Protein AF-A0A2N2Z0D8-F1 (afdb_monomer)

Nearest PDB structures (foldseek):
  3t41-assembly1_A  TM=6.328E-01  e=1.175E-14  Staphylococcus aureus subsp. aureus COL
  3t41-assembly2_B  TM=5.973E-01  e=5.538E-15  Staphylococcus aureus subsp. aureus COL
  6vjb-assembly1_A  TM=7.434E-01  e=4.894E-11  Streptococcus pyogenes
  8bty-assembly1_A  TM=7.122E-01  e=4.055E-11  Streptococcus agalactiae
  7yzx-assembly1_A  TM=6.844E-01  e=6.289E-11  Streptococcus pyogenes

pLDDT: mean 94.91, std 8.33, range [31.06, 98.94]

Radius of gyration: 20.89 Å; Cα contacts (8 Å, |Δi|>4): 976; chains: 1; bounding box: 56×49×63 Å

Structure (mmCIF, N/CA/C/O backbone):
data_AF-A0A2N2Z0D8-F1
#
_entry.id   AF-A0A2N2Z0D8-F1
#
loop_
_atom_site.group_PDB
_atom_site.id
_atom_site.type_symbol
_atom_site.label_atom_id
_atom_site.label_alt_id
_atom_site.label_comp_id
_atom_site.label_asym_id
_atom_site.label_entity_id
_atom_site.label_seq_id
_atom_site.pdbx_PDB_ins_code
_atom_site.Cartn_x
_atom_site.Cartn_y
_atom_site.Cartn_z
_atom_site.occupancy
_atom_site.B_iso_or_equiv
_atom_site.auth_seq_id
_atom_site.auth_comp_id
_atom_site.auth_asym_id
_atom_site.auth_atom_id
_atom_site.pdbx_PDB_model_num
ATOM 1 N N . MET A 1 1 ? 2.790 26.580 19.110 1.00 32.28 1 MET A N 1
ATOM 2 C CA . MET A 1 1 ? 2.556 25.600 20.186 1.00 32.28 1 MET A CA 1
ATOM 3 C C . MET A 1 1 ? 2.656 24.252 19.518 1.00 32.28 1 MET A C 1
ATOM 5 O O . MET A 1 1 ? 1.818 23.977 18.672 1.00 32.28 1 MET A O 1
ATOM 9 N N . GLU A 1 2 ? 3.714 23.491 19.788 1.00 31.06 2 GLU A N 1
ATOM 10 C CA . GLU A 1 2 ? 3.746 22.077 19.409 1.00 31.06 2 GLU A CA 1
ATOM 11 C C . GLU A 1 2 ? 2.575 21.409 20.125 1.00 31.06 2 GLU A C 1
ATOM 13 O O . GLU A 1 2 ? 2.536 21.340 21.354 1.00 31.06 2 GLU A O 1
ATOM 18 N N . THR A 1 3 ? 1.554 21.015 19.372 1.00 39.88 3 THR A N 1
ATOM 19 C CA . THR A 1 3 ? 0.547 20.095 19.883 1.00 39.88 3 THR A CA 1
ATOM 20 C C . THR A 1 3 ? 1.275 18.790 20.156 1.00 39.88 3 THR A C 1
ATOM 22 O O . THR A 1 3 ? 1.669 18.101 19.220 1.00 39.88 3 THR A O 1
ATOM 25 N N . SER A 1 4 ? 1.515 18.490 21.433 1.00 54.94 4 SER A N 1
ATOM 26 C CA . SER A 1 4 ? 1.940 17.161 21.869 1.00 54.94 4 SER A CA 1
ATOM 27 C C . SER A 1 4 ? 1.031 16.130 21.198 1.00 54.94 4 SER A C 1
ATOM 29 O O . SER A 1 4 ? -0.194 16.261 21.266 1.00 54.94 4 SER A O 1
ATOM 31 N N . SER A 1 5 ? 1.635 15.175 20.483 1.00 68.50 5 SER A N 1
ATOM 32 C CA . SER A 1 5 ? 0.899 14.088 19.835 1.00 68.50 5 SER A CA 1
ATOM 33 C C . SER A 1 5 ? 0.040 13.369 20.881 1.00 68.50 5 SER A C 1
ATOM 35 O O . SER A 1 5 ? 0.462 13.230 22.030 1.00 68.50 5 SER A O 1
ATOM 37 N N . GLN A 1 6 ? -1.177 12.981 20.515 1.00 86.19 6 GLN A N 1
ATOM 38 C CA . GLN A 1 6 ? -2.154 12.381 21.428 1.00 86.19 6 GLN A CA 1
ATOM 39 C C . GLN A 1 6 ? -2.234 10.869 21.197 1.00 86.19 6 GLN A C 1
ATOM 41 O O . GLN A 1 6 ? -1.858 10.383 20.130 1.00 86.19 6 GLN A O 1
ATOM 46 N N . GLU A 1 7 ? -2.714 10.118 22.190 1.00 93.88 7 GLU A N 1
ATOM 47 C CA . GLU A 1 7 ? -2.958 8.684 22.023 1.00 93.88 7 GLU A CA 1
ATOM 48 C C . GLU A 1 7 ? -4.033 8.446 20.961 1.00 93.88 7 GLU A C 1
ATOM 50 O O . GLU A 1 7 ? -5.000 9.211 20.841 1.00 93.88 7 GLU A O 1
ATOM 55 N N . LYS A 1 8 ? -3.879 7.358 20.202 1.00 96.19 8 LYS A N 1
ATOM 56 C CA . LYS A 1 8 ? -4.869 6.962 19.198 1.00 96.19 8 LYS A CA 1
ATOM 57 C C . LYS A 1 8 ? -5.334 5.541 19.442 1.00 96.19 8 LYS A C 1
ATOM 59 O O . LYS A 1 8 ? -4.558 4.668 19.838 1.00 96.19 8 LYS A O 1
ATOM 64 N N . TYR A 1 9 ? -6.616 5.323 19.188 1.00 98.00 9 TYR A N 1
ATOM 65 C CA . TYR A 1 9 ? -7.295 4.062 19.439 1.00 98.00 9 TYR A CA 1
ATOM 66 C C . TYR A 1 9 ? -8.079 3.636 18.205 1.00 98.00 9 TYR A C 1
ATOM 68 O O . TYR A 1 9 ? -8.749 4.459 17.585 1.00 98.00 9 TYR A O 1
ATOM 76 N N . PHE A 1 10 ? -8.032 2.352 17.873 1.00 98.56 10 PHE A N 1
ATOM 77 C CA . PHE A 1 10 ? -8.983 1.741 16.958 1.00 98.56 10 PHE A CA 1
ATOM 78 C C . PHE A 1 10 ? -10.198 1.254 17.750 1.00 98.56 10 PHE A C 1
ATOM 80 O O . PHE A 1 10 ? -10.057 0.520 18.727 1.00 98.56 10 PHE A O 1
ATOM 87 N N . VAL A 1 11 ? -11.389 1.669 17.327 1.00 98.69 11 VAL A N 1
ATOM 88 C CA . VAL A 1 11 ? -12.676 1.286 17.909 1.00 98.69 11 VAL A CA 1
ATOM 89 C C . VAL A 1 11 ? -13.450 0.496 16.866 1.00 98.69 11 VAL A C 1
ATOM 91 O O . VAL A 1 11 ? -13.799 1.042 15.820 1.00 98.69 11 VAL A O 1
ATOM 94 N N . SER A 1 12 ? -13.728 -0.776 17.137 1.00 98.56 12 SER A N 1
ATOM 95 C CA . SER A 1 12 ? -14.569 -1.608 16.272 1.00 98.56 12 SER A CA 1
ATOM 96 C C . SER A 1 12 ? -16.017 -1.605 16.752 1.00 98.56 12 SER A C 1
ATOM 98 O O . SER A 1 12 ? -16.287 -1.534 17.952 1.00 98.56 12 SER A O 1
ATOM 100 N N . PHE A 1 13 ? -16.957 -1.695 15.813 1.00 98.56 13 PHE A N 1
ATOM 101 C CA . PHE A 1 13 ? -18.389 -1.704 16.094 1.00 98.56 13 PHE A CA 1
ATOM 102 C C . PHE A 1 13 ? -19.002 -3.091 15.895 1.00 98.56 13 PHE A C 1
ATOM 104 O O . PHE A 1 13 ? -18.566 -3.880 15.052 1.00 98.56 13 PHE A O 1
ATOM 111 N N . ASN A 1 14 ? -20.079 -3.367 16.630 1.00 96.69 14 ASN A N 1
ATOM 112 C CA . ASN A 1 14 ? -20.771 -4.658 16.614 1.00 96.69 14 ASN A CA 1
ATOM 113 C C . ASN A 1 14 ? -21.448 -4.975 15.266 1.00 96.69 14 ASN A C 1
ATOM 115 O O . ASN A 1 14 ? -21.645 -6.143 14.933 1.00 96.69 14 ASN A O 1
ATOM 119 N N . ASN A 1 15 ? -21.832 -3.952 14.496 1.00 96.19 15 ASN A N 1
ATOM 120 C CA . ASN A 1 15 ? -22.485 -4.062 13.185 1.00 96.19 15 ASN A CA 1
ATOM 121 C C . ASN A 1 15 ? -22.485 -2.690 12.462 1.00 96.19 15 ASN A C 1
ATOM 123 O O . ASN A 1 15 ? -21.824 -1.757 12.910 1.00 96.19 15 ASN A O 1
ATOM 127 N N . LYS A 1 16 ? -23.203 -2.562 11.342 1.00 96.50 16 LYS A N 1
ATOM 128 C CA . LYS A 1 16 ? -23.380 -1.339 10.536 1.00 96.50 16 LYS A CA 1
ATOM 129 C C . LYS A 1 16 ? -24.831 -0.836 10.563 1.00 96.50 16 LYS A C 1
ATOM 131 O O . LYS A 1 16 ? -25.255 -0.133 9.647 1.00 96.50 16 LYS A O 1
ATOM 136 N N . LEU A 1 17 ? -25.625 -1.205 11.573 1.00 94.81 17 LEU A N 1
ATOM 137 C CA . LEU A 1 17 ? -27.024 -0.781 11.661 1.00 94.81 17 LEU A CA 1
ATOM 138 C C . LEU A 1 17 ? -27.126 0.751 11.668 1.00 94.81 17 LEU A C 1
ATOM 140 O O . LEU A 1 17 ? -26.353 1.456 12.321 1.00 94.81 17 LEU A O 1
ATOM 144 N N . GLY A 1 18 ? -28.094 1.272 10.915 1.00 92.50 18 GLY A N 1
ATOM 145 C CA . GLY A 1 18 ? -28.278 2.712 10.729 1.00 92.50 18 GLY A CA 1
ATOM 146 C C . GLY A 1 18 ? -27.376 3.344 9.665 1.00 92.50 18 GLY A C 1
ATOM 147 O O . GLY A 1 18 ? -27.420 4.562 9.507 1.00 92.50 18 GLY A O 1
ATOM 148 N N . THR A 1 19 ? -26.590 2.559 8.918 1.00 95.19 19 THR A N 1
ATOM 149 C CA . THR A 1 19 ? -25.980 3.056 7.678 1.00 95.19 19 THR A CA 1
ATOM 150 C C . THR A 1 19 ? -27.083 3.408 6.661 1.00 95.19 19 THR A C 1
ATOM 152 O O . THR A 1 19 ? -28.002 2.608 6.480 1.00 95.19 19 THR A O 1
ATOM 155 N N . PRO A 1 20 ? -27.059 4.601 6.030 1.00 96.56 20 PRO A N 1
ATOM 156 C CA . PRO A 1 20 ? -28.054 4.985 5.023 1.00 96.56 20 PRO A CA 1
ATOM 157 C C . PRO A 1 20 ? -27.774 4.363 3.646 1.00 96.56 20 PRO A C 1
ATOM 159 O O . PRO A 1 20 ? -28.580 4.513 2.733 1.00 96.56 20 PRO A O 1
ATOM 162 N N . PHE A 1 21 ? -26.622 3.707 3.489 1.00 97.19 21 PHE A N 1
ATOM 163 C CA . PHE A 1 21 ? -26.172 3.107 2.240 1.00 97.19 21 PHE A CA 1
ATOM 164 C C . PHE A 1 21 ? -26.724 1.691 2.066 1.00 97.19 21 PHE A C 1
ATOM 166 O O . PHE A 1 21 ? -26.990 0.982 3.037 1.00 97.19 21 PHE A O 1
ATOM 173 N N . THR A 1 22 ? -26.869 1.272 0.811 1.00 97.19 22 THR A N 1
ATOM 174 C CA . THR A 1 22 ? -27.501 -0.001 0.430 1.00 97.19 22 THR A CA 1
ATOM 175 C C . THR A 1 22 ? -26.653 -0.719 -0.611 1.00 97.19 22 THR A C 1
ATOM 177 O O . THR A 1 22 ? -26.021 -0.052 -1.430 1.00 97.19 22 THR A O 1
ATOM 180 N N . LEU A 1 23 ? -26.663 -2.055 -0.614 1.00 97.31 23 LEU A N 1
ATOM 181 C CA . LEU A 1 23 ? -25.898 -2.855 -1.583 1.00 97.31 23 LEU A CA 1
ATOM 182 C C . LEU A 1 23 ? -26.436 -2.694 -3.012 1.00 97.31 23 LEU A C 1
ATOM 184 O O . LEU A 1 23 ? -25.713 -2.906 -3.980 1.00 97.31 23 LEU A O 1
ATOM 188 N N . GLU A 1 24 ? -27.698 -2.286 -3.142 1.00 97.19 24 GLU A N 1
ATOM 189 C CA . GLU A 1 24 ? -28.382 -2.025 -4.403 1.00 97.19 24 GLU A CA 1
ATOM 190 C C . GLU A 1 24 ? -27.928 -0.719 -5.076 1.00 97.19 24 GLU A C 1
ATOM 192 O O . GLU A 1 24 ? -28.095 -0.577 -6.287 1.00 97.19 24 GLU A O 1
ATOM 197 N N . ASN A 1 25 ? -27.333 0.218 -4.323 1.00 97.62 25 ASN A N 1
ATOM 198 C CA . ASN A 1 25 ? -26.854 1.512 -4.829 1.00 97.62 25 ASN A CA 1
ATOM 199 C C . ASN A 1 25 ? -25.365 1.734 -4.491 1.00 97.62 25 ASN A C 1
ATOM 201 O O . ASN A 1 25 ? -25.014 2.680 -3.782 1.00 97.62 25 ASN A O 1
ATOM 205 N N . PRO A 1 26 ? -24.454 0.880 -4.997 1.00 97.75 26 PRO A N 1
ATOM 206 C CA . PRO A 1 26 ? -23.039 0.937 -4.634 1.00 97.75 26 PRO A CA 1
ATOM 207 C C . PRO A 1 26 ? -22.346 2.227 -5.084 1.00 97.75 26 PRO A C 1
ATOM 209 O O . PRO A 1 26 ? -21.342 2.625 -4.501 1.00 97.75 26 PRO A O 1
ATOM 212 N N . THR A 1 27 ? -22.885 2.916 -6.092 1.00 98.12 27 THR A N 1
ATOM 213 C CA . THR A 1 27 ? -22.335 4.181 -6.601 1.00 98.12 27 THR A CA 1
ATOM 214 C C . THR A 1 27 ? -22.460 5.353 -5.626 1.00 98.12 27 THR A C 1
ATOM 216 O O . THR A 1 27 ? -21.846 6.391 -5.857 1.00 98.12 27 THR A O 1
ATOM 219 N N . ASP A 1 28 ? -23.213 5.200 -4.533 1.00 97.50 28 ASP A N 1
ATOM 220 C CA . ASP A 1 28 ? -23.289 6.209 -3.470 1.00 97.50 28 ASP A CA 1
ATOM 221 C C . ASP A 1 28 ? -22.018 6.242 -2.602 1.00 97.50 28 ASP A C 1
ATOM 223 O O . ASP A 1 28 ? -21.773 7.220 -1.894 1.00 97.50 28 ASP A O 1
ATOM 227 N N . TYR A 1 29 ? -21.207 5.178 -2.638 1.00 97.44 29 TYR A N 1
ATOM 228 C CA . TYR A 1 29 ? -20.007 5.032 -1.804 1.00 97.44 29 TYR A CA 1
ATOM 229 C C . TYR A 1 29 ? -18.801 4.393 -2.517 1.00 97.44 29 TYR A C 1
ATOM 231 O O . TYR A 1 29 ? -17.719 4.317 -1.934 1.00 97.44 29 TYR A O 1
ATOM 239 N N . LEU A 1 30 ? -18.947 3.973 -3.775 1.00 98.38 30 LEU A N 1
ATOM 240 C CA . LEU A 1 30 ? -17.874 3.511 -4.658 1.00 98.38 30 LEU A CA 1
ATOM 241 C C . LEU A 1 30 ? -17.910 4.296 -5.973 1.00 98.38 30 LEU A C 1
ATOM 243 O O . LEU A 1 30 ? -18.980 4.638 -6.474 1.00 98.38 30 LEU A O 1
ATOM 247 N N . THR A 1 31 ? -16.752 4.547 -6.587 1.00 98.44 31 THR A N 1
ATOM 248 C CA . THR A 1 31 ? -16.731 5.111 -7.942 1.00 98.44 31 THR A CA 1
ATOM 249 C C . THR A 1 31 ? -17.276 4.110 -8.958 1.00 98.44 31 THR A C 1
ATOM 251 O O . THR A 1 31 ? -17.204 2.893 -8.771 1.00 98.44 31 THR A O 1
ATOM 254 N N . ILE A 1 32 ? -17.745 4.623 -10.099 1.00 98.38 32 ILE A N 1
ATOM 255 C CA . ILE A 1 32 ? -18.167 3.791 -11.236 1.00 98.38 32 ILE A CA 1
ATOM 256 C C . ILE A 1 32 ? -17.058 2.800 -11.621 1.00 98.38 32 ILE A C 1
ATOM 258 O O . ILE A 1 32 ? -17.337 1.618 -11.788 1.00 98.38 32 ILE A O 1
ATOM 262 N N . LYS A 1 33 ? -15.791 3.242 -11.652 1.00 98.00 33 LYS A N 1
ATOM 263 C CA . LYS A 1 33 ? -14.645 2.374 -11.967 1.00 98.00 33 LYS A CA 1
ATOM 264 C C . LYS A 1 33 ? -14.518 1.192 -10.993 1.00 98.00 33 LYS A C 1
ATOM 266 O O . LYS A 1 33 ? -14.252 0.071 -11.417 1.00 98.00 33 LYS A O 1
ATOM 271 N N . SER A 1 34 ? -14.730 1.425 -9.697 1.00 98.44 34 SER A N 1
ATOM 272 C CA . SER A 1 34 ? -14.683 0.384 -8.660 1.00 98.44 34 SER A CA 1
ATOM 273 C C . SER A 1 34 ? -15.790 -0.667 -8.832 1.00 98.44 34 SER A C 1
ATOM 275 O O . SER A 1 34 ? -15.544 -1.870 -8.686 1.00 98.44 34 SER A O 1
ATOM 277 N N . VAL A 1 35 ? -16.994 -0.225 -9.210 1.00 98.62 35 VAL A N 1
ATOM 278 C CA . VAL A 1 35 ? -18.130 -1.107 -9.522 1.00 98.62 35 VAL A CA 1
ATOM 279 C C . VAL A 1 35 ? -17.877 -1.889 -10.817 1.00 98.62 35 VAL A C 1
ATOM 281 O O . VAL A 1 35 ? -18.042 -3.106 -10.843 1.00 98.62 35 VAL A O 1
ATOM 284 N N . GLU A 1 36 ? -17.407 -1.231 -11.879 1.00 98.12 36 GLU A N 1
ATOM 285 C CA . GLU A 1 36 ? -17.089 -1.873 -13.162 1.00 98.12 36 GLU A CA 1
ATOM 286 C C . GLU A 1 36 ? -15.985 -2.930 -13.035 1.00 98.12 36 GLU A C 1
ATOM 288 O O . GLU A 1 36 ? -16.087 -3.997 -13.647 1.00 98.12 36 GLU A O 1
ATOM 293 N N . ARG A 1 37 ? -14.953 -2.679 -12.212 1.00 97.94 37 ARG A N 1
ATOM 294 C CA . ARG A 1 37 ? -13.897 -3.660 -11.910 1.00 97.94 37 ARG A CA 1
ATOM 295 C C . ARG A 1 37 ? -14.494 -4.945 -11.339 1.00 97.94 37 ARG A C 1
ATOM 297 O O . ARG A 1 37 ? -14.193 -6.028 -11.838 1.00 97.94 37 ARG A O 1
ATOM 304 N N . ARG A 1 38 ? -15.366 -4.819 -10.336 1.00 98.50 38 ARG A N 1
ATOM 305 C CA . ARG A 1 38 ? -16.044 -5.952 -9.695 1.00 98.50 38 ARG A CA 1
ATOM 306 C C . ARG A 1 38 ? -16.942 -6.708 -10.672 1.00 98.50 38 ARG A C 1
ATOM 308 O O . ARG A 1 38 ? -16.803 -7.921 -10.795 1.00 98.50 38 ARG A O 1
ATOM 315 N N . VAL A 1 39 ? -17.761 -6.002 -11.458 1.00 98.19 39 VAL A N 1
ATOM 316 C CA . VAL A 1 39 ? -18.614 -6.613 -12.497 1.00 98.19 39 VAL A CA 1
ATOM 317 C C . VAL A 1 39 ? -17.781 -7.397 -13.513 1.00 98.19 39 VAL A C 1
ATOM 319 O O . VAL A 1 39 ? -18.105 -8.541 -13.826 1.00 98.19 39 VAL A O 1
ATOM 322 N N . LYS A 1 40 ? -16.677 -6.819 -14.003 1.00 98.06 40 LYS A N 1
ATOM 323 C CA . LYS A 1 40 ? -15.775 -7.475 -14.962 1.00 98.06 40 LYS A CA 1
ATOM 324 C C . LYS A 1 40 ? -15.159 -8.763 -14.406 1.00 98.06 40 LYS A C 1
ATOM 326 O O . LYS A 1 40 ? -14.881 -9.676 -15.180 1.00 98.06 40 LYS A O 1
ATOM 331 N N . GLN A 1 41 ? -14.922 -8.820 -13.098 1.00 98.12 41 GLN A N 1
ATOM 332 C CA . GLN A 1 41 ? -14.307 -9.962 -12.422 1.00 98.12 41 GLN A CA 1
ATOM 333 C C . GLN A 1 41 ? -15.330 -10.937 -11.813 1.00 98.12 41 GLN A C 1
ATOM 335 O O . GLN A 1 41 ? -14.933 -11.986 -11.317 1.00 98.12 41 GLN A O 1
ATOM 340 N N . GLY A 1 42 ? -16.632 -10.629 -11.873 1.00 98.19 42 GLY A N 1
ATOM 341 C CA . GLY A 1 42 ? -17.679 -11.444 -11.250 1.00 98.19 42 GLY A CA 1
ATOM 342 C C . GLY A 1 42 ? -17.639 -11.419 -9.719 1.00 98.19 42 GLY A C 1
ATOM 343 O O . GLY A 1 42 ? -17.927 -12.432 -9.092 1.00 98.19 42 GLY A O 1
ATOM 344 N N . ILE A 1 43 ? -17.241 -10.287 -9.134 1.00 98.44 43 ILE A N 1
ATOM 345 C CA . ILE A 1 43 ? -17.166 -10.075 -7.685 1.00 98.44 43 ILE A CA 1
ATOM 346 C C . ILE A 1 43 ? -18.417 -9.323 -7.236 1.00 98.44 43 ILE A C 1
ATOM 348 O O . ILE A 1 43 ? -18.727 -8.256 -7.770 1.00 98.44 43 ILE A O 1
ATOM 352 N N . ASP A 1 44 ? -19.117 -9.864 -6.244 1.00 98.12 44 ASP A N 1
ATOM 353 C CA . ASP A 1 44 ? -20.311 -9.237 -5.685 1.00 98.12 44 ASP A CA 1
ATOM 354 C C . ASP A 1 44 ? -19.957 -8.067 -4.754 1.00 98.12 44 ASP A C 1
ATOM 356 O O . ASP A 1 44 ? -18.909 -8.037 -4.106 1.00 98.12 44 ASP A O 1
ATOM 360 N N . ILE A 1 45 ? -20.862 -7.090 -4.677 1.00 98.25 45 ILE A N 1
ATOM 361 C CA . ILE A 1 45 ? -20.849 -6.074 -3.622 1.00 98.25 45 ILE A CA 1
ATOM 362 C C . ILE A 1 45 ? -21.461 -6.700 -2.371 1.00 98.25 45 ILE A C 1
ATOM 364 O O . ILE A 1 45 ? -22.565 -7.244 -2.429 1.00 98.25 45 ILE A O 1
ATOM 368 N N . ASP A 1 46 ? -20.778 -6.591 -1.235 1.00 97.75 46 ASP A N 1
ATOM 369 C CA . ASP A 1 46 ? -21.217 -7.210 0.012 1.00 97.75 46 ASP A CA 1
ATOM 370 C C . ASP A 1 46 ? -21.221 -6.234 1.199 1.00 97.75 46 ASP A C 1
ATOM 372 O O . ASP A 1 46 ? -20.915 -5.045 1.101 1.00 97.75 46 ASP A O 1
ATOM 376 N N . TYR A 1 47 ? -21.599 -6.753 2.364 1.00 97.56 47 TYR A N 1
ATOM 377 C CA . TYR A 1 47 ? -21.734 -5.986 3.598 1.00 97.56 47 TYR A CA 1
ATOM 378 C C . TYR A 1 47 ? -20.448 -5.265 4.050 1.00 97.56 47 TYR A C 1
ATOM 380 O O . TYR A 1 47 ? -20.528 -4.233 4.720 1.00 97.56 47 TYR A O 1
ATOM 388 N N . THR A 1 48 ? -19.266 -5.770 3.694 1.00 97.56 48 THR A N 1
ATOM 389 C CA . THR A 1 48 ? -17.979 -5.129 4.016 1.00 97.56 48 THR A CA 1
ATOM 390 C C . THR A 1 48 ? -17.735 -3.874 3.175 1.00 97.56 48 THR A C 1
ATOM 392 O O . THR A 1 48 ? -16.999 -2.989 3.609 1.00 97.56 48 THR A O 1
ATOM 395 N N . ASP A 1 49 ? -18.402 -3.739 2.022 1.00 98.06 49 ASP A N 1
ATOM 396 C CA . ASP A 1 49 ? -18.331 -2.539 1.186 1.00 98.06 49 ASP A CA 1
ATOM 397 C C . ASP A 1 49 ? -19.161 -1.375 1.753 1.00 98.06 49 ASP A C 1
ATOM 399 O O . ASP A 1 49 ? -18.895 -0.218 1.424 1.00 98.06 49 ASP A O 1
ATOM 403 N N . LEU A 1 50 ? -20.142 -1.651 2.623 1.00 98.12 50 LEU A N 1
ATOM 404 C CA . LEU A 1 50 ? -20.989 -0.611 3.208 1.00 98.12 50 LEU A CA 1
ATOM 405 C C . LEU A 1 50 ? -20.187 0.302 4.148 1.00 98.12 50 LEU A C 1
ATOM 407 O O . LEU A 1 50 ? -19.489 -0.190 5.043 1.00 98.12 50 LEU A O 1
ATOM 411 N N . PRO A 1 51 ? -20.339 1.634 4.051 1.00 98.06 51 PRO A N 1
ATOM 412 C CA . PRO A 1 51 ? -19.747 2.558 5.010 1.00 98.06 51 PRO A CA 1
ATOM 413 C C . PRO A 1 51 ? -20.196 2.293 6.452 1.00 98.06 51 PRO A C 1
ATOM 415 O O . PRO A 1 51 ? -21.296 1.793 6.714 1.00 98.06 51 PRO A O 1
ATOM 418 N N . VAL A 1 52 ? -19.328 2.649 7.400 1.00 98.12 52 VAL A N 1
ATOM 419 C CA . VAL A 1 52 ? -19.626 2.618 8.839 1.00 98.12 52 VAL A CA 1
ATOM 420 C C . VAL A 1 52 ? -20.827 3.518 9.147 1.00 98.12 52 VAL A C 1
ATOM 422 O O . VAL A 1 52 ? -20.970 4.597 8.572 1.00 98.12 52 VAL A O 1
ATOM 425 N N . SER A 1 53 ? -21.685 3.076 10.070 1.00 98.00 53 SER A N 1
ATOM 426 C CA . SER A 1 53 ? -22.884 3.813 10.481 1.00 98.00 53 SER A CA 1
ATOM 427 C C . SER A 1 53 ? -22.544 5.236 10.956 1.00 98.00 53 SER A C 1
ATOM 429 O O . SER A 1 53 ? -21.797 5.390 11.930 1.00 98.00 53 SER A O 1
ATOM 431 N N . PRO A 1 54 ? -23.124 6.289 10.343 1.00 97.50 54 PRO A N 1
ATOM 432 C CA . PRO A 1 54 ? -22.924 7.667 10.791 1.00 97.50 54 PRO A CA 1
ATOM 433 C C . PRO A 1 54 ? -23.340 7.895 12.248 1.00 97.50 54 PRO A C 1
ATOM 435 O O . PRO A 1 54 ? -22.735 8.713 12.937 1.00 97.50 54 PRO A O 1
ATOM 438 N N . ASN A 1 55 ? -24.328 7.142 12.743 1.00 97.19 55 ASN A N 1
ATOM 439 C CA . ASN A 1 55 ? -24.773 7.229 14.133 1.00 97.19 55 ASN A CA 1
ATOM 440 C C . ASN A 1 55 ? -23.674 6.797 15.108 1.00 97.19 55 ASN A C 1
ATOM 442 O O . ASN A 1 55 ? -23.463 7.463 16.116 1.00 97.19 55 ASN A O 1
ATOM 446 N N . TYR A 1 56 ? -22.933 5.732 14.795 1.00 98.12 56 TYR A N 1
ATOM 447 C CA . TYR A 1 56 ? -21.832 5.264 15.642 1.00 98.12 56 TYR A CA 1
ATOM 448 C C . TYR A 1 56 ? -20.661 6.244 15.631 1.00 98.12 56 TYR A C 1
ATOM 450 O O . TYR A 1 56 ? -20.087 6.543 16.674 1.00 98.12 56 TYR A O 1
ATOM 458 N N . ILE A 1 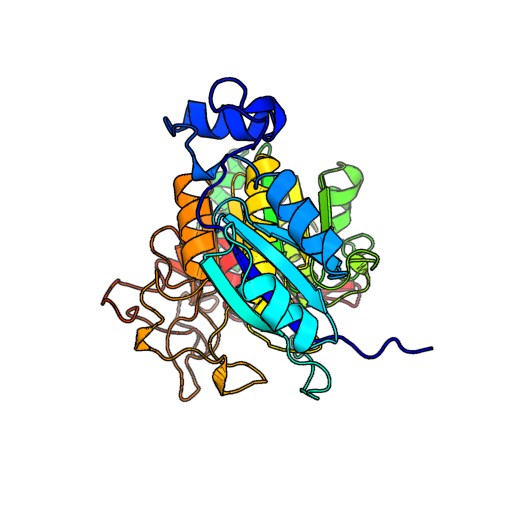57 ? -20.370 6.844 14.475 1.00 98.19 57 ILE A N 1
ATOM 459 C CA . ILE A 1 57 ? -19.376 7.920 14.370 1.00 98.19 57 ILE A CA 1
ATOM 460 C C . ILE A 1 57 ? -19.792 9.132 15.220 1.00 98.19 57 ILE A C 1
ATOM 462 O O . ILE A 1 57 ? -18.948 9.740 15.876 1.00 98.19 57 ILE A O 1
ATOM 466 N N . ASN A 1 58 ? -21.078 9.492 15.223 1.00 97.81 58 ASN A N 1
ATOM 467 C CA . ASN A 1 58 ? -21.580 10.605 16.027 1.00 97.81 58 ASN A CA 1
ATOM 468 C C . ASN A 1 58 ? -21.504 10.309 17.528 1.00 97.81 58 ASN A C 1
ATOM 470 O O . ASN A 1 58 ? -21.051 11.175 18.267 1.00 97.81 58 ASN A O 1
ATOM 474 N N . GLN A 1 59 ? -21.820 9.085 17.963 1.00 97.31 59 GLN A N 1
ATOM 475 C CA . GLN A 1 59 ? -21.641 8.666 19.360 1.00 97.31 59 GLN A CA 1
ATOM 476 C C . GLN A 1 59 ? -20.189 8.835 19.828 1.00 97.31 59 GLN A C 1
ATOM 478 O O . GLN A 1 59 ? -19.955 9.346 20.920 1.00 97.31 59 GLN A O 1
ATOM 483 N N . LEU A 1 60 ? -19.203 8.478 18.991 1.00 97.75 60 LEU A N 1
ATOM 484 C CA . LEU A 1 60 ? -17.790 8.718 19.307 1.00 97.75 60 LEU A CA 1
ATOM 485 C C . LEU A 1 60 ? -17.462 10.211 19.421 1.00 97.75 60 LEU A C 1
ATOM 487 O O . LEU A 1 60 ? -16.726 10.612 20.313 1.00 97.75 60 LEU A O 1
ATOM 491 N N . LYS A 1 61 ? -18.007 11.052 18.538 1.00 97.06 61 LYS A N 1
ATOM 492 C CA . LYS A 1 61 ? -17.783 12.507 18.594 1.00 97.06 61 LYS A CA 1
ATOM 493 C C . LYS A 1 61 ? -18.435 13.147 19.820 1.00 97.06 61 LYS A C 1
ATOM 495 O O . LYS A 1 61 ? -17.881 14.091 20.376 1.00 97.06 61 LYS A O 1
ATOM 500 N N . GLU A 1 62 ? -19.588 12.642 20.252 1.00 96.69 62 GLU A N 1
ATOM 501 C CA . GLU A 1 62 ? -20.325 13.132 21.424 1.00 96.69 62 GLU A CA 1
ATOM 502 C C . GLU A 1 62 ? -19.587 12.882 22.748 1.00 96.69 62 GLU A C 1
ATOM 504 O O . GLU A 1 62 ? -19.795 13.632 23.700 1.00 96.69 62 GLU A O 1
ATOM 509 N N . THR A 1 63 ? -18.674 11.903 22.814 1.00 95.69 63 THR A N 1
ATOM 510 C CA . THR A 1 63 ? -17.768 11.748 23.973 1.00 95.69 63 THR A CA 1
ATOM 511 C C . THR A 1 63 ? -16.659 12.804 24.010 1.00 95.69 63 THR A C 1
ATOM 513 O O . THR A 1 63 ? -15.982 12.956 25.025 1.00 95.69 63 THR A O 1
ATOM 516 N N . GLY A 1 64 ? -16.471 13.551 22.916 1.00 94.94 64 GLY A N 1
ATOM 517 C CA . GLY A 1 64 ? -15.383 14.510 22.732 1.00 94.94 64 GLY A CA 1
ATOM 518 C C . GLY A 1 64 ? -14.160 13.938 22.011 1.00 94.94 64 GLY A C 1
ATOM 519 O O . GLY A 1 64 ? -13.213 14.686 21.764 1.00 94.94 64 GLY A O 1
ATOM 520 N N . ALA A 1 65 ? -14.166 12.654 21.636 1.00 96.06 65 ALA A N 1
ATOM 521 C CA . ALA A 1 65 ? -13.082 12.065 20.858 1.00 96.06 65 ALA A CA 1
ATOM 522 C C . ALA A 1 65 ? -13.044 12.613 19.424 1.00 96.06 65 ALA A C 1
ATOM 524 O O . ALA A 1 65 ? -14.071 12.812 18.764 1.00 96.06 65 ALA A O 1
ATOM 525 N N . LYS A 1 66 ? -11.834 12.814 18.898 1.00 96.38 66 LYS A N 1
ATOM 526 C CA . LYS A 1 66 ? -11.634 13.238 17.513 1.00 96.38 66 LYS A CA 1
ATOM 527 C C . LYS A 1 66 ? -11.520 12.009 16.622 1.00 96.38 66 LYS A C 1
ATOM 529 O O . LYS A 1 66 ? -10.532 11.289 16.670 1.00 96.38 66 LYS A O 1
ATOM 534 N N . VAL A 1 67 ? -12.516 11.783 15.774 1.00 97.12 67 VAL A N 1
ATOM 535 C CA . VAL A 1 67 ? -12.469 10.714 14.766 1.00 97.12 67 VAL A CA 1
ATOM 536 C C . VAL A 1 67 ? -11.519 11.122 13.638 1.00 97.12 67 VAL A C 1
ATOM 538 O O . VAL A 1 67 ? -11.762 12.131 12.975 1.00 97.12 67 VAL A O 1
ATOM 541 N N . LEU A 1 68 ? -10.450 10.351 13.426 1.00 96.56 68 LEU A N 1
ATOM 542 C CA . LEU A 1 68 ? -9.447 10.602 12.387 1.00 96.56 68 LEU A CA 1
ATOM 543 C C . LEU A 1 68 ? -9.904 10.052 11.033 1.00 96.56 68 LEU A C 1
ATOM 545 O O . LEU A 1 68 ? -9.934 10.781 10.043 1.00 96.56 68 LEU A O 1
ATOM 549 N N . PHE A 1 69 ? -10.292 8.778 11.001 1.00 97.44 69 PHE A N 1
ATOM 550 C CA . PHE A 1 69 ? -10.831 8.100 9.824 1.00 97.44 69 PHE A CA 1
ATOM 551 C C . PHE A 1 69 ? -11.617 6.848 10.228 1.00 97.44 69 PHE A C 1
ATOM 553 O O . PHE A 1 69 ? -11.571 6.398 11.374 1.00 97.44 69 PHE A O 1
ATOM 560 N N . THR A 1 70 ? -12.363 6.295 9.276 1.00 98.25 70 THR A N 1
ATOM 561 C CA . THR A 1 70 ? -13.160 5.074 9.439 1.00 98.25 70 THR A CA 1
ATOM 562 C C . THR A 1 70 ? -12.624 3.961 8.560 1.00 98.25 70 THR A C 1
ATOM 564 O O . THR A 1 70 ? -12.092 4.247 7.493 1.00 98.25 70 THR A O 1
ATOM 567 N N . LEU A 1 71 ? -12.842 2.720 8.986 1.00 98.50 71 LEU A N 1
ATOM 568 C CA . LEU A 1 71 ? -12.494 1.510 8.252 1.00 98.50 71 LEU A CA 1
ATOM 569 C C . LEU A 1 71 ? -13.763 0.697 7.990 1.00 98.50 71 LEU A C 1
ATOM 571 O O . LEU A 1 71 ? -14.344 0.128 8.922 1.00 98.50 71 LEU A O 1
ATOM 575 N N . LYS A 1 72 ? -14.245 0.680 6.744 1.00 98.06 72 LYS A N 1
ATOM 576 C CA . LYS A 1 72 ? -15.456 -0.058 6.356 1.00 98.06 72 LYS A CA 1
ATOM 577 C C . LYS A 1 72 ? -15.250 -1.572 6.445 1.00 98.06 72 LYS A C 1
ATOM 579 O O . LYS A 1 72 ? -16.147 -2.241 6.958 1.00 98.06 72 LYS A O 1
ATOM 584 N N . TRP A 1 73 ? -14.085 -2.096 6.080 1.00 98.56 73 TRP A N 1
ATOM 585 C CA . TRP A 1 73 ? -13.785 -3.527 6.124 1.00 98.56 73 TRP A CA 1
ATOM 586 C C . TRP A 1 73 ? -13.678 -4.052 7.559 1.00 98.56 73 TRP A C 1
ATOM 588 O O . TRP A 1 73 ? -14.213 -5.112 7.874 1.00 98.56 73 TRP A O 1
ATOM 598 N N . PHE A 1 74 ? -13.103 -3.257 8.466 1.00 98.31 74 PHE A N 1
ATOM 599 C CA . PHE A 1 74 ? -13.010 -3.588 9.897 1.00 98.31 74 PHE A CA 1
ATOM 600 C C . PHE A 1 74 ? -14.229 -3.147 10.710 1.00 98.31 74 PHE A C 1
ATOM 602 O O . PHE A 1 74 ? -14.309 -3.406 11.910 1.00 98.31 74 PHE A O 1
ATOM 609 N N . ASN A 1 75 ? -15.167 -2.454 10.062 1.00 98.38 75 ASN A N 1
ATOM 610 C CA . ASN A 1 75 ? -16.316 -1.825 10.688 1.00 98.38 75 ASN A CA 1
ATOM 611 C C . ASN A 1 75 ? -15.947 -1.033 11.955 1.00 98.38 75 ASN A C 1
ATOM 613 O O . ASN A 1 75 ? -16.441 -1.312 13.048 1.00 98.38 75 ASN A O 1
ATOM 617 N N . GLY A 1 76 ? -15.055 -0.059 11.809 1.00 98.44 76 GLY A N 1
ATOM 618 C CA . GLY A 1 76 ? -14.520 0.687 12.942 1.00 98.44 76 GLY A CA 1
ATOM 619 C C . GLY A 1 76 ? -14.052 2.091 12.592 1.00 98.44 76 GLY A C 1
ATOM 620 O O . GLY A 1 76 ? -14.210 2.566 11.466 1.00 98.44 76 GLY A O 1
ATOM 621 N N . ALA A 1 77 ? -13.472 2.765 13.576 1.00 98.56 77 ALA A N 1
ATOM 622 C CA . ALA A 1 77 ? -12.887 4.088 13.433 1.00 98.56 77 ALA A CA 1
ATOM 623 C C . ALA A 1 77 ? -11.596 4.206 14.240 1.00 98.56 77 ALA A C 1
ATOM 625 O O . ALA A 1 77 ? -11.501 3.676 15.345 1.00 98.56 77 ALA A O 1
ATOM 626 N N . VAL A 1 78 ? -10.623 4.939 13.702 1.00 98.44 78 VAL A N 1
ATOM 627 C CA . VAL A 1 78 ? -9.468 5.392 14.476 1.00 98.44 78 VAL A CA 1
ATOM 628 C C . VAL A 1 78 ? -9.797 6.757 15.064 1.00 98.44 78 VAL A C 1
ATOM 630 O O . VAL A 1 78 ? -10.205 7.678 14.349 1.00 98.44 78 VAL A O 1
ATOM 633 N N . ILE A 1 79 ? -9.634 6.879 16.376 1.00 97.62 79 ILE A N 1
ATOM 634 C CA . ILE A 1 79 ? -9.879 8.100 17.137 1.00 97.62 79 ILE A CA 1
ATOM 635 C C . ILE A 1 79 ? -8.608 8.590 17.814 1.00 97.62 79 ILE A C 1
ATOM 637 O O . ILE A 1 79 ? -7.705 7.813 18.108 1.00 97.62 79 ILE A O 1
ATOM 641 N N . GLU A 1 80 ? -8.586 9.879 18.108 1.00 96.06 80 GLU A N 1
ATOM 642 C CA . GLU A 1 80 ? -7.570 10.568 18.889 1.00 96.06 80 GLU A CA 1
ATOM 643 C C . GLU A 1 80 ? -8.211 11.108 20.177 1.00 96.06 80 GLU A C 1
ATOM 645 O O . GLU A 1 80 ? -9.291 11.715 20.140 1.00 96.06 80 GLU A O 1
ATOM 650 N N . THR A 1 81 ? -7.574 10.847 21.321 1.00 92.69 81 THR A N 1
ATOM 651 C CA . THR A 1 81 ? -8.025 11.321 22.638 1.00 92.69 81 THR A CA 1
ATOM 652 C C . THR A 1 81 ? -6.861 11.445 23.623 1.00 92.69 81 THR A C 1
ATOM 654 O O . THR A 1 81 ? -5.820 10.811 23.474 1.00 92.69 81 THR A O 1
ATOM 657 N N . THR A 1 82 ? -7.040 12.269 24.655 1.00 83.06 82 THR A N 1
ATOM 658 C CA . THR A 1 82 ? -6.096 12.445 25.775 1.00 83.06 82 THR A CA 1
ATOM 659 C C . THR A 1 82 ? -6.661 11.982 27.113 1.00 83.06 82 THR A C 1
ATOM 661 O O . THR A 1 82 ? -6.029 12.175 28.150 1.00 83.06 82 THR A O 1
ATOM 664 N N . SER A 1 83 ? -7.873 11.423 27.123 1.00 89.50 83 SER A N 1
ATOM 665 C CA . SER A 1 83 ? -8.609 11.138 28.350 1.00 89.50 83 SER A CA 1
ATOM 666 C C . SER A 1 83 ? -8.915 9.654 28.487 1.00 89.50 83 SER A C 1
ATOM 668 O O . SER A 1 83 ? -9.755 9.113 27.771 1.00 89.50 83 SER A O 1
ATOM 670 N N . GLU A 1 84 ? -8.308 9.022 29.487 1.00 90.38 84 GLU A N 1
ATOM 671 C CA . GLU A 1 84 ? -8.624 7.646 29.887 1.00 90.38 84 GLU A CA 1
ATOM 672 C C . GLU A 1 84 ? -10.108 7.490 30.270 1.00 90.38 84 GLU A C 1
ATOM 674 O O . GLU A 1 84 ? -10.746 6.493 29.944 1.00 90.38 84 GLU A O 1
ATOM 679 N N . ALA A 1 85 ? -10.712 8.525 30.866 1.00 93.25 85 ALA A N 1
ATOM 680 C CA . ALA A 1 85 ? -12.145 8.540 31.150 1.00 93.25 85 ALA A CA 1
ATOM 681 C C . ALA A 1 85 ? -13.003 8.499 29.870 1.00 93.25 85 ALA A C 1
ATOM 683 O O . ALA A 1 85 ? -14.035 7.830 29.857 1.00 93.25 85 ALA A O 1
ATOM 684 N N . MET A 1 86 ? -12.576 9.165 28.786 1.00 94.75 86 MET A N 1
ATOM 685 C CA . MET A 1 86 ? -13.261 9.064 27.488 1.00 94.75 86 MET A CA 1
ATOM 686 C C . MET A 1 86 ? -13.110 7.668 26.882 1.00 94.75 86 MET A C 1
ATOM 688 O O . MET A 1 86 ? -14.072 7.160 26.315 1.00 94.75 86 MET A O 1
ATOM 692 N N . VAL A 1 87 ? -11.943 7.029 27.019 1.00 96.00 87 VAL A N 1
ATOM 693 C CA . VAL A 1 87 ? -11.721 5.645 26.556 1.00 96.00 87 VAL A CA 1
ATOM 694 C C . VAL A 1 87 ? -12.707 4.696 27.244 1.00 96.00 87 VAL A C 1
ATOM 696 O O . VAL A 1 87 ? -13.424 3.971 26.559 1.00 96.00 87 VAL A O 1
ATOM 699 N N . LEU A 1 88 ? -12.838 4.784 28.573 1.00 95.94 88 LEU A N 1
ATOM 700 C CA . LEU A 1 88 ? -13.812 3.996 29.338 1.00 95.94 88 LEU A CA 1
ATOM 701 C C . LEU A 1 88 ? -15.262 4.319 28.947 1.00 95.94 88 LEU A C 1
ATOM 703 O O . LEU A 1 88 ? -16.104 3.426 28.885 1.00 95.94 88 LEU A O 1
ATOM 707 N N . GLN A 1 89 ? -15.586 5.586 28.672 1.00 96.62 89 GLN A N 1
ATOM 708 C CA . GLN A 1 89 ? -16.922 5.961 28.201 1.00 96.62 89 GLN A CA 1
ATOM 709 C C . GLN A 1 89 ? -17.240 5.324 26.841 1.00 96.62 89 GLN A C 1
ATOM 711 O O . GLN A 1 89 ? -18.348 4.828 26.650 1.00 96.62 89 GLN A O 1
ATOM 716 N N . ILE A 1 90 ? -16.280 5.332 25.912 1.00 97.75 90 ILE A N 1
ATOM 717 C CA . ILE A 1 90 ? -16.427 4.750 24.573 1.00 97.75 90 ILE A CA 1
ATOM 718 C C . ILE A 1 90 ? -16.569 3.230 24.653 1.00 97.75 90 ILE A C 1
ATOM 720 O O . ILE A 1 90 ? -17.431 2.671 23.983 1.00 97.75 90 ILE A O 1
ATOM 724 N N . GLU A 1 91 ? -15.778 2.571 25.499 1.00 97.19 91 GLU A N 1
ATOM 725 C CA . GLU A 1 91 ? -15.850 1.121 25.713 1.00 97.19 91 GLU A CA 1
ATOM 726 C C . GLU A 1 91 ? -17.236 0.663 26.206 1.00 97.19 91 GLU A C 1
ATOM 728 O O . GLU A 1 91 ? -17.680 -0.432 25.875 1.00 97.19 91 GLU A O 1
ATOM 733 N N . ASN A 1 92 ? -17.955 1.519 26.939 1.00 97.00 92 ASN A N 1
ATOM 734 C CA . ASN A 1 92 ? -19.301 1.233 27.446 1.00 97.00 92 ASN A CA 1
ATOM 735 C C . ASN A 1 92 ? -20.441 1.546 26.453 1.00 97.00 92 ASN A C 1
ATOM 737 O O . ASN A 1 92 ? -21.612 1.353 26.792 1.00 97.00 92 ASN A O 1
ATOM 741 N N . LEU A 1 93 ? -20.153 2.045 25.245 1.00 97.50 93 LEU A N 1
ATOM 742 C CA . LEU A 1 93 ? -21.183 2.259 24.224 1.00 97.50 93 LEU A CA 1
ATOM 743 C C . LEU A 1 93 ? -21.680 0.911 23.680 1.00 97.50 93 LEU A C 1
ATOM 745 O O . LEU A 1 93 ? -20.890 0.098 23.217 1.00 97.50 93 LEU A O 1
ATOM 749 N N . GLU A 1 94 ? -23.000 0.703 23.621 1.00 96.69 94 GLU A N 1
ATOM 750 C CA . GLU A 1 94 ? -23.595 -0.551 23.108 1.00 96.69 94 GLU A CA 1
ATOM 751 C C . GLU A 1 94 ? -23.202 -0.879 21.654 1.00 96.69 94 GLU A C 1
ATOM 753 O O . GLU A 1 94 ? -23.240 -2.032 21.219 1.00 96.69 94 GLU A O 1
ATOM 758 N N . SER A 1 95 ? -22.843 0.139 20.869 1.00 96.62 95 SER A N 1
ATOM 759 C CA . SER A 1 95 ? -22.392 -0.015 19.485 1.00 96.62 95 SER A CA 1
ATOM 760 C C . SER A 1 95 ? -20.957 -0.532 19.374 1.00 96.62 95 SER A C 1
ATOM 762 O O . SER A 1 95 ? -20.603 -1.081 18.328 1.00 96.62 95 SER A O 1
ATOM 764 N N . VAL A 1 96 ? -20.145 -0.382 20.424 1.00 98.25 96 VAL A N 1
ATOM 765 C CA . VAL A 1 96 ? -18.720 -0.721 20.443 1.00 98.25 96 VAL A CA 1
ATOM 766 C C . VAL A 1 96 ? -18.527 -2.195 20.789 1.00 98.25 96 VAL A C 1
ATOM 768 O O . VAL A 1 96 ? -19.185 -2.755 21.664 1.00 98.25 96 VAL A O 1
ATOM 771 N N . LYS A 1 97 ? -17.629 -2.837 20.043 1.00 98.12 97 LYS A N 1
ATOM 772 C CA . LYS A 1 97 ? -17.227 -4.235 20.216 1.00 98.12 97 LYS A CA 1
ATOM 773 C C . LYS A 1 97 ? -15.907 -4.351 20.972 1.00 98.12 97 LYS A C 1
ATOM 775 O O . LYS A 1 97 ? -15.776 -5.170 21.872 1.00 98.12 97 LYS A O 1
ATOM 780 N N . GLU A 1 98 ? -14.918 -3.570 20.552 1.00 97.56 98 GLU A N 1
ATOM 781 C CA . GLU A 1 98 ? -13.560 -3.575 21.098 1.00 97.56 98 GLU A CA 1
ATOM 782 C C . GLU A 1 98 ? -12.937 -2.198 20.883 1.00 97.56 98 GLU A C 1
ATOM 784 O O . GLU A 1 98 ? -13.159 -1.568 19.842 1.00 97.56 98 GLU A O 1
ATOM 789 N N . ILE A 1 99 ? -12.114 -1.775 21.839 1.00 97.69 99 ILE A N 1
ATOM 790 C CA . ILE A 1 99 ? -11.214 -0.634 21.721 1.00 97.69 99 ILE A CA 1
ATOM 791 C C . ILE A 1 99 ? -9.769 -1.105 21.909 1.00 97.69 99 ILE A C 1
ATOM 793 O O . ILE A 1 99 ? -9.461 -1.861 22.828 1.00 97.69 99 ILE A O 1
ATOM 797 N N . ARG A 1 100 ? -8.868 -0.660 21.033 1.00 96.75 100 ARG A N 1
ATOM 798 C CA . ARG A 1 100 ? -7.446 -1.018 21.064 1.00 96.75 100 ARG A CA 1
ATOM 799 C C . ARG A 1 100 ? -6.591 0.227 20.927 1.00 96.75 100 ARG A C 1
ATOM 801 O O . ARG A 1 100 ? -6.791 0.995 19.991 1.00 96.75 100 ARG A O 1
ATOM 808 N N . LYS A 1 101 ? -5.615 0.417 21.817 1.00 96.69 101 LYS A N 1
ATOM 809 C CA . LYS 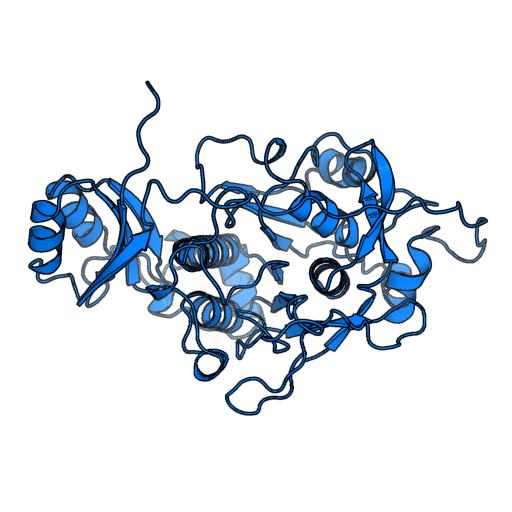A 1 101 ? -4.595 1.460 21.646 1.00 96.69 101 LYS A CA 1
ATOM 810 C C . LYS A 1 101 ? -3.709 1.092 20.454 1.00 96.69 101 LYS A C 1
ATOM 812 O O . LYS A 1 101 ? -3.171 -0.011 20.420 1.00 96.69 101 LYS A O 1
ATOM 817 N N . VAL A 1 102 ? -3.585 2.000 19.492 1.00 96.44 102 VAL A N 1
ATOM 818 C CA . VAL A 1 102 ? -2.812 1.792 18.253 1.00 96.44 102 VAL A CA 1
ATOM 819 C C . VAL A 1 102 ? -1.683 2.802 18.073 1.00 96.44 102 VAL A C 1
ATOM 821 O O . VAL A 1 102 ? -0.863 2.645 17.181 1.00 96.44 102 VAL A O 1
ATOM 824 N N . PHE A 1 103 ? -1.622 3.833 18.914 1.00 95.12 103 PHE A N 1
ATOM 825 C CA . PHE A 1 103 ? -0.533 4.801 18.903 1.00 95.12 103 PHE A CA 1
ATOM 826 C C . PHE A 1 103 ? -0.271 5.335 20.310 1.00 95.12 103 PHE A C 1
ATOM 828 O O . PHE A 1 103 ? -1.205 5.742 21.011 1.00 95.12 103 PHE A O 1
ATOM 835 N N . GLU A 1 104 ? 1.003 5.371 20.684 1.00 91.62 104 GLU A N 1
ATOM 836 C CA . GLU A 1 104 ? 1.523 5.910 21.933 1.00 91.62 104 GLU A CA 1
ATOM 837 C C . GLU A 1 104 ? 2.436 7.119 21.639 1.00 91.62 104 GLU A C 1
ATOM 839 O O . GLU A 1 104 ? 3.442 6.994 20.933 1.00 91.62 104 GLU A O 1
ATOM 844 N N . PRO A 1 105 ? 2.088 8.326 22.124 1.00 89.06 105 PRO A N 1
ATOM 845 C CA . PRO A 1 105 ? 2.862 9.525 21.846 1.00 89.06 105 PRO A CA 1
ATOM 846 C C . PRO A 1 105 ? 4.137 9.610 22.690 1.00 89.06 105 PRO A C 1
ATOM 848 O O . PRO A 1 105 ? 4.216 9.098 23.802 1.00 89.06 105 PRO A O 1
ATOM 851 N N . GLY A 1 106 ? 5.122 10.366 22.197 1.00 80.44 106 GLY A N 1
ATOM 852 C CA . GLY A 1 106 ? 6.329 10.704 22.962 1.00 80.44 106 GLY A CA 1
ATOM 853 C C . GLY A 1 106 ? 7.427 9.639 22.943 1.00 80.44 106 GLY A C 1
ATOM 854 O O . GLY A 1 106 ? 8.478 9.848 23.554 1.00 80.44 106 GLY A O 1
ATOM 855 N N . LEU A 1 107 ? 7.226 8.545 22.209 1.00 75.50 107 LEU A N 1
ATOM 856 C CA . LEU A 1 107 ? 8.296 7.623 21.854 1.00 75.50 107 LEU A CA 1
ATOM 857 C C . LEU A 1 107 ? 9.252 8.324 20.881 1.00 75.50 107 LEU A C 1
ATOM 859 O O . LEU A 1 107 ? 8.828 8.945 19.910 1.00 75.50 107 LEU A O 1
ATOM 863 N N . LYS A 1 108 ? 10.550 8.290 21.197 1.00 63.97 108 LYS A N 1
ATOM 864 C CA . LYS A 1 108 ? 11.611 8.762 20.304 1.00 63.97 108 LYS A CA 1
ATOM 865 C C . LYS A 1 108 ? 12.224 7.549 19.630 1.00 63.97 108 LYS A C 1
ATOM 867 O O . LYS A 1 108 ? 12.900 6.777 20.308 1.00 63.97 108 LYS A O 1
ATOM 872 N N . SER A 1 109 ? 12.041 7.429 18.328 1.00 68.00 109 SER A N 1
ATOM 873 C CA . SER A 1 109 ? 12.713 6.431 17.506 1.00 68.00 109 SER A CA 1
ATOM 874 C C . SER A 1 109 ? 13.638 7.083 16.492 1.00 68.00 109 SER A C 1
ATOM 876 O O . SER A 1 109 ? 13.669 8.308 16.323 1.00 68.00 109 SER A O 1
ATOM 878 N N . ALA A 1 110 ? 14.496 6.253 15.904 1.00 75.06 110 ALA A N 1
ATOM 879 C CA . ALA A 1 110 ? 15.256 6.677 14.747 1.00 75.06 110 ALA A CA 1
ATOM 880 C C . ALA A 1 110 ? 14.272 6.818 13.579 1.00 75.06 110 ALA A C 1
ATOM 882 O O . ALA A 1 110 ? 13.458 5.915 13.390 1.00 75.06 110 ALA A O 1
ATOM 883 N N . PRO A 1 111 ? 14.333 7.917 12.812 1.00 81.56 111 PRO A N 1
ATOM 884 C CA . PRO A 1 111 ? 13.529 8.023 11.609 1.00 81.56 111 PRO A CA 1
ATOM 885 C C . PRO A 1 111 ? 13.881 6.889 10.642 1.00 81.56 111 PRO A C 1
ATOM 887 O O . PRO A 1 111 ? 15.001 6.360 10.679 1.00 81.56 111 PRO A O 1
ATOM 890 N N . MET A 1 112 ? 12.936 6.561 9.761 1.00 85.81 112 MET A N 1
ATOM 891 C CA . MET A 1 112 ? 13.161 5.664 8.635 1.00 85.81 112 MET A CA 1
ATOM 892 C C . MET A 1 112 ? 14.446 6.097 7.912 1.00 85.81 112 MET A C 1
ATOM 894 O O . MET A 1 112 ? 14.623 7.289 7.632 1.00 85.81 112 MET A O 1
ATOM 898 N N . PRO A 1 113 ? 15.387 5.171 7.663 1.00 84.00 113 PRO A N 1
ATOM 899 C CA . PRO A 1 113 ? 16.631 5.523 7.009 1.00 84.00 113 PRO A CA 1
ATOM 900 C C . PRO A 1 113 ? 16.371 5.937 5.558 1.00 84.00 113 PRO A C 1
ATOM 902 O O . PRO A 1 113 ? 15.577 5.324 4.846 1.00 84.00 113 PRO A O 1
ATOM 905 N N . GLU A 1 114 ? 17.104 6.954 5.112 1.00 89.19 114 GLU A N 1
ATOM 906 C CA . GLU A 1 114 ? 17.227 7.260 3.690 1.00 89.19 114 GLU A CA 1
ATOM 907 C C . GLU A 1 114 ? 17.939 6.105 2.980 1.00 89.19 114 GLU A C 1
ATOM 909 O O . GLU A 1 114 ? 18.917 5.547 3.486 1.00 89.19 114 GLU A O 1
ATOM 914 N N . GLU A 1 115 ? 17.464 5.775 1.785 1.00 90.00 115 GLU A N 1
ATOM 915 C CA . GLU A 1 115 ? 18.025 4.688 0.990 1.00 90.00 115 GLU A CA 1
ATOM 916 C C . GLU A 1 115 ? 19.424 5.042 0.478 1.00 90.00 115 GLU A C 1
ATOM 918 O O . GLU A 1 115 ? 19.678 6.151 -0.004 1.00 90.00 115 GLU A O 1
ATOM 923 N N . GLU A 1 116 ? 20.355 4.088 0.558 1.00 92.38 116 GLU A N 1
ATOM 924 C CA . GLU A 1 116 ? 21.701 4.289 0.026 1.00 92.38 116 GLU A CA 1
ATOM 925 C C . GLU A 1 116 ? 21.663 4.235 -1.506 1.00 92.38 116 GLU A C 1
ATOM 927 O O . GLU A 1 116 ? 21.334 3.212 -2.112 1.00 92.38 116 GLU A O 1
ATOM 932 N N . ILE A 1 117 ? 22.018 5.355 -2.143 1.00 91.56 117 ILE A N 1
ATOM 933 C CA . ILE A 1 117 ? 21.989 5.493 -3.600 1.00 91.56 117 ILE A CA 1
ATOM 934 C C . ILE A 1 117 ? 23.404 5.438 -4.164 1.00 91.56 117 ILE A C 1
ATOM 936 O O . ILE A 1 117 ? 24.241 6.308 -3.909 1.00 91.56 117 ILE A O 1
ATOM 940 N N . PHE A 1 118 ? 23.637 4.455 -5.026 1.00 92.69 118 PHE A N 1
ATOM 941 C CA . PHE A 1 118 ? 24.895 4.261 -5.730 1.00 92.69 118 PHE A CA 1
ATOM 942 C C . PHE A 1 118 ? 24.862 4.923 -7.114 1.00 92.69 118 PHE A C 1
ATOM 944 O O . PHE A 1 118 ? 23.856 4.819 -7.829 1.00 92.69 118 PHE A O 1
ATOM 951 N N . PRO A 1 119 ? 25.956 5.582 -7.537 1.00 84.44 119 PRO A N 1
ATOM 952 C CA . PRO A 1 119 ? 26.058 6.132 -8.881 1.00 84.44 119 PRO A CA 1
ATOM 953 C C . PRO A 1 119 ? 26.057 5.006 -9.916 1.00 84.44 119 PRO A C 1
ATOM 955 O O . PRO A 1 119 ? 26.628 3.938 -9.695 1.00 84.44 119 PRO A O 1
ATOM 958 N N . ILE A 1 120 ? 25.466 5.273 -11.078 1.00 87.75 120 ILE A N 1
ATOM 959 C CA . ILE A 1 120 ? 25.467 4.341 -12.205 1.00 87.75 120 ILE A CA 1
ATOM 960 C C . ILE A 1 120 ? 26.163 4.956 -13.413 1.00 87.75 120 ILE A C 1
ATOM 962 O O . ILE A 1 120 ? 26.163 6.173 -13.610 1.00 87.75 120 ILE A O 1
ATOM 966 N N . TYR A 1 121 ? 26.743 4.099 -14.247 1.00 72.56 121 TYR A N 1
ATOM 967 C CA . TYR A 1 121 ? 27.322 4.515 -15.518 1.00 72.56 121 TYR A CA 1
ATOM 968 C C . TYR A 1 121 ? 26.262 4.508 -16.621 1.00 72.56 121 TYR A C 1
ATOM 970 O O . TYR A 1 121 ? 25.336 3.691 -16.626 1.00 72.56 121 TYR A O 1
ATOM 978 N N . THR A 1 122 ? 26.408 5.428 -17.571 1.00 69.31 122 THR A N 1
ATOM 979 C CA . THR A 1 122 ? 25.558 5.491 -18.759 1.00 69.31 122 THR A CA 1
ATOM 980 C C . THR A 1 122 ? 25.840 4.306 -19.672 1.00 69.31 122 THR A C 1
ATOM 982 O O . THR A 1 122 ? 26.982 4.035 -20.044 1.00 69.31 122 THR A O 1
ATOM 985 N N . VAL A 1 123 ? 24.777 3.600 -20.051 1.00 71.19 123 VAL A N 1
ATOM 986 C CA . VAL A 1 123 ? 24.850 2.499 -21.013 1.00 71.19 123 VAL A CA 1
ATOM 987 C C . VAL A 1 123 ? 24.720 3.062 -22.431 1.00 71.19 123 VAL A C 1
ATOM 989 O O . VAL A 1 123 ? 23.934 3.977 -22.683 1.00 71.19 123 VAL A O 1
ATOM 992 N N . ALA A 1 124 ? 25.511 2.537 -23.371 1.00 69.69 124 ALA A N 1
ATOM 993 C CA . ALA A 1 124 ? 25.437 2.938 -24.774 1.00 69.69 124 ALA A CA 1
ATOM 994 C C . ALA A 1 124 ? 24.049 2.643 -25.372 1.00 69.69 124 ALA A C 1
ATOM 996 O O . ALA A 1 124 ? 23.390 1.674 -24.996 1.00 69.69 124 ALA A O 1
ATOM 997 N N . LYS A 1 125 ? 23.615 3.463 -26.338 1.00 68.62 125 LYS A N 1
ATOM 998 C CA . LYS A 1 125 ? 22.330 3.277 -27.024 1.00 68.62 125 LYS A CA 1
ATOM 999 C C . LYS A 1 125 ? 22.282 1.929 -27.742 1.00 68.62 125 LYS A C 1
ATOM 1001 O O . LYS A 1 125 ? 23.050 1.706 -28.674 1.00 68.62 125 LYS A O 1
ATOM 1006 N N . ASP A 1 126 ? 21.334 1.084 -27.349 1.00 70.06 126 ASP A N 1
ATOM 1007 C CA . ASP A 1 126 ? 20.970 -0.123 -28.085 1.00 70.06 126 ASP A CA 1
ATOM 1008 C C . ASP A 1 126 ? 20.019 0.271 -29.234 1.00 70.06 126 ASP A C 1
ATOM 1010 O O . ASP A 1 126 ? 18.903 0.726 -28.981 1.00 70.06 126 ASP A O 1
ATOM 1014 N N . PRO A 1 127 ? 20.434 0.162 -30.510 1.00 64.44 127 PRO A N 1
ATOM 1015 C CA . PRO A 1 127 ? 19.592 0.531 -31.646 1.00 64.44 127 PRO A CA 1
ATOM 1016 C C . PRO A 1 127 ? 18.374 -0.389 -31.826 1.00 64.44 127 PRO A C 1
ATOM 1018 O O . PRO A 1 127 ? 17.457 -0.017 -32.556 1.00 64.44 127 PRO A O 1
ATOM 1021 N N . ASN A 1 128 ? 18.347 -1.557 -31.174 1.00 66.56 128 ASN A N 1
ATOM 1022 C CA . ASN A 1 128 ? 17.199 -2.467 -31.172 1.00 66.56 128 ASN A CA 1
ATOM 1023 C C . ASN A 1 128 ? 16.247 -2.218 -29.992 1.00 66.56 128 ASN A C 1
ATOM 1025 O O . ASN A 1 128 ? 15.202 -2.863 -29.892 1.00 66.56 128 ASN A O 1
ATOM 1029 N N . ASP A 1 129 ? 16.589 -1.283 -29.107 1.00 71.88 129 ASP A N 1
ATOM 1030 C CA . ASP A 1 129 ? 15.761 -0.872 -27.987 1.00 71.88 129 ASP A CA 1
ATOM 1031 C C . ASP A 1 129 ? 14.925 0.353 -28.373 1.00 71.88 129 ASP A C 1
ATOM 1033 O O . ASP A 1 129 ? 15.362 1.500 -28.266 1.00 71.88 129 ASP A O 1
ATOM 1037 N N . PHE A 1 130 ? 13.703 0.097 -28.844 1.00 71.00 130 PHE A N 1
ATOM 1038 C CA . PHE A 1 130 ? 12.771 1.144 -29.266 1.00 71.00 130 PHE A CA 1
ATOM 1039 C C . PHE A 1 130 ? 12.468 2.158 -28.149 1.00 71.00 130 PHE A C 1
ATOM 1041 O O . PHE A 1 130 ? 12.306 3.344 -28.432 1.00 71.00 130 PHE A O 1
ATOM 1048 N N . TYR A 1 131 ? 12.409 1.704 -26.893 1.00 76.44 131 TYR A N 1
ATOM 1049 C CA . TYR A 1 131 ? 12.085 2.550 -25.738 1.00 76.44 131 TYR A CA 1
ATOM 1050 C C . TYR A 1 131 ? 13.316 3.153 -25.074 1.00 76.44 131 TYR A C 1
ATOM 1052 O O . TYR A 1 131 ? 13.187 4.089 -24.290 1.00 76.44 131 TYR A O 1
ATOM 1060 N N . PHE A 1 132 ? 14.498 2.651 -25.429 1.00 87.19 132 PHE A N 1
ATOM 1061 C CA . PHE A 1 132 ? 15.777 3.090 -24.905 1.00 87.19 132 PHE A CA 1
ATOM 1062 C C . PHE A 1 132 ? 15.771 3.042 -23.366 1.00 87.19 132 PHE A C 1
ATOM 1064 O O . PHE A 1 132 ? 15.910 4.063 -22.706 1.00 87.19 132 PHE A O 1
ATOM 1071 N N . TYR A 1 133 ? 15.607 1.855 -22.774 1.00 90.44 133 TYR A N 1
ATOM 1072 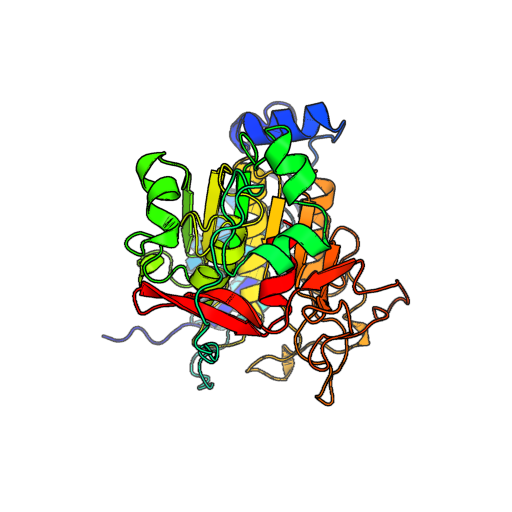C CA . TYR A 1 133 ? 15.585 1.650 -21.315 1.00 90.44 133 TYR A CA 1
ATOM 1073 C C . TYR A 1 133 ? 16.862 2.155 -20.627 1.00 90.44 133 TYR A C 1
ATOM 1075 O O . TYR A 1 133 ? 16.848 2.483 -19.440 1.00 90.44 133 TYR A O 1
ATOM 1083 N N . GLY A 1 134 ? 17.980 2.214 -21.355 1.00 90.50 134 GLY A N 1
ATOM 1084 C CA . GLY A 1 134 ? 19.255 2.665 -20.809 1.00 90.50 134 GLY A CA 1
ATOM 1085 C C . GLY A 1 134 ? 19.708 1.776 -19.656 1.00 90.50 134 GLY A C 1
ATOM 1086 O O . GLY A 1 134 ? 19.652 0.548 -19.750 1.00 90.50 134 GLY A O 1
ATOM 1087 N N . SER A 1 135 ? 20.127 2.392 -18.553 1.00 91.94 135 SER A N 1
ATOM 1088 C CA . SER A 1 135 ? 20.616 1.667 -17.379 1.00 91.94 135 SER A CA 1
ATOM 1089 C C . SER A 1 135 ? 19.540 0.789 -16.726 1.00 91.94 135 SER A C 1
ATOM 1091 O O . SER A 1 135 ? 19.868 -0.265 -16.193 1.00 91.94 135 SER A O 1
ATOM 1093 N N . SER A 1 136 ? 18.255 1.137 -16.851 1.00 94.44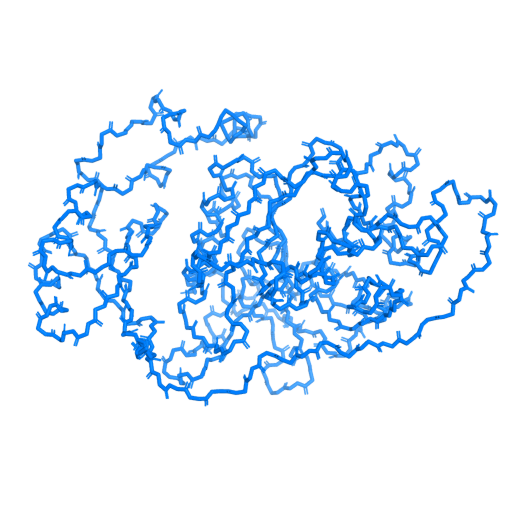 136 SER A N 1
ATOM 1094 C CA . SER A 1 136 ? 17.142 0.307 -16.351 1.00 94.44 136 SER A CA 1
ATOM 1095 C C . SER A 1 136 ? 16.838 -0.945 -17.195 1.00 94.44 136 SER A C 1
ATOM 1097 O O . SER A 1 136 ? 15.947 -1.724 -16.862 1.00 94.44 136 SER A O 1
ATOM 1099 N N . SER A 1 137 ? 17.573 -1.191 -18.289 1.00 93.44 137 SER A N 1
ATOM 1100 C CA . SER A 1 137 ? 17.294 -2.302 -19.213 1.00 93.44 137 SER A CA 1
ATOM 1101 C C . SER A 1 137 ? 17.206 -3.664 -18.517 1.00 93.44 137 SER A C 1
ATOM 1103 O O . SER A 1 137 ? 16.346 -4.469 -18.875 1.00 93.44 137 SER A O 1
ATOM 1105 N N . THR A 1 138 ? 18.088 -3.960 -17.560 1.00 94.75 138 THR A N 1
ATOM 1106 C CA . THR A 1 138 ? 18.137 -5.289 -16.933 1.00 94.75 138 THR A CA 1
ATOM 1107 C C . THR A 1 138 ? 16.884 -5.583 -16.114 1.00 94.75 138 THR A C 1
ATOM 1109 O O . THR A 1 138 ? 16.287 -6.645 -16.300 1.00 94.75 138 THR A O 1
ATOM 1112 N N . GLN A 1 139 ? 16.430 -4.631 -15.293 1.00 96.19 139 GLN A N 1
ATOM 1113 C CA . GLN A 1 139 ? 15.278 -4.832 -14.407 1.00 96.19 139 GLN A CA 1
ATOM 1114 C C . GLN A 1 139 ? 13.978 -5.078 -15.193 1.00 96.19 139 GLN A C 1
ATOM 1116 O O . GLN A 1 139 ? 13.144 -5.876 -14.778 1.00 96.19 139 GLN A O 1
ATOM 1121 N N . ILE A 1 140 ? 13.852 -4.492 -16.391 1.00 96.12 140 ILE A N 1
ATOM 1122 C CA . ILE A 1 140 ? 12.708 -4.716 -17.287 1.00 96.12 140 ILE A CA 1
ATOM 1123 C C . ILE A 1 140 ? 12.862 -5.998 -18.121 1.00 96.12 140 ILE A C 1
ATOM 1125 O O . ILE A 1 140 ? 11.900 -6.748 -18.317 1.00 96.12 140 ILE A O 1
ATOM 1129 N N . LYS A 1 141 ? 14.059 -6.271 -18.660 1.00 95.12 141 LYS A N 1
ATOM 1130 C CA . LYS A 1 141 ? 14.285 -7.439 -19.529 1.00 95.12 141 LYS A CA 1
ATOM 1131 C C . LYS A 1 141 ? 14.236 -8.759 -18.766 1.00 95.12 141 LYS A C 1
ATOM 1133 O O . LYS A 1 141 ? 13.743 -9.729 -19.337 1.00 95.12 141 LYS A O 1
ATOM 1138 N N . MET A 1 142 ? 14.657 -8.782 -17.499 1.00 96.62 142 MET A N 1
ATOM 1139 C CA . MET A 1 142 ? 14.613 -9.966 -16.631 1.00 96.62 142 MET A CA 1
ATOM 1140 C C . MET A 1 142 ? 13.222 -10.610 -16.589 1.00 96.62 142 MET A C 1
ATOM 1142 O O . MET A 1 142 ? 13.102 -11.831 -16.641 1.00 96.62 142 MET A O 1
ATOM 1146 N N . LEU A 1 143 ? 12.172 -9.786 -16.563 1.00 96.62 143 LEU A N 1
ATOM 1147 C CA . LEU A 1 143 ? 10.778 -10.229 -16.506 1.00 96.62 143 LEU A CA 1
ATOM 1148 C C . LEU A 1 143 ? 10.074 -10.173 -17.865 1.00 96.62 143 LEU A C 1
ATOM 1150 O O . LEU A 1 143 ? 8.850 -10.216 -17.943 1.00 96.62 143 LEU A O 1
ATOM 1154 N N . ASN A 1 144 ? 10.833 -10.059 -18.957 1.00 95.50 144 ASN A N 1
ATOM 1155 C CA . ASN A 1 144 ? 10.301 -9.925 -20.311 1.00 95.50 144 ASN A CA 1
ATOM 1156 C C . ASN A 1 144 ? 9.390 -8.694 -20.532 1.00 95.50 144 ASN A C 1
ATOM 1158 O O . ASN A 1 144 ? 8.682 -8.636 -21.539 1.00 95.50 144 ASN A O 1
ATOM 1162 N N . GLY A 1 145 ? 9.459 -7.666 -19.674 1.00 94.62 145 GLY A N 1
ATOM 1163 C CA . GLY A 1 145 ? 8.637 -6.448 -19.776 1.00 94.62 145 GLY A CA 1
ATOM 1164 C C . GLY A 1 145 ? 8.807 -5.721 -21.116 1.00 94.62 145 GLY A C 1
ATOM 1165 O O . GLY A 1 145 ? 7.846 -5.286 -21.748 1.00 94.62 145 GLY A O 1
ATOM 1166 N N . HIS A 1 146 ? 10.028 -5.725 -21.652 1.00 93.00 146 HIS A N 1
ATOM 1167 C CA . HIS A 1 146 ? 10.330 -5.173 -22.974 1.00 93.00 146 HIS A CA 1
ATOM 1168 C C . HIS A 1 146 ? 9.482 -5.781 -24.112 1.00 93.00 146 HIS A C 1
ATOM 1170 O O . HIS A 1 146 ? 9.143 -5.077 -25.064 1.00 93.00 146 HIS A O 1
ATOM 1176 N N . ILE A 1 147 ? 9.091 -7.059 -24.021 1.00 92.75 147 ILE A N 1
ATOM 1177 C CA . ILE A 1 147 ? 8.257 -7.725 -25.034 1.00 92.75 147 ILE A CA 1
ATOM 1178 C C . ILE A 1 147 ? 6.830 -7.165 -25.016 1.00 92.75 147 ILE A C 1
ATOM 1180 O O . ILE A 1 147 ? 6.257 -6.927 -26.080 1.00 92.75 147 ILE A O 1
ATOM 1184 N N . ILE A 1 148 ? 6.247 -6.947 -23.834 1.00 92.50 148 ILE A N 1
ATOM 1185 C CA . ILE A 1 148 ? 4.882 -6.410 -23.710 1.00 92.50 148 ILE A CA 1
ATOM 1186 C C . ILE A 1 148 ? 4.838 -4.906 -24.003 1.00 92.50 148 ILE A C 1
ATOM 1188 O O . ILE A 1 148 ? 3.925 -4.453 -24.697 1.00 92.50 148 ILE A O 1
ATOM 1192 N N . HIS A 1 149 ? 5.882 -4.163 -23.627 1.00 94.44 149 HIS A N 1
ATOM 1193 C CA . HIS A 1 149 ? 6.038 -2.759 -24.001 1.00 94.44 149 HIS A CA 1
ATOM 1194 C C . HIS A 1 149 ? 6.080 -2.586 -25.523 1.00 94.44 149 HIS A C 1
ATOM 1196 O O . HIS A 1 149 ? 5.346 -1.751 -26.056 1.00 94.44 149 HIS A O 1
ATOM 1202 N N . ASN A 1 150 ? 6.848 -3.429 -26.231 1.00 88.69 150 ASN A N 1
ATOM 1203 C CA . ASN A 1 150 ? 6.928 -3.456 -27.700 1.00 88.69 150 ASN A CA 1
ATOM 1204 C C . ASN A 1 150 ? 5.593 -3.803 -28.380 1.00 88.69 150 ASN A C 1
ATOM 1206 O O . ASN A 1 150 ? 5.402 -3.491 -29.554 1.00 88.69 150 ASN A O 1
ATOM 1210 N N . LYS A 1 151 ? 4.654 -4.422 -27.657 1.00 91.19 151 LYS A N 1
ATOM 1211 C CA . LYS A 1 151 ? 3.288 -4.687 -28.134 1.00 91.19 151 LYS A CA 1
ATOM 1212 C C . LYS A 1 151 ? 2.297 -3.563 -27.820 1.00 91.19 151 LYS A C 1
ATOM 1214 O O . LYS A 1 151 ? 1.136 -3.672 -28.200 1.00 91.19 151 LYS A O 1
ATOM 1219 N N . GLY A 1 152 ? 2.726 -2.493 -27.150 1.00 90.69 152 GLY A N 1
ATOM 1220 C CA . GLY A 1 152 ? 1.851 -1.379 -26.779 1.00 90.69 152 GLY A CA 1
ATOM 1221 C C . GLY A 1 152 ? 1.300 -1.434 -25.354 1.00 90.69 152 GLY A C 1
ATOM 1222 O O . GLY A 1 152 ? 0.580 -0.518 -24.970 1.00 90.69 152 GLY A O 1
ATOM 1223 N N . PHE A 1 153 ? 1.621 -2.464 -24.567 1.00 94.56 153 PHE A N 1
ATOM 1224 C CA . PHE A 1 153 ? 1.113 -2.619 -23.203 1.00 94.56 153 PHE A CA 1
ATOM 1225 C C . PHE A 1 153 ? 2.122 -2.050 -22.206 1.00 94.56 153 PHE A C 1
ATOM 1227 O O . PHE A 1 153 ? 3.141 -2.676 -21.943 1.00 94.56 153 PHE A O 1
ATOM 1234 N N . ARG A 1 154 ? 1.849 -0.844 -21.697 1.00 95.00 154 ARG A N 1
ATOM 1235 C CA . ARG A 1 154 ? 2.742 -0.073 -20.803 1.00 95.00 154 ARG A CA 1
ATOM 1236 C C . ARG A 1 154 ? 2.020 0.492 -19.571 1.00 95.00 154 ARG A C 1
ATOM 1238 O O . ARG A 1 154 ? 2.428 1.501 -19.007 1.00 95.00 154 ARG A O 1
ATOM 1245 N N . GLY A 1 155 ? 0.888 -0.113 -19.213 1.00 96.94 155 GLY A N 1
ATOM 1246 C CA . GLY A 1 155 ? 0.044 0.320 -18.095 1.00 96.94 155 GLY A CA 1
ATOM 1247 C C . GLY A 1 155 ? -1.095 1.279 -18.463 1.00 96.94 155 GLY A C 1
ATOM 1248 O O . GLY A 1 155 ? -1.908 1.597 -17.603 1.00 96.94 155 GLY A O 1
ATOM 1249 N N . LYS A 1 156 ? -1.232 1.711 -19.727 1.00 97.50 156 LYS A N 1
ATOM 1250 C CA . LYS A 1 156 ? -2.323 2.614 -20.135 1.00 97.50 156 LYS A CA 1
ATOM 1251 C C . LYS A 1 156 ? -3.704 2.080 -19.730 1.00 97.50 156 LYS A C 1
ATOM 1253 O O . LYS A 1 156 ? -4.098 0.988 -20.131 1.00 97.50 156 LYS A O 1
ATOM 1258 N N . GLY A 1 157 ? -4.451 2.894 -18.983 1.00 96.19 157 GLY A N 1
ATOM 1259 C CA . GLY A 1 157 ? -5.794 2.572 -18.482 1.00 96.19 157 GLY A CA 1
ATOM 1260 C C . GLY A 1 157 ? -5.817 1.827 -17.142 1.00 96.19 157 GLY A C 1
ATOM 1261 O O . GLY A 1 157 ? -6.873 1.766 -16.514 1.00 96.19 157 GLY A O 1
ATOM 1262 N N . ILE A 1 158 ? -4.668 1.331 -16.680 1.00 98.31 158 ILE A N 1
ATOM 1263 C CA . ILE A 1 158 ? -4.494 0.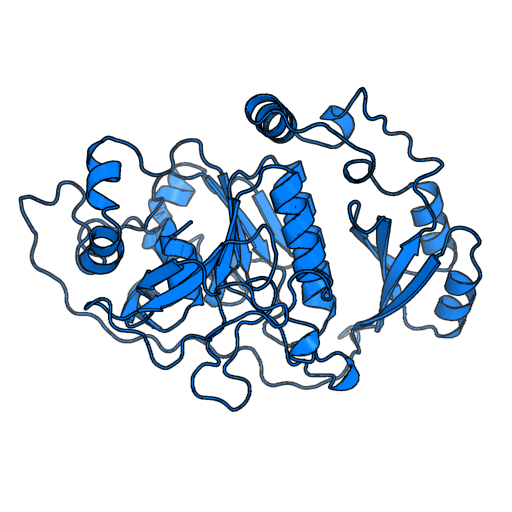751 -15.348 1.00 98.31 158 ILE A CA 1
ATOM 1264 C C . ILE A 1 158 ? -4.258 1.882 -14.346 1.00 98.31 158 ILE A C 1
ATOM 1266 O O . ILE A 1 158 ? -3.555 2.850 -14.642 1.00 98.31 158 ILE A O 1
ATOM 1270 N N . THR A 1 159 ? -4.869 1.776 -13.169 1.00 98.81 159 THR A N 1
ATOM 1271 C CA . THR A 1 159 ? -4.611 2.656 -12.027 1.00 98.81 159 THR A CA 1
ATOM 1272 C C . THR A 1 159 ? -3.890 1.878 -10.937 1.00 98.81 159 THR A C 1
ATOM 1274 O O . THR A 1 159 ? -4.423 0.886 -10.440 1.00 98.81 159 THR A O 1
ATOM 1277 N N . ILE A 1 160 ? -2.722 2.370 -10.532 1.00 98.94 160 ILE A N 1
ATOM 1278 C CA . ILE A 1 160 ? -1.899 1.796 -9.470 1.00 98.94 160 ILE A CA 1
ATOM 1279 C C . ILE A 1 160 ? -1.969 2.704 -8.236 1.00 98.94 160 ILE A C 1
ATOM 1281 O O . ILE A 1 160 ? -1.661 3.894 -8.306 1.00 98.94 160 ILE A O 1
ATOM 1285 N N . GLY A 1 161 ? -2.404 2.156 -7.104 1.00 98.81 161 GLY A N 1
ATOM 1286 C CA . GLY A 1 161 ? -2.311 2.804 -5.799 1.00 98.81 161 GLY A CA 1
ATOM 1287 C C . GLY A 1 161 ? -0.955 2.504 -5.173 1.00 98.81 161 GLY A C 1
ATOM 1288 O O . GLY A 1 161 ? -0.640 1.341 -4.939 1.00 98.81 161 GLY A O 1
ATOM 1289 N N . VAL A 1 162 ? -0.156 3.535 -4.909 1.00 98.88 162 VAL A N 1
ATOM 1290 C CA . VAL A 1 162 ? 1.149 3.404 -4.251 1.00 98.88 162 VAL A CA 1
ATOM 1291 C C . VAL A 1 162 ? 0.984 3.814 -2.795 1.00 98.88 162 VAL A C 1
ATOM 1293 O O . VAL A 1 162 ? 0.684 4.978 -2.520 1.00 98.88 162 VAL A O 1
ATOM 1296 N N . LEU A 1 163 ? 1.132 2.848 -1.887 1.00 98.75 163 LEU A N 1
ATOM 1297 C CA . LEU A 1 163 ? 1.087 3.059 -0.441 1.00 98.75 163 LEU A CA 1
ATOM 1298 C C . LEU A 1 163 ? 2.507 3.076 0.112 1.00 98.75 163 LEU A C 1
ATOM 1300 O O . LEU A 1 163 ? 3.188 2.049 0.071 1.00 98.75 163 LEU A O 1
ATOM 1304 N N . ASP A 1 164 ? 2.946 4.240 0.585 1.00 98.31 164 ASP A N 1
ATOM 1305 C CA . ASP A 1 164 ? 4.342 4.461 0.967 1.00 98.31 164 ASP A CA 1
ATOM 1306 C C . ASP A 1 164 ? 4.504 5.547 2.061 1.00 98.31 164 ASP A C 1
ATOM 1308 O O . ASP A 1 164 ? 3.517 6.030 2.621 1.00 98.31 164 ASP A O 1
ATOM 1312 N N . ALA A 1 165 ? 5.745 5.935 2.374 1.00 96.44 165 ALA A N 1
ATOM 1313 C CA . ALA A 1 165 ? 6.117 6.917 3.402 1.00 96.44 165 ALA A CA 1
ATOM 1314 C C . ALA A 1 165 ? 6.169 8.370 2.913 1.00 96.44 165 ALA A C 1
ATOM 1316 O O . ALA A 1 165 ? 6.196 9.309 3.711 1.00 96.44 165 ALA A O 1
ATOM 1317 N N . GLY A 1 166 ? 6.177 8.585 1.600 1.00 96.81 166 GLY A N 1
ATOM 1318 C CA . GLY A 1 166 ? 6.249 9.921 1.023 1.00 96.81 166 GLY A CA 1
ATOM 1319 C C . GLY A 1 166 ? 6.607 9.902 -0.452 1.00 96.81 166 GLY A C 1
ATOM 1320 O O . GLY A 1 166 ? 7.076 8.903 -0.986 1.00 96.81 166 GLY A O 1
ATOM 1321 N N . PHE A 1 167 ? 6.362 11.021 -1.127 1.00 98.31 167 PHE A N 1
ATOM 1322 C CA . PHE A 1 167 ? 6.537 11.139 -2.574 1.00 98.31 167 PHE A CA 1
ATOM 1323 C C . PHE A 1 167 ? 7.414 12.341 -2.909 1.00 98.31 167 PHE A C 1
ATOM 1325 O O . PHE A 1 167 ? 7.084 13.121 -3.814 1.00 98.31 167 PHE A O 1
ATOM 1332 N N . 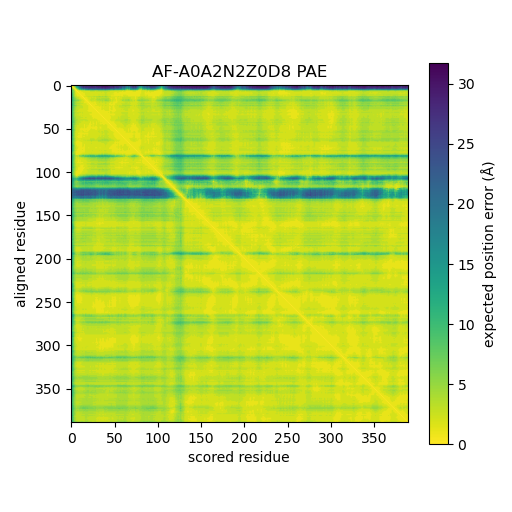TYR A 1 168 ? 8.511 12.487 -2.153 1.00 98.31 168 TYR A N 1
ATOM 1333 C CA . TYR A 1 168 ? 9.447 13.608 -2.220 1.00 98.31 168 TYR A CA 1
ATOM 1334 C C . TYR A 1 168 ? 9.716 14.065 -3.654 1.00 98.31 168 TYR A C 1
ATOM 1336 O O . TYR A 1 168 ? 10.177 13.287 -4.485 1.00 98.31 168 TYR A O 1
ATOM 1344 N N . ASN A 1 169 ? 9.421 15.329 -3.959 1.00 98.31 169 ASN A N 1
ATOM 1345 C CA . ASN A 1 169 ? 9.693 15.977 -5.244 1.00 98.31 169 ASN A CA 1
ATOM 1346 C C . ASN A 1 169 ? 9.239 15.211 -6.502 1.00 98.31 169 ASN A C 1
ATOM 1348 O O . ASN A 1 169 ? 9.669 15.545 -7.610 1.00 98.31 169 ASN A O 1
ATOM 1352 N N . THR A 1 170 ? 8.332 14.237 -6.392 1.00 98.31 170 THR A N 1
ATOM 1353 C CA . THR A 1 170 ? 7.804 13.529 -7.570 1.00 98.31 170 THR A CA 1
ATOM 1354 C C . THR A 1 170 ? 7.116 14.489 -8.539 1.00 98.31 170 THR A C 1
ATOM 1356 O O . THR A 1 170 ? 7.091 14.220 -9.730 1.00 98.31 170 THR A O 1
ATOM 1359 N N . ASN A 1 171 ? 6.646 15.646 -8.060 1.00 97.69 171 ASN A N 1
ATOM 1360 C CA . ASN A 1 171 ? 6.082 16.758 -8.832 1.00 97.69 171 ASN A CA 1
ATOM 1361 C C . ASN A 1 171 ? 7.094 17.660 -9.558 1.00 97.69 171 ASN A C 1
ATOM 1363 O O . ASN A 1 171 ? 6.681 18.572 -10.271 1.00 97.69 171 ASN A O 1
ATOM 1367 N N . THR A 1 172 ? 8.399 17.455 -9.372 1.00 97.81 172 THR A N 1
ATOM 1368 C CA . THR A 1 172 ? 9.443 18.311 -9.970 1.00 97.81 172 THR A CA 1
ATOM 1369 C C . THR A 1 172 ? 10.613 17.539 -10.580 1.00 97.81 172 THR A C 1
ATOM 1371 O O . THR A 1 172 ? 11.305 18.074 -11.446 1.00 97.81 172 THR A O 1
ATOM 1374 N N . LEU A 1 173 ? 10.850 16.296 -10.157 1.00 98.44 173 LEU A N 1
ATOM 1375 C CA . LEU A 1 173 ? 11.969 15.488 -10.637 1.00 98.44 173 LEU A CA 1
ATOM 1376 C C . LEU A 1 173 ? 11.749 14.981 -12.075 1.00 98.44 173 LEU A C 1
ATOM 1378 O O . LEU A 1 173 ? 10.631 14.618 -12.450 1.00 98.44 173 LEU A O 1
ATOM 1382 N N . PRO A 1 174 ? 12.823 14.894 -12.881 1.00 97.44 174 PRO A N 1
ATOM 1383 C CA . PRO A 1 174 ? 12.721 14.690 -14.325 1.00 97.44 174 PRO A CA 1
ATOM 1384 C C . PRO A 1 174 ? 12.142 13.326 -14.722 1.00 97.44 174 PRO A C 1
ATOM 1386 O O . PRO A 1 174 ? 11.438 13.250 -15.727 1.00 97.44 174 PRO A O 1
ATOM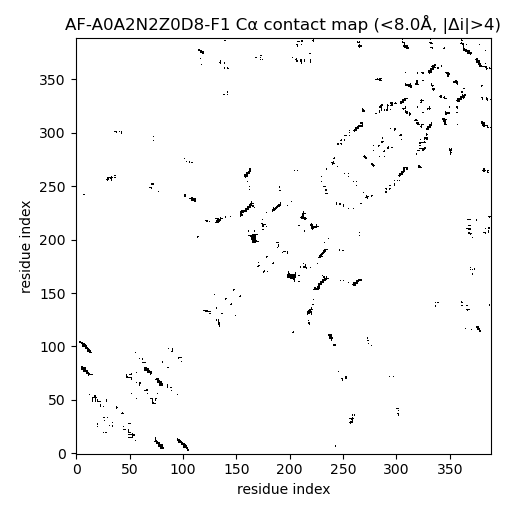 1389 N N . ALA A 1 175 ? 12.361 12.262 -13.935 1.00 97.69 175 ALA A N 1
ATOM 1390 C CA . ALA A 1 175 ? 11.775 10.945 -14.212 1.00 97.69 175 ALA A CA 1
ATOM 1391 C C . ALA A 1 175 ? 10.245 10.941 -14.269 1.00 97.69 175 ALA A C 1
ATOM 1393 O O . ALA A 1 175 ? 9.665 10.058 -14.901 1.00 97.69 175 ALA A O 1
ATOM 1394 N N . PHE A 1 176 ? 9.602 11.924 -13.640 1.00 98.50 176 PHE A N 1
ATOM 1395 C CA . PHE A 1 176 ? 8.154 12.014 -13.527 1.00 98.50 176 PHE A CA 1
ATOM 1396 C C . PHE A 1 176 ? 7.544 13.066 -14.463 1.00 98.50 176 PHE A C 1
ATOM 1398 O O . PHE A 1 176 ? 6.337 13.263 -14.421 1.00 98.50 176 PHE A O 1
ATOM 1405 N N . ASP A 1 177 ? 8.313 13.731 -15.336 1.00 97.50 177 ASP A N 1
ATOM 1406 C CA . ASP A 1 177 ? 7.789 14.815 -16.191 1.00 97.50 177 ASP A CA 1
ATOM 1407 C C . ASP A 1 177 ? 6.540 14.383 -16.985 1.00 97.50 177 ASP A C 1
ATOM 1409 O O . ASP A 1 177 ? 5.492 15.029 -16.933 1.00 97.50 177 ASP A O 1
ATOM 1413 N N . SER A 1 178 ? 6.600 13.211 -17.630 1.00 96.69 178 SER A N 1
ATOM 1414 C CA . SER A 1 178 ? 5.455 12.669 -18.378 1.00 96.69 178 SER A CA 1
ATOM 1415 C C . SER A 1 178 ? 4.259 12.281 -17.501 1.00 96.69 178 SER A C 1
ATOM 1417 O O . SER A 1 178 ? 3.129 12.275 -17.978 1.00 96.69 178 SER A O 1
ATOM 1419 N N . LEU A 1 179 ? 4.479 11.956 -16.225 1.00 97.88 179 LEU A N 1
ATOM 1420 C CA . LEU A 1 179 ? 3.399 11.641 -15.290 1.00 97.88 179 LEU A CA 1
ATOM 1421 C C . LEU A 1 179 ? 2.538 12.889 -15.031 1.00 97.88 179 LEU A C 1
ATOM 1423 O O . LEU A 1 179 ? 1.312 12.793 -14.998 1.00 97.88 179 LEU A O 1
ATOM 1427 N N . TRP A 1 180 ? 3.172 14.056 -14.903 1.00 97.75 180 TRP A N 1
ATOM 1428 C CA . TRP A 1 180 ? 2.496 15.331 -14.645 1.00 97.75 180 TRP A CA 1
ATOM 1429 C C . TRP A 1 180 ? 1.944 15.981 -15.898 1.00 97.75 180 TRP A C 1
ATOM 1431 O O . TRP A 1 180 ? 0.814 16.462 -15.888 1.00 97.75 180 TRP A O 1
ATOM 1441 N N . LYS A 1 181 ? 2.714 15.960 -16.988 1.00 97.69 181 LYS A N 1
ATOM 1442 C CA . LYS A 1 181 ? 2.284 16.502 -18.278 1.00 97.69 181 LYS A CA 1
ATOM 1443 C C . LYS A 1 181 ? 1.007 15.835 -18.790 1.00 97.69 181 LYS A C 1
ATOM 1445 O O . LYS A 1 181 ? 0.180 16.509 -19.397 1.00 97.69 181 LYS A O 1
ATOM 1450 N N . ASP A 1 182 ? 0.863 14.538 -18.534 1.00 97.69 182 ASP A N 1
ATOM 1451 C CA . ASP A 1 182 ? -0.292 13.750 -18.964 1.00 97.69 182 ASP A CA 1
ATOM 1452 C C . ASP A 1 182 ? -1.376 13.638 -17.872 1.00 97.69 182 ASP A C 1
ATOM 1454 O O . ASP A 1 182 ? -2.318 12.866 -18.038 1.00 97.69 182 ASP A O 1
ATOM 1458 N N . GLU A 1 183 ? -1.246 14.373 -16.758 1.00 97.81 183 GLU A N 1
ATOM 1459 C CA . GLU A 1 183 ? -2.212 14.406 -15.645 1.00 97.81 183 GLU A CA 1
ATOM 1460 C C . GLU A 1 183 ? -2.537 13.013 -15.063 1.00 97.81 183 GLU A C 1
ATOM 1462 O O . GLU A 1 183 ? -3.670 12.708 -14.692 1.00 97.81 183 GLU A O 1
ATOM 1467 N N . ARG A 1 184 ? -1.526 12.138 -14.971 1.00 98.31 184 ARG A N 1
ATOM 1468 C CA . ARG A 1 184 ? -1.701 10.732 -14.563 1.00 98.31 184 ARG A CA 1
ATOM 1469 C C . ARG A 1 184 ? -1.620 10.495 -13.057 1.00 98.31 184 ARG A C 1
ATOM 1471 O O . ARG A 1 184 ? -1.884 9.377 -12.624 1.00 98.31 184 ARG A O 1
ATOM 1478 N N . VAL A 1 185 ? -1.306 11.507 -12.246 1.00 98.31 185 VAL A N 1
ATOM 1479 C CA . VAL A 1 185 ? -1.569 11.464 -10.795 1.00 98.31 185 VAL A CA 1
ATOM 1480 C C . VAL A 1 185 ? -3.015 11.883 -10.568 1.00 98.31 185 VAL A C 1
ATOM 1482 O O . VAL A 1 185 ? -3.336 13.067 -10.613 1.00 98.31 185 VAL A O 1
ATOM 1485 N N . ILE A 1 186 ? -3.895 10.910 -10.341 1.00 97.00 186 ILE A N 1
ATOM 1486 C CA . ILE A 1 186 ? -5.344 11.159 -10.309 1.00 97.00 186 ILE A CA 1
ATOM 1487 C C . ILE A 1 186 ? -5.862 11.512 -8.911 1.00 97.00 186 ILE A C 1
ATOM 1489 O O . ILE A 1 186 ? -6.931 12.106 -8.781 1.00 97.00 186 ILE A O 1
ATOM 1493 N N . PHE A 1 187 ? -5.135 11.129 -7.858 1.00 97.81 187 PHE A N 1
ATOM 1494 C CA . PHE A 1 187 ? -5.506 11.422 -6.476 1.00 97.81 187 PHE A CA 1
ATOM 1495 C C . PHE A 1 187 ? -4.302 11.308 -5.541 1.00 97.81 187 PHE A C 1
ATOM 1497 O O . PHE A 1 187 ? -3.400 10.500 -5.778 1.00 97.81 187 PHE A O 1
ATOM 1504 N N . THR A 1 188 ? -4.316 12.078 -4.453 1.00 97.94 188 THR A N 1
ATOM 1505 C CA . THR A 1 188 ? -3.324 11.974 -3.383 1.00 97.94 188 THR A CA 1
ATOM 1506 C C . THR A 1 188 ? -3.967 12.055 -2.007 1.00 97.94 188 THR A C 1
ATOM 1508 O O . THR A 1 188 ? -4.992 12.716 -1.821 1.00 97.94 188 THR A O 1
ATOM 1511 N N . LYS A 1 189 ? -3.383 11.361 -1.027 1.00 97.69 189 LYS A N 1
ATOM 1512 C CA . LYS A 1 189 ? -3.868 11.370 0.357 1.00 97.69 189 LYS A CA 1
ATOM 1513 C C . LYS A 1 189 ? -2.733 11.147 1.344 1.00 97.69 189 LYS A C 1
ATOM 1515 O O . LYS A 1 189 ? -1.861 10.326 1.102 1.00 97.69 189 LYS A O 1
ATOM 1520 N N . ASP A 1 190 ? -2.800 11.833 2.477 1.00 97.56 190 ASP A N 1
ATOM 1521 C CA . ASP A 1 190 ? -1.966 11.552 3.644 1.00 97.56 190 ASP A CA 1
ATOM 1522 C C . ASP A 1 190 ? -2.869 11.091 4.805 1.00 97.56 190 ASP A C 1
ATOM 1524 O O . ASP A 1 190 ? -3.826 11.789 5.164 1.00 97.56 190 ASP A O 1
ATOM 1528 N N . PHE A 1 191 ? -2.616 9.891 5.338 1.00 96.69 191 PHE A N 1
ATOM 1529 C CA . PHE A 1 191 ? -3.267 9.366 6.547 1.00 96.69 191 PHE A CA 1
ATOM 1530 C C . PHE A 1 191 ? -2.461 9.618 7.827 1.00 96.69 191 PHE A C 1
ATOM 1532 O O . PHE A 1 191 ? -3.032 9.593 8.916 1.00 96.69 191 PHE A O 1
ATOM 1539 N N . VAL A 1 192 ? -1.172 9.925 7.701 1.00 94.62 192 VAL A N 1
ATOM 1540 C CA . VAL A 1 192 ? -0.259 10.237 8.805 1.00 94.62 192 VAL A CA 1
ATOM 1541 C C . VAL A 1 192 ? -0.461 11.683 9.249 1.00 94.62 192 VAL A C 1
ATOM 1543 O O . VAL A 1 192 ? -0.804 11.950 10.402 1.00 94.62 192 VAL A O 1
ATOM 1546 N N . THR A 1 193 ? -0.328 12.619 8.307 1.00 92.56 193 THR A N 1
ATOM 1547 C CA . THR A 1 193 ? -0.505 14.060 8.517 1.00 92.56 193 THR A CA 1
ATOM 1548 C C . THR A 1 193 ? -1.440 14.632 7.444 1.00 92.56 193 THR A C 1
ATOM 1550 O O . THR A 1 193 ? -0.977 15.156 6.437 1.00 92.56 193 THR A O 1
ATOM 1553 N N . PRO A 1 194 ? -2.776 14.608 7.638 1.00 88.75 194 PRO A N 1
ATOM 1554 C CA . PRO A 1 194 ? -3.752 14.898 6.575 1.00 88.75 194 PRO A CA 1
ATOM 1555 C C . PRO A 1 194 ? -3.646 16.252 5.855 1.00 88.75 194 PRO A C 1
ATOM 1557 O O . PRO A 1 194 ? -4.222 16.404 4.781 1.00 88.75 194 PRO A O 1
ATOM 1560 N N . ASN A 1 195 ? -2.958 17.233 6.446 1.00 89.38 195 ASN A N 1
ATOM 1561 C CA . ASN A 1 195 ? -2.766 18.573 5.881 1.00 89.38 195 ASN A CA 1
ATOM 1562 C C . ASN A 1 195 ? -1.333 18.814 5.369 1.00 89.38 195 ASN A C 1
ATOM 1564 O O . ASN A 1 195 ? -0.979 19.959 5.083 1.00 89.38 195 ASN A O 1
ATOM 1568 N N . SER A 1 196 ? -0.494 17.778 5.326 1.00 90.88 196 SER A N 1
ATOM 1569 C CA . SER A 1 196 ? 0.879 17.874 4.839 1.00 90.88 196 SER A CA 1
ATOM 1570 C C . SER A 1 196 ? 0.927 18.047 3.317 1.00 90.88 196 SER A C 1
ATOM 1572 O O . SER A 1 196 ? -0.060 17.858 2.599 1.00 90.88 196 SER A O 1
ATOM 1574 N N . ASN A 1 197 ? 2.114 18.379 2.816 1.00 94.81 197 ASN A N 1
ATOM 1575 C CA . ASN A 1 197 ? 2.417 18.254 1.403 1.00 94.81 197 ASN A CA 1
ATOM 1576 C C . ASN A 1 197 ? 3.178 16.943 1.181 1.00 94.81 197 ASN A C 1
ATOM 1578 O O . ASN A 1 197 ? 4.379 16.899 1.426 1.00 94.81 197 ASN A O 1
ATOM 1582 N N . ILE A 1 198 ? 2.514 15.916 0.640 1.00 95.50 198 ILE A N 1
ATOM 1583 C CA . ILE A 1 198 ? 3.121 14.588 0.424 1.00 95.50 198 ILE A CA 1
ATOM 1584 C C . ILE A 1 198 ? 4.411 14.607 -0.420 1.00 95.50 198 ILE A C 1
ATOM 1586 O O . ILE A 1 198 ? 5.212 13.677 -0.338 1.00 95.50 198 ILE A O 1
ATOM 1590 N N . TYR A 1 199 ? 4.632 15.660 -1.219 1.00 97.56 199 TYR A N 1
ATOM 1591 C CA . TYR A 1 199 ? 5.843 15.843 -2.029 1.00 97.56 199 TYR A CA 1
ATOM 1592 C C . TYR A 1 199 ? 7.022 16.436 -1.246 1.00 97.56 199 TYR A C 1
ATOM 1594 O O . TYR A 1 199 ? 8.089 16.641 -1.814 1.00 97.56 199 TYR A O 1
ATOM 1602 N N . GLN A 1 200 ? 6.832 16.752 0.033 1.00 96.62 200 GLN A N 1
ATOM 1603 C CA . GLN A 1 200 ? 7.874 17.190 0.968 1.00 96.62 200 GLN A CA 1
ATOM 1604 C C . GLN A 1 200 ? 8.156 16.139 2.048 1.00 96.62 200 GLN A C 1
ATOM 1606 O O . GLN A 1 200 ? 9.025 16.356 2.887 1.00 96.62 200 GLN A O 1
ATOM 1611 N N . GLU A 1 201 ? 7.432 15.020 2.012 1.00 95.88 201 GLU A N 1
ATOM 1612 C CA . GLU A 1 201 ? 7.628 13.878 2.902 1.00 95.88 201 GLU A CA 1
ATOM 1613 C C . GLU A 1 201 ? 8.753 12.968 2.374 1.00 95.88 201 GLU A C 1
ATOM 1615 O O . GLU A 1 201 ? 9.507 13.361 1.485 1.00 95.88 201 GLU A O 1
ATOM 1620 N N . HIS A 1 202 ? 8.878 11.760 2.925 1.00 96.62 202 HIS A N 1
ATOM 1621 C CA . HIS A 1 202 ? 10.011 10.855 2.709 1.00 96.62 202 HIS A CA 1
ATOM 1622 C C . HIS A 1 202 ? 10.305 10.516 1.230 1.00 96.62 202 HIS A C 1
ATOM 1624 O O . HIS A 1 202 ? 9.428 10.547 0.361 1.00 96.62 202 HIS A O 1
ATOM 1630 N N . THR A 1 203 ? 11.558 10.158 0.937 1.00 97.62 203 THR A N 1
ATOM 1631 C CA . THR A 1 203 ? 12.045 9.834 -0.418 1.00 97.62 203 THR A CA 1
ATOM 1632 C C . THR A 1 203 ? 11.732 8.401 -0.861 1.00 97.62 203 THR A C 1
ATOM 1634 O O . THR A 1 203 ? 11.798 8.107 -2.056 1.00 97.62 203 THR A O 1
ATOM 1637 N N . HIS A 1 204 ? 11.380 7.504 0.062 1.00 97.94 204 HIS A N 1
ATOM 1638 C CA . HIS A 1 204 ? 11.199 6.081 -0.246 1.00 97.94 204 HIS A CA 1
ATOM 1639 C C . HIS A 1 204 ? 10.121 5.851 -1.324 1.00 97.94 204 HIS A C 1
ATOM 1641 O O . HIS A 1 204 ? 10.410 5.299 -2.387 1.00 97.94 204 HIS A O 1
ATOM 1647 N N . GLY A 1 205 ? 8.920 6.409 -1.160 1.00 98.12 205 GLY A N 1
ATOM 1648 C CA . GLY A 1 205 ? 7.869 6.282 -2.174 1.00 98.12 205 GLY A CA 1
ATOM 1649 C C . GLY A 1 205 ? 8.190 7.000 -3.485 1.00 98.12 205 GLY A C 1
ATOM 1650 O O . GLY A 1 205 ? 7.704 6.593 -4.539 1.00 98.12 205 GLY A O 1
ATOM 1651 N N . MET A 1 206 ? 9.070 8.010 -3.471 1.00 98.56 206 MET A N 1
ATOM 1652 C CA . MET A 1 206 ? 9.614 8.610 -4.694 1.00 98.56 206 MET A CA 1
ATOM 1653 C C . MET A 1 206 ? 10.483 7.604 -5.464 1.00 98.56 206 MET A C 1
ATOM 1655 O O . MET A 1 206 ? 10.262 7.426 -6.666 1.00 98.56 206 MET A O 1
ATOM 1659 N N . ILE A 1 207 ? 11.444 6.929 -4.820 1.00 98.44 207 ILE A N 1
ATOM 1660 C CA . ILE A 1 207 ? 12.285 5.949 -5.531 1.00 98.44 207 ILE A CA 1
ATOM 1661 C C . ILE A 1 207 ? 11.463 4.737 -5.997 1.00 98.44 207 ILE A C 1
ATOM 1663 O O . ILE A 1 207 ? 11.646 4.290 -7.132 1.00 98.44 207 ILE A O 1
ATOM 1667 N N . VAL A 1 208 ? 10.501 4.277 -5.188 1.00 98.69 208 VAL A N 1
ATOM 1668 C CA . VAL A 1 208 ? 9.576 3.179 -5.517 1.00 98.69 208 VAL A CA 1
ATOM 1669 C C . VAL A 1 208 ? 8.733 3.537 -6.736 1.00 98.69 208 VAL A C 1
ATOM 1671 O O . VAL A 1 208 ? 8.694 2.786 -7.712 1.00 98.69 208 VAL A O 1
ATOM 1674 N N . LEU A 1 209 ? 8.115 4.723 -6.733 1.00 98.75 209 LEU A N 1
ATOM 1675 C CA . LEU A 1 209 ? 7.329 5.209 -7.864 1.00 98.75 209 LEU A CA 1
ATOM 1676 C C . LEU A 1 209 ? 8.181 5.288 -9.137 1.00 98.75 209 LEU A C 1
ATOM 1678 O O . LEU A 1 209 ? 7.703 4.935 -10.215 1.00 98.75 209 LEU A O 1
ATOM 1682 N N . SER A 1 210 ? 9.449 5.701 -9.029 1.00 98.69 210 SER A N 1
ATOM 1683 C CA . SER A 1 210 ? 10.346 5.823 -10.185 1.00 98.69 210 SER A CA 1
ATOM 1684 C C . SER A 1 210 ? 10.612 4.496 -10.902 1.00 98.69 210 SER A C 1
ATOM 1686 O O . SER A 1 210 ? 10.752 4.497 -12.126 1.00 98.69 210 SER A O 1
ATOM 1688 N N . ALA A 1 211 ? 10.607 3.370 -10.180 1.00 98.50 211 ALA A N 1
ATOM 1689 C CA . ALA A 1 211 ? 10.781 2.041 -10.766 1.00 98.50 211 ALA A CA 1
ATOM 1690 C C . ALA A 1 211 ? 9.574 1.605 -11.623 1.00 98.50 211 ALA A C 1
ATOM 1692 O O . ALA A 1 211 ? 9.743 0.815 -12.554 1.00 98.50 211 ALA A O 1
ATOM 1693 N N . MET A 1 212 ? 8.383 2.160 -11.364 1.00 98.62 212 MET A N 1
ATOM 1694 C CA . MET A 1 212 ? 7.178 1.930 -12.169 1.00 98.62 212 MET A CA 1
ATOM 1695 C C . MET A 1 212 ? 7.008 2.963 -13.284 1.00 98.62 212 MET A C 1
ATOM 1697 O O . MET A 1 212 ? 6.859 2.603 -14.449 1.00 98.62 212 MET A O 1
ATOM 1701 N N . VAL A 1 213 ? 7.009 4.253 -12.942 1.00 98.12 213 VAL A N 1
ATOM 1702 C CA . VAL A 1 213 ? 6.569 5.314 -13.864 1.00 98.12 213 VAL A CA 1
ATOM 1703 C C . VAL A 1 213 ? 7.711 6.054 -14.551 1.00 98.12 213 VAL A C 1
ATOM 1705 O O . VAL A 1 213 ? 7.458 6.824 -15.478 1.00 98.12 213 VAL A O 1
ATOM 1708 N N . GLY A 1 214 ? 8.952 5.864 -14.087 1.00 97.81 214 GLY A N 1
ATOM 1709 C CA . GLY A 1 214 ? 10.104 6.614 -14.572 1.00 97.81 214 GLY A CA 1
ATOM 1710 C C . GLY A 1 214 ? 10.161 6.612 -16.097 1.00 97.81 214 GLY A C 1
ATOM 1711 O O . GLY A 1 214 ? 10.049 5.558 -16.721 1.00 97.81 214 GLY A O 1
ATOM 1712 N N . ASN A 1 215 ? 10.274 7.793 -16.702 1.00 96.00 215 ASN A N 1
ATOM 1713 C CA . ASN A 1 215 ? 10.256 7.944 -18.154 1.00 96.00 215 ASN A CA 1
ATOM 1714 C C . ASN A 1 215 ? 11.317 8.944 -18.621 1.00 96.00 215 ASN A C 1
ATOM 1716 O O . ASN A 1 215 ? 11.038 10.096 -18.951 1.00 96.00 215 ASN A O 1
ATOM 1720 N N . LEU A 1 216 ? 12.559 8.474 -18.635 1.00 94.38 216 LEU A N 1
ATOM 1721 C CA . LEU A 1 216 ? 13.737 9.159 -19.147 1.00 94.38 216 LEU A CA 1
ATOM 1722 C C . LEU A 1 216 ? 14.434 8.252 -20.160 1.00 94.38 216 LEU A C 1
ATOM 1724 O O . LEU A 1 216 ? 15.306 7.459 -19.783 1.00 94.38 216 LEU A O 1
ATOM 1728 N N . PRO A 1 217 ? 14.074 8.368 -21.452 1.00 91.44 217 PRO A N 1
ATOM 1729 C CA . PRO A 1 217 ? 14.705 7.599 -22.512 1.00 91.44 217 PRO A CA 1
ATOM 1730 C C . PRO A 1 217 ? 16.232 7.713 -22.462 1.00 91.44 217 PRO A C 1
ATOM 1732 O O . PRO A 1 217 ? 16.808 8.800 -22.426 1.00 91.44 217 PRO A O 1
ATOM 1735 N N . GLY A 1 218 ? 16.884 6.562 -22.457 1.00 88.19 218 GLY A N 1
ATOM 1736 C CA . GLY A 1 218 ? 18.324 6.376 -22.350 1.00 88.19 218 GLY A CA 1
ATOM 1737 C C . GLY A 1 218 ? 18.859 6.230 -20.937 1.00 88.19 218 GLY A C 1
ATOM 1738 O O . GLY A 1 218 ? 20.053 5.979 -20.783 1.00 88.19 218 GLY A O 1
ATOM 1739 N N . GLN A 1 219 ? 18.011 6.359 -19.917 1.00 92.31 219 GLN A N 1
ATOM 1740 C CA . GLN A 1 219 ? 18.438 6.317 -18.520 1.00 92.31 219 GLN A CA 1
ATOM 1741 C C . GLN A 1 219 ? 17.536 5.415 -17.670 1.00 92.31 219 GLN A C 1
ATOM 1743 O O . GLN A 1 219 ? 18.023 4.436 -17.102 1.00 92.31 219 GLN A O 1
ATOM 1748 N N . LEU A 1 220 ? 16.236 5.719 -17.612 1.00 95.69 220 LEU A N 1
ATOM 1749 C CA . LEU A 1 220 ? 15.263 5.040 -16.758 1.00 95.69 220 LEU A CA 1
ATOM 1750 C C . LEU A 1 220 ? 13.901 4.973 -17.451 1.00 95.69 220 LEU A C 1
ATOM 1752 O O . LEU A 1 220 ? 13.262 6.002 -17.641 1.00 95.69 220 LEU A O 1
ATOM 1756 N N . ILE A 1 221 ? 13.446 3.765 -17.776 1.00 96.44 221 ILE A N 1
ATOM 1757 C CA . ILE A 1 221 ? 12.068 3.479 -18.176 1.00 96.44 221 ILE A CA 1
ATOM 1758 C C . ILE A 1 221 ? 11.523 2.426 -17.204 1.00 96.44 221 ILE A C 1
ATOM 1760 O O . ILE A 1 221 ? 12.058 1.319 -17.140 1.00 96.44 221 ILE A O 1
ATOM 1764 N N . GLY A 1 222 ? 10.488 2.778 -16.442 1.00 97.44 222 GLY A N 1
ATOM 1765 C CA . GLY A 1 222 ? 9.870 1.894 -15.452 1.00 97.44 222 GLY A CA 1
ATOM 1766 C C . GLY A 1 222 ? 8.974 0.805 -16.057 1.00 97.44 222 GLY A C 1
ATOM 1767 O O . GLY A 1 222 ? 8.815 0.724 -17.278 1.00 97.44 222 GLY A O 1
ATOM 1768 N N . SER A 1 223 ? 8.400 -0.052 -15.205 1.00 97.56 223 SER A N 1
ATOM 1769 C CA . SER A 1 223 ? 7.528 -1.181 -15.596 1.00 97.56 223 SER A CA 1
ATOM 1770 C C . SER A 1 223 ? 6.156 -0.766 -16.146 1.00 97.56 223 SER A C 1
ATOM 1772 O O . SER A 1 223 ? 5.576 -1.486 -16.955 1.00 97.56 223 SER A O 1
ATOM 1774 N N . ALA A 1 224 ? 5.637 0.398 -15.750 1.00 97.88 224 ALA A N 1
ATOM 1775 C CA . ALA A 1 224 ? 4.294 0.867 -16.085 1.00 97.88 224 ALA A CA 1
ATOM 1776 C C . ALA A 1 224 ? 4.271 2.370 -16.448 1.00 97.88 224 ALA A C 1
ATOM 1778 O O . ALA A 1 224 ? 3.498 3.151 -15.886 1.00 97.88 224 ALA A O 1
ATOM 1779 N N . PRO A 1 225 ? 5.080 2.822 -17.427 1.00 97.25 225 PRO A N 1
ATOM 1780 C CA . PRO A 1 225 ? 5.322 4.243 -17.663 1.00 97.25 225 PRO A CA 1
ATOM 1781 C C . PRO A 1 225 ? 4.096 5.012 -18.174 1.00 97.25 225 PRO A C 1
ATOM 1783 O O . PRO A 1 225 ? 4.134 6.239 -18.167 1.00 97.25 225 PRO A O 1
ATOM 1786 N N . GLU A 1 226 ? 3.014 4.341 -18.592 1.00 97.75 226 GLU A N 1
ATOM 1787 C CA . GLU A 1 226 ? 1.752 4.944 -19.059 1.00 97.75 226 GLU A CA 1
ATOM 1788 C C . GLU A 1 226 ? 0.555 4.709 -18.106 1.00 97.75 226 GLU A C 1
ATOM 1790 O O . GLU A 1 226 ? -0.577 5.046 -18.460 1.00 97.75 226 GLU A O 1
ATOM 1795 N N . ALA A 1 227 ? 0.768 4.139 -16.912 1.00 98.69 227 ALA A N 1
ATOM 1796 C CA . ALA A 1 227 ? -0.296 3.942 -15.920 1.00 98.69 227 ALA A CA 1
ATOM 1797 C C . ALA A 1 227 ? -0.749 5.251 -15.250 1.00 98.69 227 ALA A C 1
ATOM 1799 O O . ALA A 1 227 ? -0.039 6.259 -15.261 1.00 98.69 227 ALA A O 1
ATOM 1800 N N . ASN A 1 228 ? -1.944 5.224 -14.661 1.00 98.81 228 ASN A N 1
ATOM 1801 C CA . ASN A 1 228 ? -2.416 6.248 -13.731 1.00 98.81 228 ASN A CA 1
ATOM 1802 C C . ASN A 1 228 ? -2.001 5.877 -12.305 1.00 98.81 228 ASN A C 1
ATOM 1804 O O . ASN A 1 228 ? -1.981 4.696 -11.963 1.00 98.81 228 ASN A O 1
ATOM 1808 N N . TYR A 1 229 ? -1.757 6.869 -11.457 1.00 98.81 229 TYR A N 1
ATOM 1809 C CA . TYR A 1 229 ? -1.269 6.670 -10.098 1.00 98.81 229 TYR A CA 1
ATOM 1810 C C . TYR A 1 229 ? -2.126 7.396 -9.068 1.00 98.81 229 TYR A C 1
ATOM 1812 O O . TYR A 1 229 ? -2.526 8.547 -9.258 1.00 98.81 229 TYR A O 1
ATOM 1820 N N . ILE A 1 230 ? -2.377 6.710 -7.956 1.00 98.69 230 ILE A N 1
ATOM 1821 C CA . ILE A 1 230 ? -2.894 7.293 -6.719 1.00 98.69 230 ILE A CA 1
ATOM 1822 C C . ILE A 1 230 ? -1.781 7.190 -5.683 1.00 98.69 230 ILE A C 1
ATOM 1824 O O . ILE A 1 230 ? -1.305 6.091 -5.410 1.00 98.69 230 ILE A O 1
ATOM 1828 N N . LEU A 1 231 ? -1.357 8.323 -5.128 1.00 98.75 231 LEU A N 1
ATOM 1829 C CA . LEU A 1 231 ? -0.229 8.381 -4.197 1.00 98.75 231 LEU A CA 1
ATOM 1830 C C . LEU A 1 231 ? -0.759 8.555 -2.776 1.00 98.75 231 LEU A C 1
ATOM 1832 O O . LEU A 1 231 ? -1.367 9.583 -2.463 1.00 98.75 231 LEU A O 1
ATOM 1836 N N . ILE A 1 232 ? -0.571 7.549 -1.924 1.00 98.56 232 ILE A N 1
ATOM 1837 C CA . ILE A 1 232 ? -1.103 7.560 -0.562 1.00 98.56 232 ILE A CA 1
ATOM 1838 C C . ILE A 1 232 ? 0.030 7.378 0.433 1.00 98.56 232 ILE A C 1
ATOM 1840 O O . ILE A 1 232 ? 0.736 6.373 0.403 1.00 98.56 232 ILE A O 1
ATOM 1844 N N . ARG A 1 233 ? 0.182 8.347 1.337 1.00 98.19 233 ARG A N 1
ATOM 1845 C CA . ARG A 1 233 ? 1.062 8.194 2.487 1.00 98.19 233 ARG A CA 1
ATOM 1846 C C . ARG A 1 233 ? 0.318 7.477 3.609 1.00 98.19 233 ARG A C 1
ATOM 1848 O O . ARG A 1 233 ? -0.668 8.009 4.129 1.00 98.19 233 ARG A O 1
ATOM 1855 N N . SER A 1 234 ? 0.793 6.285 3.956 1.00 97.31 234 SER A N 1
ATOM 1856 C CA . SER A 1 234 ? 0.298 5.476 5.079 1.00 97.31 234 SER A CA 1
ATOM 1857 C C . SER A 1 234 ? 1.331 5.300 6.194 1.00 97.31 234 SER A C 1
ATOM 1859 O O . SER A 1 234 ? 0.930 5.031 7.324 1.00 97.31 234 SER A O 1
ATOM 1861 N N . GLU A 1 235 ? 2.610 5.504 5.874 1.00 95.25 235 GLU A N 1
ATOM 1862 C CA . GLU A 1 235 ? 3.757 5.307 6.765 1.00 95.25 235 GLU A CA 1
ATOM 1863 C C . GLU A 1 235 ? 4.313 6.633 7.299 1.00 95.25 235 GLU A C 1
ATOM 1865 O O . GLU A 1 235 ? 4.490 7.611 6.551 1.00 95.25 235 GLU A O 1
ATOM 1870 N N . ASP A 1 236 ? 4.597 6.675 8.598 1.00 93.31 236 ASP A N 1
ATOM 1871 C CA . ASP A 1 236 ? 5.278 7.771 9.265 1.00 93.31 236 ASP A CA 1
ATOM 1872 C C . ASP A 1 236 ? 6.782 7.505 9.350 1.00 93.31 236 ASP A C 1
ATOM 1874 O O . ASP A 1 236 ? 7.286 6.832 10.237 1.00 93.31 236 ASP A O 1
ATOM 1878 N N . ALA A 1 237 ? 7.550 8.173 8.491 1.00 91.62 237 ALA A N 1
ATOM 1879 C CA . ALA A 1 237 ? 9.008 8.091 8.518 1.00 91.62 237 ALA A CA 1
ATOM 1880 C C . ALA A 1 237 ? 9.669 8.525 9.851 1.00 91.62 237 ALA A C 1
ATOM 1882 O O . ALA A 1 237 ? 10.888 8.442 9.960 1.00 91.62 237 ALA A O 1
ATOM 1883 N N . ASN A 1 238 ? 8.925 9.022 10.847 1.00 90.19 238 ASN A N 1
ATOM 1884 C CA . ASN A 1 238 ? 9.462 9.418 12.152 1.00 90.19 238 ASN A CA 1
ATOM 1885 C C . ASN A 1 238 ? 9.149 8.441 13.295 1.00 90.19 238 ASN A C 1
ATOM 1887 O O . ASN A 1 238 ? 9.651 8.667 14.397 1.00 90.19 238 ASN A O 1
ATOM 1891 N N . SER A 1 239 ? 8.306 7.427 13.079 1.00 91.00 239 SER A N 1
ATOM 1892 C CA . SER A 1 239 ? 7.989 6.417 14.093 1.00 91.00 239 SER A CA 1
ATOM 1893 C C . SER A 1 239 ? 7.386 5.170 13.478 1.00 91.00 239 SER A C 1
ATOM 1895 O O . SER A 1 239 ? 6.536 5.305 12.620 1.00 91.00 239 SER A O 1
ATOM 1897 N N . GLU A 1 240 ? 7.706 4.011 14.034 1.00 91.94 240 GLU A N 1
ATOM 1898 C CA . GLU A 1 240 ? 7.195 2.711 13.612 1.00 91.94 240 GLU A CA 1
ATOM 1899 C C . GLU A 1 240 ? 6.203 2.200 14.673 1.00 91.94 240 GLU A C 1
ATOM 1901 O O . GLU A 1 240 ? 6.596 1.767 15.765 1.00 91.94 240 GLU A O 1
ATOM 1906 N N . GLN A 1 241 ? 4.897 2.304 14.410 1.00 94.94 241 GLN A N 1
ATOM 1907 C CA . GLN A 1 241 ? 3.832 1.919 15.349 1.00 94.94 241 GLN A CA 1
ATOM 1908 C C . GLN A 1 241 ? 2.645 1.260 14.647 1.00 94.94 241 GLN A C 1
ATOM 1910 O O . GLN A 1 241 ? 2.276 1.605 13.532 1.00 94.94 241 GLN A O 1
ATOM 1915 N N . ILE A 1 242 ? 1.925 0.392 15.367 1.00 96.75 242 ILE A N 1
ATOM 1916 C CA . ILE A 1 242 ? 0.840 -0.424 14.788 1.00 96.75 242 ILE A CA 1
ATOM 1917 C C . ILE A 1 242 ? -0.289 0.380 14.113 1.00 96.75 242 ILE A C 1
ATOM 1919 O O . ILE A 1 242 ? -1.048 -0.175 13.321 1.00 96.75 242 ILE A O 1
ATOM 1923 N N . ILE A 1 243 ? -0.431 1.684 14.387 1.00 97.00 243 ILE A N 1
ATOM 1924 C CA . ILE A 1 243 ? -1.344 2.565 13.644 1.00 97.00 243 ILE A CA 1
ATOM 1925 C C . ILE A 1 243 ? -1.078 2.563 12.134 1.00 97.00 243 ILE A C 1
ATOM 1927 O O . ILE A 1 243 ? -2.024 2.732 11.367 1.00 97.00 243 ILE A O 1
ATOM 1931 N N . GLU A 1 244 ? 0.157 2.346 11.694 1.00 97.25 244 GLU A N 1
ATOM 1932 C CA . GLU A 1 244 ? 0.524 2.340 10.276 1.00 97.25 244 GLU A CA 1
ATOM 1933 C C . GLU A 1 244 ? -0.181 1.220 9.514 1.00 97.25 244 GLU A C 1
ATOM 1935 O O . GLU A 1 244 ? -0.659 1.441 8.402 1.00 97.25 244 GLU A O 1
ATOM 1940 N N . GLU A 1 245 ? -0.437 0.080 10.160 1.00 98.62 245 GLU A N 1
ATOM 1941 C CA . GLU A 1 245 ? -1.282 -0.969 9.589 1.00 98.62 245 GLU A CA 1
ATOM 1942 C C . GLU A 1 245 ? -2.733 -0.510 9.360 1.00 98.62 245 GLU A C 1
ATOM 1944 O O . GLU A 1 245 ? -3.369 -0.895 8.376 1.00 98.62 245 GLU A O 1
ATOM 1949 N N . TYR A 1 246 ? -3.272 0.335 10.246 1.00 98.62 246 TYR A N 1
ATOM 1950 C CA . TYR A 1 246 ? -4.622 0.895 10.105 1.00 98.62 246 TYR A CA 1
ATOM 1951 C C . TYR A 1 246 ? -4.663 2.043 9.090 1.00 98.62 246 TYR A C 1
ATOM 1953 O O . TYR A 1 246 ? -5.656 2.184 8.374 1.00 98.62 246 TYR A O 1
ATOM 1961 N N . ASN A 1 247 ? -3.596 2.841 8.991 1.00 98.56 247 ASN A N 1
ATOM 1962 C CA . ASN A 1 247 ? -3.435 3.834 7.931 1.00 98.56 247 ASN A CA 1
ATOM 1963 C C . ASN A 1 247 ? -3.371 3.146 6.564 1.00 98.56 247 ASN A C 1
ATOM 1965 O O . ASN A 1 247 ? -4.038 3.580 5.625 1.00 98.56 247 ASN A O 1
ATOM 1969 N N . TRP A 1 248 ? -2.615 2.049 6.463 1.00 98.69 248 TRP A N 1
ATOM 1970 C CA . TRP A 1 248 ? -2.542 1.227 5.262 1.00 98.69 248 TRP A CA 1
ATOM 1971 C C . TRP A 1 248 ? -3.907 0.637 4.918 1.00 98.69 248 TRP A C 1
ATOM 1973 O O . TRP A 1 248 ? -4.346 0.737 3.775 1.00 98.69 248 TRP A O 1
ATOM 1983 N N . ALA A 1 249 ? -4.636 0.103 5.904 1.00 98.81 249 ALA A N 1
ATOM 1984 C CA . ALA A 1 249 ? -5.993 -0.393 5.693 1.00 98.81 249 ALA A CA 1
ATOM 1985 C C . ALA A 1 249 ? -6.932 0.701 5.153 1.00 98.81 249 ALA A C 1
ATOM 1987 O O . ALA A 1 249 ? -7.666 0.469 4.193 1.00 98.81 249 ALA A O 1
ATOM 1988 N N . ALA A 1 250 ? -6.867 1.915 5.705 1.00 98.75 250 ALA A N 1
ATOM 1989 C CA . ALA A 1 250 ? -7.682 3.041 5.251 1.00 98.75 250 ALA A CA 1
ATOM 1990 C C . ALA A 1 250 ? -7.305 3.485 3.831 1.00 98.75 250 ALA A C 1
ATOM 1992 O O . ALA A 1 250 ? -8.163 3.838 3.017 1.00 98.75 250 ALA A O 1
ATOM 1993 N N . ALA A 1 251 ? -6.018 3.432 3.512 1.00 98.69 251 ALA A N 1
ATOM 1994 C CA . ALA A 1 251 ? -5.499 3.718 2.190 1.00 98.69 251 ALA A CA 1
ATOM 1995 C C . ALA A 1 251 ? -5.901 2.650 1.158 1.00 98.69 251 ALA A C 1
ATOM 1997 O O . ALA A 1 251 ? -6.282 3.005 0.042 1.00 98.69 251 ALA A O 1
ATOM 1998 N N . ALA A 1 252 ? -5.921 1.370 1.534 1.00 98.88 252 ALA A N 1
ATOM 1999 C CA . ALA A 1 252 ? -6.411 0.278 0.698 1.00 98.88 252 ALA A CA 1
ATOM 2000 C C . ALA A 1 252 ? -7.931 0.368 0.456 1.00 98.88 252 ALA A C 1
ATOM 2002 O O . ALA A 1 252 ? -8.388 0.190 -0.673 1.00 98.88 252 ALA A O 1
ATOM 2003 N N . GLU A 1 253 ? -8.722 0.738 1.469 1.00 98.81 253 GLU A N 1
ATOM 2004 C CA . GLU A 1 253 ? -10.161 1.003 1.317 1.00 98.81 253 GLU A CA 1
ATOM 2005 C C . GLU A 1 253 ? -10.451 2.200 0.402 1.00 98.81 253 GLU A C 1
ATOM 2007 O O . GLU A 1 253 ? -11.407 2.189 -0.383 1.00 98.81 253 GLU A O 1
ATOM 2012 N N . LEU A 1 254 ? -9.632 3.250 0.496 1.00 98.69 254 LEU A N 1
ATOM 2013 C CA . LEU A 1 254 ? -9.714 4.406 -0.388 1.00 98.69 254 LEU A CA 1
ATOM 2014 C C . LEU A 1 254 ? -9.346 4.018 -1.826 1.00 98.69 254 LEU A C 1
ATOM 2016 O O . LEU A 1 254 ? -10.074 4.371 -2.753 1.00 98.69 254 LEU A O 1
ATOM 2020 N N . ALA A 1 255 ? -8.260 3.265 -2.013 1.00 98.62 255 ALA A N 1
ATOM 2021 C CA . ALA A 1 255 ? -7.843 2.737 -3.308 1.00 98.62 255 ALA A CA 1
ATOM 2022 C C . ALA A 1 255 ? -8.955 1.889 -3.947 1.00 98.62 255 ALA A C 1
ATOM 2024 O O . ALA A 1 255 ? -9.325 2.108 -5.105 1.00 98.62 255 ALA A O 1
ATOM 2025 N N . ASP A 1 256 ? -9.560 0.989 -3.171 1.00 98.69 256 ASP A N 1
ATOM 2026 C CA . ASP A 1 256 ? -10.744 0.245 -3.582 1.00 98.69 256 ASP A CA 1
ATOM 2027 C C . ASP A 1 256 ? -11.861 1.173 -4.058 1.00 98.69 256 ASP A C 1
ATOM 2029 O O . ASP A 1 256 ? -12.330 1.043 -5.192 1.00 98.69 256 ASP A O 1
ATOM 2033 N N . SER A 1 257 ? -12.247 2.135 -3.222 1.00 98.38 257 SER A N 1
ATOM 2034 C CA . SER A 1 257 ? -13.365 3.039 -3.495 1.00 98.38 257 SER A CA 1
ATOM 2035 C C . SER A 1 257 ? -13.129 3.896 -4.739 1.00 98.38 257 SER A C 1
ATOM 2037 O O . SER A 1 257 ? -14.082 4.193 -5.453 1.00 98.38 257 SER A O 1
AT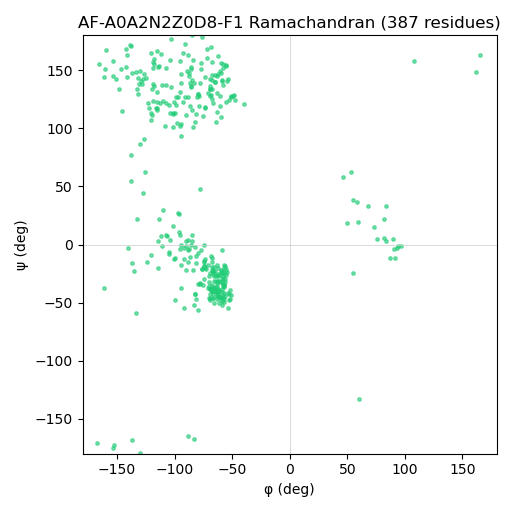OM 2039 N N . LEU A 1 258 ? -11.872 4.236 -5.043 1.00 98.31 258 LEU A N 1
ATOM 2040 C CA . LEU A 1 258 ? -11.472 4.992 -6.233 1.00 98.31 258 LEU A CA 1
ATOM 2041 C C . LEU A 1 258 ? -11.358 4.135 -7.504 1.00 98.31 258 LEU A C 1
ATOM 2043 O O . LEU A 1 258 ? -11.274 4.689 -8.600 1.00 98.31 258 LEU A O 1
ATOM 2047 N N . GLY A 1 259 ? -11.423 2.806 -7.395 1.00 98.12 259 GLY A N 1
ATOM 2048 C CA . GLY A 1 259 ? -11.327 1.905 -8.544 1.00 98.12 259 GLY A CA 1
ATOM 2049 C C . GLY A 1 259 ? -9.888 1.594 -8.954 1.00 98.12 259 GLY A C 1
ATOM 2050 O O . GLY A 1 259 ? -9.618 1.424 -10.140 1.00 98.12 259 GLY A O 1
ATOM 2051 N N . VAL A 1 260 ? -8.960 1.541 -7.996 1.00 98.69 260 VAL A N 1
ATOM 2052 C CA . VAL A 1 260 ? -7.583 1.070 -8.219 1.00 98.69 260 VAL A CA 1
ATOM 2053 C C . VAL A 1 260 ? -7.585 -0.372 -8.736 1.00 98.69 260 VAL A C 1
ATOM 2055 O O . VAL A 1 260 ? -8.385 -1.193 -8.295 1.00 98.69 260 VAL A O 1
ATOM 2058 N N . ASP A 1 261 ? -6.703 -0.681 -9.682 1.00 98.81 261 ASP A N 1
ATOM 2059 C CA . ASP A 1 261 ? -6.553 -2.023 -10.251 1.00 98.81 261 ASP A CA 1
ATOM 2060 C C . ASP A 1 261 ? -5.451 -2.815 -9.525 1.00 98.81 261 ASP A C 1
ATOM 2062 O O . ASP A 1 261 ? -5.597 -4.015 -9.292 1.00 98.81 261 ASP A O 1
ATOM 2066 N N . ILE A 1 262 ? -4.366 -2.129 -9.144 1.00 98.94 262 ILE A N 1
ATOM 2067 C CA . ILE A 1 262 ? -3.187 -2.705 -8.484 1.00 98.94 262 ILE A CA 1
ATOM 2068 C C . ILE A 1 262 ? -2.813 -1.849 -7.275 1.00 98.94 262 ILE A C 1
ATOM 2070 O O . ILE A 1 262 ? -2.733 -0.627 -7.385 1.00 98.94 262 ILE A O 1
ATOM 2074 N N . ILE A 1 263 ? -2.543 -2.476 -6.138 1.00 98.94 263 ILE A N 1
ATOM 2075 C CA . ILE A 1 263 ? -1.871 -1.842 -5.005 1.00 98.94 263 ILE A CA 1
ATOM 2076 C C . ILE A 1 263 ? -0.406 -2.273 -5.023 1.00 98.94 263 ILE A C 1
ATOM 2078 O O . ILE A 1 263 ? -0.129 -3.465 -4.930 1.00 98.94 263 ILE A O 1
ATOM 2082 N N . ASN A 1 264 ? 0.514 -1.309 -5.087 1.00 98.88 264 ASN A N 1
ATOM 2083 C CA . ASN A 1 264 ? 1.916 -1.528 -4.748 1.00 98.88 264 ASN A CA 1
ATOM 2084 C C . ASN A 1 264 ? 2.158 -1.038 -3.319 1.00 98.88 264 ASN A C 1
ATOM 2086 O O . ASN A 1 264 ? 2.010 0.157 -3.042 1.00 98.88 264 ASN A O 1
ATOM 2090 N N . SER A 1 265 ? 2.590 -1.939 -2.442 1.00 97.50 265 SER A N 1
ATOM 2091 C CA . SER A 1 265 ? 3.069 -1.600 -1.108 1.00 97.50 265 SER A CA 1
ATOM 2092 C C . SER A 1 265 ? 4.518 -2.036 -0.945 1.00 97.50 265 SER A C 1
ATOM 2094 O O . SER A 1 265 ? 4.839 -3.219 -0.898 1.00 97.50 265 SER A O 1
ATOM 2096 N N . SER A 1 266 ? 5.406 -1.058 -0.843 1.00 95.00 266 SER A N 1
ATOM 2097 C CA . SER A 1 266 ? 6.828 -1.301 -0.604 1.00 95.00 266 SER A CA 1
ATOM 2098 C C . SER A 1 266 ? 7.184 -1.177 0.882 1.00 95.00 266 SER A C 1
ATOM 2100 O O . SER A 1 266 ? 8.327 -0.889 1.219 1.00 95.00 266 SER A O 1
ATOM 2102 N N . LEU A 1 267 ? 6.201 -1.413 1.753 1.00 92.44 267 LEU A N 1
ATOM 2103 C CA . LEU A 1 267 ? 6.273 -1.321 3.208 1.00 92.44 267 LEU A CA 1
ATOM 2104 C C . LEU A 1 267 ? 6.005 -2.698 3.818 1.00 92.44 267 LEU A C 1
ATOM 2106 O O . LEU A 1 267 ? 5.312 -3.523 3.214 1.00 92.44 267 LEU A O 1
ATOM 2110 N N . GLY A 1 268 ? 6.502 -2.936 5.026 1.00 94.38 268 GLY A N 1
ATOM 2111 C CA . GLY A 1 268 ? 6.154 -4.137 5.764 1.00 94.38 268 GLY A CA 1
ATOM 2112 C C . GLY A 1 268 ? 6.539 -4.053 7.230 1.00 94.38 268 GLY A C 1
ATOM 2113 O O . GLY A 1 268 ? 7.458 -3.331 7.595 1.00 94.38 268 GLY A O 1
ATOM 2114 N N . TYR A 1 269 ? 5.837 -4.824 8.056 1.00 96.25 269 TYR A N 1
ATOM 2115 C CA . TYR A 1 269 ? 5.814 -4.613 9.498 1.00 96.25 269 TYR A CA 1
ATOM 2116 C C . TYR A 1 269 ? 6.049 -5.899 10.277 1.00 96.25 269 TYR A C 1
ATOM 2118 O O . TYR A 1 269 ? 5.553 -6.968 9.910 1.00 96.25 269 TYR A O 1
ATOM 2126 N N . TYR A 1 270 ? 6.771 -5.792 11.392 1.00 95.56 270 TYR A N 1
ATOM 2127 C CA . TYR A 1 270 ? 6.889 -6.875 12.373 1.00 95.56 270 TYR A CA 1
ATOM 2128 C C . TYR A 1 270 ? 7.377 -6.394 13.744 1.00 95.56 270 TYR A C 1
ATOM 2130 O O . TYR A 1 270 ? 6.900 -6.887 14.764 1.00 95.56 270 TYR A O 1
ATOM 2138 N N . LEU A 1 271 ? 8.299 -5.430 13.786 1.00 93.94 271 LEU A N 1
ATOM 2139 C CA . LEU A 1 271 ? 8.759 -4.776 15.008 1.00 93.94 271 LEU A CA 1
ATOM 2140 C C . LEU A 1 271 ? 8.288 -3.332 15.022 1.00 93.94 271 LEU A C 1
ATOM 2142 O O . LEU A 1 271 ? 8.431 -2.646 14.022 1.00 93.94 271 LEU A O 1
ATOM 2146 N N . TYR A 1 272 ? 7.809 -2.887 16.180 1.00 94.31 272 TYR A N 1
ATOM 2147 C CA . TYR A 1 272 ? 7.441 -1.500 16.426 1.00 94.31 272 TYR A CA 1
ATOM 2148 C C . TYR A 1 272 ? 8.295 -0.887 17.529 1.00 94.31 272 TYR A C 1
ATOM 2150 O O . TYR A 1 272 ? 8.825 -1.586 18.401 1.00 94.31 272 TYR A O 1
ATOM 2158 N N . ASP A 1 273 ? 8.334 0.443 17.543 1.00 91.81 273 ASP A N 1
ATOM 2159 C CA . ASP A 1 273 ? 8.943 1.263 18.595 1.00 91.81 273 ASP A CA 1
ATOM 2160 C C . ASP A 1 273 ? 8.380 0.939 19.980 1.00 91.81 273 ASP A C 1
ATOM 2162 O O . ASP A 1 273 ? 9.040 1.110 21.007 1.00 91.81 273 ASP A O 1
ATOM 2166 N N . THR A 1 274 ? 7.145 0.443 19.990 1.00 90.25 274 THR A N 1
ATOM 2167 C CA . THR A 1 274 ? 6.439 -0.048 21.160 1.00 90.25 274 THR A CA 1
ATOM 2168 C C . THR A 1 274 ? 6.474 -1.581 21.176 1.00 90.25 274 THR A C 1
ATOM 2170 O O . THR A 1 274 ? 5.654 -2.209 20.505 1.00 90.25 274 THR A O 1
ATOM 2173 N N . PRO A 1 275 ? 7.339 -2.244 21.971 1.00 91.00 275 PRO A N 1
ATOM 2174 C CA . PRO A 1 275 ? 7.554 -3.688 21.834 1.00 91.00 275 PRO A CA 1
ATOM 2175 C C . PRO A 1 275 ? 6.313 -4.562 22.058 1.00 91.00 275 PRO A C 1
ATOM 2177 O O . PRO A 1 275 ? 6.244 -5.667 21.530 1.00 91.00 275 PRO A O 1
ATOM 2180 N N . TRP A 1 276 ? 5.328 -4.095 22.837 1.00 91.81 276 TRP A N 1
ATOM 2181 C CA . TRP A 1 276 ? 4.074 -4.830 23.057 1.00 91.81 276 TRP A CA 1
ATOM 2182 C C . TRP A 1 276 ? 3.123 -4.791 21.851 1.00 91.81 276 TRP A C 1
ATOM 2184 O O . TRP A 1 276 ? 2.177 -5.575 21.809 1.00 91.81 276 TRP A O 1
ATOM 2194 N N . GLN A 1 277 ? 3.367 -3.902 20.884 1.00 95.06 277 GLN A N 1
ATOM 2195 C CA . GLN A 1 277 ? 2.654 -3.859 19.609 1.00 95.06 277 GLN A CA 1
ATOM 2196 C C . GLN A 1 277 ? 3.250 -4.836 18.583 1.00 95.06 277 GLN A C 1
ATOM 2198 O O . GLN A 1 277 ? 2.562 -5.189 17.630 1.00 95.06 277 GLN A O 1
ATOM 2203 N N . SER A 1 278 ? 4.516 -5.245 18.752 1.00 96.69 278 SER A N 1
ATOM 2204 C CA . SER A 1 278 ? 5.262 -6.045 17.772 1.00 96.69 278 SER A CA 1
ATOM 2205 C C . SER A 1 278 ? 4.633 -7.408 17.516 1.00 96.69 278 SER A C 1
ATOM 2207 O O . SER A 1 278 ? 4.104 -8.065 18.417 1.00 96.69 278 SER A O 1
ATOM 2209 N N . HIS A 1 279 ? 4.765 -7.864 16.276 1.00 97.56 279 HIS A N 1
ATOM 2210 C CA . HIS A 1 279 ? 4.296 -9.168 15.848 1.00 97.56 279 HIS A CA 1
ATOM 2211 C C . HIS A 1 279 ? 5.333 -10.251 16.108 1.00 97.56 279 HIS A C 1
ATOM 2213 O O . HIS A 1 279 ? 6.547 -10.064 16.067 1.00 97.56 279 HIS A O 1
ATOM 2219 N N . THR A 1 280 ? 4.821 -11.448 16.329 1.00 97.56 280 THR A N 1
ATOM 2220 C CA . THR A 1 280 ? 5.594 -12.683 16.375 1.00 97.56 280 THR A CA 1
ATOM 2221 C C . THR A 1 280 ? 5.561 -13.366 15.015 1.00 97.56 280 THR A C 1
ATOM 2223 O O . THR A 1 280 ? 4.631 -13.174 14.232 1.00 97.56 280 THR A O 1
ATOM 2226 N N . TYR A 1 281 ? 6.538 -14.233 14.738 1.00 97.75 281 TYR A N 1
ATOM 2227 C CA . TYR A 1 281 ? 6.531 -14.989 13.485 1.00 97.75 281 TYR A CA 1
ATOM 2228 C C . TYR A 1 281 ? 5.247 -15.815 13.316 1.00 97.75 281 TYR A C 1
ATOM 2230 O O . TYR A 1 281 ? 4.731 -15.881 12.214 1.00 97.75 281 TYR A O 1
ATOM 2238 N N . SER A 1 282 ? 4.645 -16.361 14.383 1.00 98.25 282 SER A N 1
ATOM 2239 C CA . SER A 1 282 ? 3.373 -17.101 14.281 1.00 98.25 282 SER A CA 1
ATOM 2240 C C . SER A 1 282 ? 2.188 -16.255 13.795 1.00 98.25 282 SER A C 1
ATOM 2242 O O . SER A 1 282 ? 1.185 -16.822 13.357 1.00 98.25 282 SER A O 1
ATOM 2244 N N . GLN A 1 283 ? 2.297 -14.923 13.850 1.00 98.44 283 GLN A N 1
ATOM 2245 C CA . GLN A 1 283 ? 1.325 -13.990 13.277 1.00 98.44 283 GLN A CA 1
ATOM 2246 C C . GLN A 1 283 ? 1.587 -13.687 11.793 1.00 98.44 283 GLN A C 1
ATOM 2248 O O . GLN A 1 283 ? 0.696 -13.149 11.147 1.00 98.44 283 GLN A O 1
ATOM 2253 N N . MET A 1 284 ? 2.734 -14.090 11.225 1.00 98.50 284 MET A N 1
ATOM 2254 C CA . MET A 1 284 ? 3.024 -14.009 9.782 1.00 98.50 284 MET A CA 1
ATOM 2255 C C . MET A 1 284 ? 2.332 -15.142 9.007 1.00 98.50 284 MET A C 1
ATOM 2257 O O . MET A 1 284 ? 2.954 -15.893 8.255 1.00 98.50 284 MET A O 1
ATOM 2261 N N . ASN A 1 285 ? 1.047 -15.351 9.282 1.00 98.38 285 ASN A N 1
ATOM 2262 C CA . ASN A 1 285 ? 0.207 -16.410 8.723 1.00 98.38 285 ASN A CA 1
ATOM 2263 C C . ASN A 1 285 ? -0.800 -15.874 7.694 1.00 98.38 285 ASN A C 1
ATOM 2265 O O . ASN A 1 285 ? -1.681 -16.606 7.248 1.00 98.38 285 ASN A O 1
ATOM 2269 N N . GLY A 1 286 ? -0.688 -14.597 7.339 1.00 98.25 286 GLY A N 1
ATOM 2270 C CA . GLY A 1 286 ? -1.507 -13.898 6.366 1.00 98.25 286 GLY A CA 1
ATOM 2271 C C . GLY A 1 286 ? -2.905 -13.508 6.819 1.00 98.25 286 GLY A C 1
ATOM 2272 O O . GLY A 1 286 ? -3.661 -13.014 5.987 1.00 98.25 286 GLY A O 1
ATOM 2273 N N . ILE A 1 287 ? -3.275 -13.730 8.083 1.00 98.44 287 ILE A N 1
ATOM 2274 C CA . ILE A 1 287 ? -4.610 -13.392 8.608 1.00 98.44 287 ILE A CA 1
ATOM 2275 C C . ILE A 1 287 ? -4.588 -12.736 9.995 1.00 98.44 287 ILE A C 1
ATOM 2277 O O . ILE A 1 287 ? -5.598 -12.178 10.420 1.00 98.44 287 ILE A O 1
ATOM 2281 N N . SER A 1 288 ? -3.482 -12.808 10.740 1.00 98.31 288 SER A N 1
ATOM 2282 C CA . SER A 1 288 ? -3.442 -12.323 12.126 1.00 98.31 288 SER A CA 1
ATOM 2283 C C . SER A 1 288 ? -3.280 -10.812 12.265 1.00 98.31 288 SER A C 1
ATOM 2285 O O . SER A 1 288 ? -3.827 -10.242 13.209 1.00 98.31 288 SER A O 1
ATOM 2287 N N . THR A 1 289 ? -2.541 -10.168 11.367 1.00 98.44 289 THR A N 1
ATOM 2288 C CA . THR A 1 289 ? -2.228 -8.736 11.445 1.00 98.44 289 THR A CA 1
ATOM 2289 C C . THR A 1 289 ? -3.331 -7.900 10.774 1.00 98.44 289 THR A C 1
ATOM 2291 O O . THR A 1 289 ? -3.928 -8.353 9.786 1.00 98.44 289 THR A O 1
ATOM 2294 N N . PRO A 1 290 ? -3.656 -6.698 11.290 1.00 98.38 290 PRO A N 1
ATOM 2295 C CA . PRO A 1 290 ? -4.604 -5.795 10.639 1.00 98.38 290 PRO A CA 1
ATOM 2296 C C . PRO A 1 290 ? -4.285 -5.547 9.158 1.00 98.38 290 PRO A C 1
ATOM 2298 O O . PRO A 1 290 ? -5.181 -5.617 8.318 1.00 98.38 290 PRO A O 1
ATOM 2301 N N . ILE A 1 291 ? -3.020 -5.335 8.801 1.00 98.69 291 ILE A N 1
ATOM 2302 C CA . ILE A 1 291 ? -2.645 -5.055 7.415 1.00 98.69 291 ILE A CA 1
ATOM 2303 C C . ILE A 1 291 ? -2.800 -6.278 6.500 1.00 98.69 291 ILE A C 1
ATOM 2305 O O . ILE A 1 291 ? -3.257 -6.123 5.368 1.00 98.69 291 ILE A O 1
ATOM 2309 N N . ALA A 1 292 ? -2.531 -7.504 6.973 1.00 98.75 292 ALA A N 1
ATOM 2310 C CA . ALA A 1 292 ? -2.784 -8.707 6.175 1.00 98.75 292 ALA A CA 1
ATOM 2311 C C . ALA A 1 292 ? -4.287 -8.938 5.956 1.00 98.75 292 ALA A C 1
ATOM 2313 O O . ALA A 1 292 ? -4.704 -9.297 4.854 1.00 98.75 292 ALA A O 1
ATOM 2314 N N . GLN A 1 293 ? -5.122 -8.675 6.969 1.00 98.81 293 GLN A N 1
ATOM 2315 C CA . GLN A 1 293 ? -6.582 -8.720 6.820 1.00 98.81 293 GLN A CA 1
ATOM 2316 C C . GLN A 1 293 ? -7.069 -7.695 5.788 1.00 98.81 293 GLN A C 1
ATOM 2318 O O . GLN A 1 293 ? -7.856 -8.039 4.909 1.00 98.81 293 GLN A O 1
ATOM 2323 N N . ALA A 1 294 ? -6.563 -6.460 5.844 1.00 98.81 294 ALA A N 1
ATOM 2324 C CA . ALA A 1 294 ? -6.896 -5.418 4.876 1.00 98.81 294 ALA A CA 1
ATOM 2325 C C . ALA A 1 294 ? -6.452 -5.784 3.451 1.00 98.81 294 ALA A C 1
ATOM 2327 O O . ALA A 1 294 ? -7.194 -5.569 2.493 1.00 98.81 294 ALA A O 1
ATOM 2328 N N . ALA A 1 295 ? -5.263 -6.372 3.303 1.00 98.81 295 ALA A N 1
ATOM 2329 C CA . ALA A 1 295 ? -4.758 -6.833 2.017 1.00 98.81 295 ALA A CA 1
ATOM 2330 C C . ALA A 1 295 ? -5.610 -7.977 1.444 1.00 98.81 295 ALA A C 1
ATOM 2332 O O . ALA A 1 295 ? -5.920 -7.981 0.252 1.00 98.81 295 ALA A O 1
ATOM 2333 N N . ASN A 1 296 ? -6.073 -8.897 2.298 1.00 98.88 296 ASN A N 1
ATOM 2334 C CA . ASN A 1 296 ? -7.010 -9.940 1.888 1.00 98.88 296 ASN A CA 1
ATOM 2335 C C . ASN A 1 296 ? -8.331 -9.352 1.389 1.00 98.88 296 ASN A C 1
ATOM 2337 O O . ASN A 1 296 ? -8.774 -9.752 0.312 1.00 98.88 296 ASN A O 1
ATOM 2341 N N . PHE A 1 297 ? -8.902 -8.370 2.099 1.00 98.88 297 PHE A N 1
ATOM 2342 C CA . PHE A 1 297 ? -10.098 -7.661 1.639 1.00 98.88 297 PHE A CA 1
ATOM 2343 C C . PHE A 1 297 ? -9.867 -6.972 0.291 1.00 98.88 297 PHE A C 1
ATOM 2345 O O . PHE A 1 297 ? -10.676 -7.137 -0.617 1.00 98.88 297 PHE A O 1
ATOM 2352 N N . ALA A 1 298 ? -8.758 -6.251 0.110 1.00 98.88 298 ALA A N 1
ATOM 2353 C CA . ALA A 1 298 ? -8.435 -5.617 -1.170 1.00 98.88 298 ALA A CA 1
ATOM 2354 C C . ALA A 1 298 ? -8.405 -6.635 -2.327 1.00 98.88 298 ALA A C 1
ATOM 2356 O O . ALA A 1 298 ? -9.011 -6.397 -3.377 1.00 98.88 298 ALA A O 1
ATOM 2357 N N . GLY A 1 299 ? -7.779 -7.795 -2.104 1.00 98.69 299 GLY A N 1
ATOM 2358 C CA . GLY A 1 299 ? -7.780 -8.912 -3.047 1.00 98.69 299 GLY A CA 1
ATOM 2359 C C . GLY A 1 299 ? -9.176 -9.470 -3.338 1.00 98.69 299 GLY A C 1
ATOM 2360 O O . GLY A 1 299 ? -9.537 -9.655 -4.499 1.00 98.69 299 GLY A O 1
ATOM 2361 N N . GLU A 1 300 ? -10.006 -9.650 -2.309 1.00 98.56 300 GLU A N 1
ATOM 2362 C CA . GLU A 1 300 ? -11.413 -10.062 -2.449 1.00 98.56 300 GLU A CA 1
ATOM 2363 C C . GLU A 1 300 ? -12.251 -9.036 -3.224 1.00 98.56 300 GLU A C 1
ATOM 2365 O O . GLU A 1 300 ? -13.216 -9.406 -3.889 1.00 98.56 300 GLU A O 1
ATOM 2370 N N . LYS A 1 301 ? -11.869 -7.751 -3.203 1.00 98.56 301 LYS A N 1
ATOM 2371 C CA . LYS A 1 301 ? -12.493 -6.680 -4.003 1.00 98.56 301 LYS A CA 1
ATOM 2372 C C . LYS A 1 301 ? -11.923 -6.563 -5.424 1.00 98.56 301 LYS A C 1
ATOM 2374 O O . LYS A 1 301 ? -12.276 -5.629 -6.158 1.00 98.56 301 LYS A O 1
ATOM 2379 N N . GLY A 1 302 ? -11.074 -7.504 -5.835 1.00 98.38 302 GLY A N 1
ATOM 2380 C CA . GLY A 1 302 ? -10.550 -7.613 -7.195 1.00 98.38 302 GLY A CA 1
ATOM 2381 C C . GLY A 1 302 ? -9.362 -6.704 -7.492 1.00 98.38 302 GLY A C 1
ATOM 2382 O O . GLY A 1 302 ? -9.136 -6.362 -8.656 1.00 98.38 302 GLY A O 1
ATOM 2383 N N . ILE A 1 303 ? -8.648 -6.264 -6.455 1.00 98.88 303 ILE A N 1
ATOM 2384 C CA . ILE A 1 303 ? -7.411 -5.489 -6.575 1.00 98.88 303 ILE A CA 1
ATOM 2385 C C . ILE A 1 303 ? -6.235 -6.454 -6.496 1.00 98.88 303 ILE A C 1
ATOM 2387 O O . ILE A 1 303 ? -6.157 -7.264 -5.576 1.00 98.88 303 ILE A O 1
ATOM 2391 N N . LEU A 1 304 ? -5.291 -6.350 -7.428 1.00 98.81 304 LEU A N 1
ATOM 2392 C CA . LEU A 1 304 ? -4.039 -7.085 -7.305 1.00 98.81 304 LEU A CA 1
ATOM 2393 C C . LEU A 1 304 ? -3.154 -6.396 -6.261 1.00 98.81 304 LEU A C 1
ATOM 2395 O O . LEU A 1 304 ? -2.672 -5.293 -6.504 1.00 98.81 304 LEU A O 1
ATOM 2399 N N . VAL A 1 305 ? -2.943 -7.025 -5.107 1.00 98.88 305 VAL A N 1
ATOM 2400 C CA . VAL A 1 305 ? -2.047 -6.494 -4.072 1.00 98.88 305 VAL A CA 1
ATOM 2401 C C . VAL A 1 305 ? -0.650 -7.071 -4.272 1.00 98.88 305 VAL A C 1
ATOM 2403 O O . VAL A 1 305 ? -0.467 -8.289 -4.265 1.00 98.88 305 VAL A O 1
ATOM 2406 N N . VAL A 1 306 ? 0.338 -6.198 -4.440 1.00 98.88 306 VAL A N 1
ATOM 2407 C CA . VAL A 1 306 ? 1.755 -6.535 -4.585 1.00 98.88 306 VAL A CA 1
ATOM 2408 C C . VAL A 1 306 ? 2.513 -5.897 -3.426 1.00 98.88 306 VAL A C 1
ATOM 2410 O O . VAL A 1 306 ? 2.429 -4.686 -3.220 1.00 98.88 306 VAL A O 1
ATOM 2413 N N . SER A 1 307 ? 3.231 -6.713 -2.654 1.00 98.62 307 SER A N 1
ATOM 2414 C CA . SER A 1 307 ? 3.946 -6.272 -1.455 1.00 98.62 307 SER A CA 1
ATOM 2415 C C . SER A 1 307 ? 5.398 -6.729 -1.462 1.00 98.62 307 SER A C 1
ATOM 2417 O O . SER A 1 307 ? 5.694 -7.865 -1.839 1.00 98.62 307 SER A O 1
ATOM 2419 N N . SER A 1 308 ? 6.315 -5.881 -1.001 1.00 98.38 308 SER A N 1
ATOM 2420 C CA . SER A 1 308 ? 7.705 -6.281 -0.760 1.00 98.38 308 SER A CA 1
ATOM 2421 C C . SER A 1 308 ? 7.790 -7.317 0.367 1.00 98.38 308 SER A C 1
ATOM 2423 O O . SER A 1 308 ? 7.079 -7.227 1.362 1.00 98.38 308 SER A O 1
ATOM 2425 N N . ALA A 1 309 ? 8.647 -8.331 0.219 1.00 98.25 309 ALA A N 1
ATOM 2426 C CA . ALA A 1 309 ? 8.757 -9.415 1.200 1.00 98.25 309 ALA A CA 1
ATOM 2427 C C . ALA A 1 309 ? 9.410 -9.010 2.536 1.00 98.25 309 ALA A C 1
ATOM 2429 O O . ALA A 1 309 ? 9.281 -9.752 3.511 1.00 98.25 309 ALA A O 1
ATOM 2430 N N . GLY A 1 310 ? 10.128 -7.885 2.571 1.00 97.62 310 GLY A N 1
ATOM 2431 C CA . GLY A 1 310 ? 10.985 -7.461 3.680 1.00 97.62 310 GLY A CA 1
ATOM 2432 C C . GLY A 1 310 ? 12.471 -7.583 3.341 1.00 97.62 310 GLY A C 1
ATOM 2433 O O . GLY A 1 310 ? 12.859 -8.321 2.429 1.00 97.62 310 GLY A O 1
ATOM 2434 N N . ASN A 1 311 ? 13.310 -6.836 4.058 1.00 97.56 311 ASN A N 1
ATOM 2435 C CA . ASN A 1 311 ? 14.760 -6.787 3.846 1.00 97.56 311 ASN A CA 1
ATOM 2436 C C . ASN A 1 311 ? 15.515 -7.466 5.001 1.00 97.56 311 ASN A C 1
ATOM 2438 O O . ASN A 1 311 ? 16.657 -7.126 5.318 1.00 97.56 311 ASN A O 1
ATOM 2442 N N . GLU A 1 312 ? 14.876 -8.464 5.612 1.00 97.00 312 GLU A N 1
ATOM 2443 C CA . GLU A 1 312 ? 15.302 -9.017 6.893 1.00 97.00 312 GLU A CA 1
ATOM 2444 C C . GLU A 1 312 ? 16.199 -10.247 6.741 1.00 97.00 312 GLU A C 1
ATOM 2446 O O . GLU A 1 312 ? 16.673 -10.794 7.729 1.00 97.00 312 GLU A O 1
ATOM 2451 N N . GLY A 1 313 ? 16.491 -10.688 5.514 1.00 96.94 313 GLY A N 1
ATOM 2452 C CA . GLY A 1 313 ? 17.151 -11.968 5.222 1.00 96.94 313 GLY A CA 1
ATOM 2453 C C . GLY A 1 313 ? 18.517 -12.179 5.892 1.00 96.94 313 GLY A C 1
ATOM 2454 O O . GLY A 1 313 ? 18.958 -13.320 6.039 1.00 96.94 313 GLY A O 1
ATOM 2455 N N . THR A 1 314 ? 19.183 -11.103 6.327 1.00 96.31 314 THR A N 1
ATOM 2456 C CA . THR A 1 314 ? 20.475 -11.151 7.034 1.00 96.31 314 THR A CA 1
ATOM 2457 C C . THR A 1 314 ? 20.398 -10.897 8.539 1.00 96.31 314 THR A C 1
ATOM 2459 O O . THR A 1 314 ? 21.429 -11.003 9.203 1.00 96.31 314 THR A O 1
ATOM 2462 N N . ASN A 1 315 ? 19.237 -10.532 9.085 1.00 94.69 315 ASN A N 1
ATOM 2463 C CA . ASN A 1 315 ? 19.061 -10.309 10.521 1.00 94.69 315 ASN A CA 1
ATOM 2464 C C . ASN A 1 315 ? 18.344 -11.496 11.195 1.00 94.69 315 ASN A C 1
ATOM 2466 O O . ASN A 1 315 ? 17.973 -12.474 10.545 1.00 94.69 315 ASN A O 1
ATOM 2470 N N . ASP A 1 316 ? 18.190 -11.437 12.522 1.00 94.62 316 ASP A N 1
ATOM 2471 C CA . ASP A 1 316 ? 17.627 -12.544 13.309 1.00 94.62 316 ASP A CA 1
ATOM 2472 C C . ASP A 1 316 ? 16.169 -12.868 12.937 1.00 94.62 316 ASP A C 1
ATOM 2474 O O . ASP A 1 316 ? 15.741 -14.016 13.103 1.00 94.62 316 ASP A O 1
ATOM 2478 N N . TRP A 1 317 ? 15.417 -11.883 12.419 1.00 95.94 317 TRP A N 1
ATOM 2479 C CA . TRP A 1 317 ? 14.040 -12.090 11.982 1.00 95.94 317 TRP A CA 1
ATOM 2480 C C . TRP A 1 317 ? 13.967 -12.950 10.731 1.00 95.94 317 TRP A C 1
ATOM 2482 O O . TRP A 1 317 ? 13.182 -13.896 10.749 1.00 95.94 317 TRP A O 1
ATOM 2492 N N . LYS A 1 318 ? 14.785 -12.663 9.697 1.00 96.50 318 LYS A N 1
ATOM 2493 C CA . LYS A 1 318 ? 14.966 -13.386 8.407 1.00 96.50 318 LYS A CA 1
ATOM 2494 C C . LYS A 1 318 ? 13.731 -13.644 7.543 1.00 96.50 318 LYS A C 1
ATOM 2496 O O . LYS A 1 318 ? 13.871 -13.852 6.338 1.00 96.50 318 LYS A O 1
ATOM 2501 N N . TYR A 1 319 ? 12.542 -13.677 8.122 1.00 97.19 319 TYR A N 1
ATOM 2502 C CA . TYR A 1 319 ? 11.347 -14.171 7.468 1.00 97.19 319 TYR A CA 1
ATOM 2503 C C . TYR A 1 319 ? 10.558 -13.070 6.766 1.00 97.19 319 TYR A C 1
ATOM 2505 O O . TYR A 1 319 ? 10.765 -11.877 7.000 1.00 97.19 319 TYR A O 1
ATOM 2513 N N . ILE A 1 320 ? 9.637 -13.489 5.899 1.00 97.50 320 ILE A N 1
ATOM 2514 C CA . ILE A 1 320 ? 8.640 -12.605 5.297 1.00 97.50 320 ILE A CA 1
ATOM 2515 C C . ILE A 1 320 ? 7.862 -11.834 6.373 1.00 97.50 320 ILE A C 1
ATOM 2517 O O . ILE A 1 320 ? 7.562 -12.379 7.438 1.00 97.50 320 ILE A O 1
ATOM 2521 N N . ILE A 1 321 ? 7.556 -10.571 6.081 1.00 98.12 321 ILE A N 1
ATOM 2522 C CA . ILE A 1 321 ? 6.807 -9.661 6.957 1.00 98.12 321 ILE A CA 1
ATOM 2523 C C . ILE A 1 321 ? 5.426 -9.336 6.374 1.00 98.12 321 ILE A C 1
ATOM 2525 O O . ILE A 1 321 ? 5.158 -9.576 5.193 1.00 98.12 321 ILE A O 1
ATOM 2529 N N . THR A 1 322 ? 4.533 -8.804 7.206 1.00 98.50 322 THR A N 1
ATOM 2530 C CA . THR A 1 322 ? 3.175 -8.436 6.782 1.00 98.50 322 THR A CA 1
ATOM 2531 C C . THR A 1 322 ? 3.187 -7.106 6.019 1.00 98.50 322 THR A C 1
ATOM 2533 O O . THR A 1 322 ? 3.911 -6.210 6.444 1.00 98.50 322 THR A O 1
ATOM 2536 N N . PRO A 1 323 ? 2.433 -6.930 4.909 1.00 98.44 323 PRO A N 1
ATOM 2537 C CA . PRO A 1 323 ? 1.351 -7.781 4.392 1.00 98.44 323 PRO A CA 1
ATOM 2538 C C . PRO A 1 323 ? 1.760 -8.792 3.310 1.00 98.44 323 PRO A C 1
ATOM 2540 O O . PRO A 1 323 ? 0.890 -9.392 2.675 1.00 98.44 323 PRO A O 1
ATOM 2543 N N . ALA A 1 324 ? 3.050 -9.001 3.049 1.00 98.56 324 ALA A N 1
ATOM 2544 C CA . ALA A 1 324 ? 3.484 -9.921 1.995 1.00 98.56 324 ALA A CA 1
ATOM 2545 C C . ALA A 1 324 ? 3.167 -11.398 2.310 1.00 98.56 324 ALA A C 1
ATOM 2547 O O . ALA A 1 324 ? 3.072 -12.232 1.403 1.00 98.56 324 ALA A O 1
ATOM 2548 N N . ASP A 1 325 ? 2.937 -11.715 3.583 1.00 98.62 325 ASP A N 1
ATOM 2549 C CA . ASP A 1 325 ? 2.429 -12.998 4.063 1.00 98.62 325 ASP A CA 1
ATOM 2550 C C . ASP A 1 325 ? 0.923 -13.208 3.800 1.00 98.62 325 ASP A C 1
ATOM 2552 O O . ASP A 1 325 ? 0.456 -14.348 3.874 1.00 98.62 325 ASP A O 1
ATOM 2556 N N . ALA A 1 326 ? 0.152 -12.167 3.466 1.00 98.62 326 ALA A N 1
ATOM 2557 C CA . ALA A 1 326 ? -1.292 -12.254 3.239 1.00 98.62 326 ALA A CA 1
ATOM 2558 C C . ALA A 1 326 ? -1.668 -13.247 2.123 1.00 98.62 326 ALA A C 1
ATOM 2560 O O . ALA A 1 326 ? -0.860 -13.603 1.255 1.00 98.62 326 ALA A O 1
ATOM 2561 N N . ILE A 1 327 ? -2.898 -13.764 2.186 1.00 98.38 327 ILE A N 1
ATOM 2562 C CA . ILE A 1 327 ? -3.404 -14.806 1.279 1.00 98.38 327 ILE A CA 1
ATOM 2563 C C . ILE A 1 327 ? -3.596 -14.244 -0.125 1.00 98.38 327 ILE A C 1
ATOM 2565 O O . ILE A 1 327 ? -3.131 -14.853 -1.085 1.00 98.38 327 ILE A O 1
ATOM 2569 N N . ASN A 1 328 ? -4.215 -13.068 -0.235 1.00 98.00 328 ASN A N 1
ATOM 2570 C CA . ASN A 1 328 ? -4.509 -12.438 -1.525 1.00 98.00 328 ASN A CA 1
ATOM 2571 C C . ASN A 1 328 ? -3.461 -11.388 -1.939 1.00 98.00 328 ASN A C 1
ATOM 2573 O O . ASN A 1 328 ? -3.774 -10.463 -2.686 1.00 98.00 328 ASN A O 1
ATOM 2577 N N . THR A 1 329 ? -2.221 -11.541 -1.469 1.00 98.44 329 THR A N 1
ATOM 2578 C CA . THR A 1 329 ? -1.095 -10.659 -1.802 1.00 98.44 329 THR A CA 1
ATOM 2579 C C . THR A 1 329 ? -0.001 -11.435 -2.512 1.00 98.44 329 THR A C 1
ATOM 2581 O O . THR A 1 329 ? 0.385 -12.514 -2.064 1.00 98.44 329 THR A O 1
ATOM 2584 N N . ILE A 1 330 ? 0.550 -10.850 -3.574 1.00 98.75 330 ILE A N 1
ATOM 2585 C CA . ILE A 1 330 ? 1.811 -11.282 -4.174 1.00 98.75 330 ILE A CA 1
ATOM 2586 C C . ILE A 1 330 ? 2.952 -10.671 -3.359 1.00 98.75 330 ILE A C 1
ATOM 2588 O O . ILE A 1 330 ? 3.229 -9.476 -3.457 1.00 98.75 330 ILE A O 1
ATOM 2592 N N . GLY A 1 331 ? 3.615 -11.492 -2.552 1.00 98.56 331 GLY A N 1
ATOM 2593 C CA . GLY A 1 331 ? 4.859 -11.147 -1.878 1.00 98.56 331 GLY A CA 1
ATOM 2594 C C . GLY A 1 331 ? 6.035 -11.254 -2.845 1.00 98.56 331 GLY A C 1
ATOM 2595 O O . GLY A 1 331 ? 6.226 -12.295 -3.478 1.00 98.56 331 GLY A O 1
ATOM 2596 N N . VAL A 1 332 ? 6.837 -10.196 -2.950 1.00 98.88 332 VAL A N 1
ATOM 2597 C CA . VAL A 1 332 ? 7.939 -10.096 -3.915 1.00 98.88 332 VAL A CA 1
ATOM 2598 C C . VAL A 1 332 ? 9.284 -10.032 -3.197 1.00 98.88 332 VAL A C 1
ATOM 2600 O O . VAL A 1 332 ? 9.560 -9.092 -2.449 1.00 98.88 332 VAL A O 1
ATOM 2603 N N . GLY A 1 333 ? 10.134 -11.029 -3.442 1.00 98.69 333 GLY A N 1
ATOM 2604 C CA . GLY A 1 333 ? 11.523 -11.031 -2.985 1.00 98.69 333 GLY A CA 1
ATOM 2605 C C . GLY A 1 333 ? 12.489 -10.433 -4.009 1.00 98.69 333 GLY A C 1
ATOM 2606 O O . GLY A 1 333 ? 12.123 -10.161 -5.156 1.00 98.69 333 GLY A O 1
ATOM 2607 N N . ALA A 1 334 ? 13.744 -10.254 -3.595 1.00 98.75 334 ALA A N 1
ATOM 2608 C CA . ALA A 1 334 ? 14.769 -9.585 -4.390 1.00 98.75 334 ALA A CA 1
ATOM 2609 C C . ALA A 1 334 ? 15.825 -10.546 -4.956 1.00 98.75 334 ALA A C 1
ATOM 2611 O O . ALA A 1 334 ? 16.362 -11.416 -4.264 1.00 98.75 334 ALA A O 1
ATOM 2612 N N . VAL A 1 335 ? 16.175 -10.327 -6.221 1.00 98.81 335 VAL A N 1
ATOM 2613 C CA . VAL A 1 335 ? 17.361 -10.883 -6.885 1.00 98.81 335 VAL A CA 1
ATOM 2614 C C . VAL A 1 335 ? 18.276 -9.768 -7.394 1.00 98.81 335 VAL A C 1
ATOM 2616 O O . VAL A 1 335 ? 17.878 -8.604 -7.487 1.00 98.81 335 VAL A O 1
ATOM 2619 N N . ASN A 1 336 ? 19.514 -10.123 -7.725 1.00 98.19 336 ASN A N 1
ATOM 2620 C CA . ASN A 1 336 ? 20.446 -9.261 -8.446 1.00 98.19 336 ASN A CA 1
ATOM 2621 C C . ASN A 1 336 ? 20.249 -9.344 -9.967 1.00 98.19 336 ASN A C 1
ATOM 2623 O O . ASN A 1 336 ? 19.418 -10.102 -10.463 1.00 98.19 336 ASN A O 1
ATOM 2627 N N . GLU A 1 337 ? 21.053 -8.592 -10.720 1.00 96.62 337 GLU A N 1
ATOM 2628 C CA . GLU A 1 337 ? 21.011 -8.552 -12.189 1.00 96.62 337 GLU A CA 1
ATOM 2629 C C . GLU A 1 337 ? 21.192 -9.919 -12.880 1.00 96.62 337 GLU A C 1
ATOM 2631 O O . GLU A 1 337 ? 20.733 -10.103 -14.007 1.00 96.62 337 GLU A O 1
ATOM 2636 N N . LEU A 1 338 ? 21.821 -10.891 -12.206 1.00 97.31 338 LEU A N 1
ATOM 2637 C CA . LEU A 1 338 ? 22.032 -12.258 -12.697 1.00 97.31 338 LEU A CA 1
ATOM 2638 C C . LEU A 1 338 ? 20.887 -13.211 -12.316 1.00 97.31 338 LEU A C 1
ATOM 2640 O O . LEU A 1 338 ? 20.973 -14.410 -12.585 1.00 97.31 338 LEU A O 1
ATOM 2644 N N . GLY A 1 339 ? 19.838 -12.712 -11.657 1.00 97.38 339 GLY A N 1
ATOM 2645 C CA . GLY A 1 339 ? 18.743 -13.527 -11.134 1.00 97.38 339 GLY A CA 1
ATOM 2646 C C . GLY A 1 339 ? 19.126 -14.349 -9.900 1.00 97.38 339 GLY A C 1
ATOM 2647 O O . GLY A 1 339 ? 18.418 -15.288 -9.543 1.00 97.38 339 GLY A O 1
ATOM 2648 N N . GLN A 1 340 ? 20.248 -14.032 -9.248 1.00 98.44 340 GLN A N 1
ATOM 2649 C CA . GLN A 1 340 ? 20.656 -14.688 -8.009 1.00 98.44 340 GLN A CA 1
ATOM 2650 C C . GLN A 1 340 ? 19.981 -14.009 -6.822 1.00 98.44 340 GLN A C 1
ATOM 2652 O O . GLN A 1 340 ? 19.861 -12.786 -6.791 1.00 98.44 340 GLN A O 1
ATOM 2657 N N . TYR A 1 341 ? 19.570 -14.804 -5.836 1.00 98.25 341 TYR A N 1
ATOM 2658 C CA . TYR A 1 341 ? 18.963 -14.322 -4.597 1.00 98.25 341 TYR A CA 1
ATOM 2659 C C . TYR A 1 341 ? 19.811 -13.226 -3.932 1.00 98.25 341 TYR A C 1
ATOM 2661 O O . TYR A 1 341 ? 21.004 -13.421 -3.683 1.00 98.25 341 TYR A O 1
ATOM 2669 N N . ALA A 1 342 ? 19.185 -12.084 -3.639 1.00 98.38 342 ALA A N 1
ATOM 2670 C CA . ALA A 1 342 ? 19.812 -11.002 -2.897 1.00 98.38 342 ALA A CA 1
ATOM 2671 C C . ALA A 1 342 ? 19.772 -11.329 -1.401 1.00 98.38 342 ALA A C 1
ATOM 2673 O O . ALA A 1 342 ? 18.706 -11.603 -0.854 1.00 98.38 342 ALA A O 1
ATOM 2674 N N . SER A 1 343 ? 20.923 -11.284 -0.724 1.00 98.00 343 SER A N 1
ATOM 2675 C CA . SER A 1 343 ? 21.052 -11.801 0.647 1.00 98.00 343 SER A CA 1
ATOM 2676 C C . SER A 1 343 ? 20.110 -11.147 1.658 1.00 98.00 343 SER A C 1
ATOM 2678 O O . SER A 1 343 ? 19.691 -11.813 2.599 1.00 98.00 343 SER A O 1
ATOM 2680 N N . PHE A 1 344 ? 19.785 -9.866 1.460 1.00 97.75 344 PHE A N 1
ATOM 2681 C CA . PHE A 1 344 ? 18.884 -9.112 2.330 1.00 97.75 344 PHE A CA 1
ATOM 2682 C C . PHE A 1 344 ? 17.409 -9.495 2.154 1.00 97.75 344 PHE A C 1
ATOM 2684 O O . PHE A 1 344 ? 16.615 -9.188 3.027 1.00 97.75 344 PHE A O 1
ATOM 2691 N N . SER A 1 345 ? 17.004 -10.139 1.056 1.00 98.50 345 SER A N 1
ATOM 2692 C CA . SER A 1 345 ? 15.589 -10.449 0.821 1.00 98.50 345 SER A CA 1
ATOM 2693 C C . SER A 1 345 ? 15.053 -11.352 1.929 1.00 98.50 345 SER A C 1
ATOM 2695 O O . SER A 1 345 ? 15.614 -12.407 2.181 1.00 98.50 345 SER A O 1
ATOM 2697 N N . SER A 1 346 ? 13.940 -11.000 2.562 1.00 98.38 346 SER A N 1
ATOM 2698 C CA . SER A 1 346 ? 13.280 -11.912 3.498 1.00 98.38 346 SER A CA 1
ATOM 2699 C C . SER A 1 346 ? 12.866 -13.225 2.819 1.00 98.38 346 SER A C 1
ATOM 2701 O O . SER A 1 346 ? 12.520 -13.248 1.632 1.00 98.38 346 SER A O 1
ATOM 2703 N N . ILE A 1 347 ? 12.884 -14.321 3.583 1.00 97.44 347 ILE A N 1
ATOM 2704 C CA . ILE A 1 347 ? 12.558 -15.675 3.107 1.00 97.44 347 ILE A CA 1
ATOM 2705 C C . ILE A 1 347 ? 11.274 -16.219 3.735 1.00 97.44 347 ILE A C 1
ATOM 2707 O O . ILE A 1 347 ? 10.894 -15.855 4.842 1.00 97.44 347 ILE A O 1
ATOM 2711 N N . GLY A 1 348 ? 10.596 -17.128 3.042 1.00 95.44 348 GLY A N 1
ATOM 2712 C CA . GLY A 1 348 ? 9.508 -17.899 3.633 1.00 95.44 348 GLY A CA 1
ATOM 2713 C C . GLY A 1 348 ? 9.966 -19.198 4.316 1.00 95.44 348 GLY A C 1
ATOM 2714 O O . GLY A 1 348 ? 11.161 -19.407 4.550 1.00 95.44 348 GLY A O 1
ATOM 2715 N N . PRO A 1 349 ? 9.013 -20.105 4.598 1.00 97.50 349 PRO A N 1
ATOM 2716 C CA . PRO A 1 349 ? 7.579 -19.952 4.321 1.00 97.50 349 PRO A CA 1
ATOM 2717 C C . PRO A 1 349 ? 6.931 -18.871 5.205 1.00 97.50 349 PRO A C 1
ATOM 2719 O O . PRO A 1 349 ? 7.541 -18.398 6.169 1.00 97.50 349 PRO A O 1
ATOM 2722 N N . SER A 1 350 ? 5.688 -18.489 4.905 1.00 97.56 350 SER A N 1
ATOM 2723 C CA . SER A 1 350 ? 4.835 -17.869 5.930 1.00 97.56 350 SER A CA 1
ATOM 2724 C C . SER A 1 350 ? 4.607 -18.865 7.076 1.00 97.56 350 SER A C 1
ATOM 2726 O O . SER A 1 350 ? 4.824 -20.072 6.930 1.00 97.56 350 SER A O 1
ATOM 2728 N N . ALA A 1 351 ? 4.171 -18.392 8.237 1.00 98.25 351 ALA A N 1
ATOM 2729 C CA . ALA A 1 351 ? 4.054 -19.219 9.436 1.00 98.25 351 ALA A CA 1
ATOM 2730 C C . ALA A 1 351 ? 3.003 -20.335 9.341 1.00 98.25 351 ALA A C 1
ATOM 2732 O O . ALA A 1 351 ? 3.070 -21.309 10.089 1.00 98.25 351 ALA A O 1
ATOM 2733 N N . ASP A 1 352 ? 2.058 -20.224 8.408 1.00 97.75 352 ASP A N 1
ATOM 2734 C CA . ASP A 1 352 ? 1.097 -21.272 8.052 1.00 97.75 352 ASP A CA 1
ATOM 2735 C C . ASP A 1 352 ? 1.609 -22.235 6.960 1.00 97.75 352 ASP A C 1
ATOM 2737 O O . ASP A 1 352 ? 0.890 -23.140 6.539 1.00 97.75 352 ASP A O 1
ATOM 2741 N N . GLY A 1 353 ? 2.858 -22.076 6.514 1.00 97.88 353 GLY A N 1
ATOM 2742 C CA . GLY A 1 353 ? 3.540 -22.989 5.600 1.00 97.88 353 GLY A CA 1
ATOM 2743 C C . GLY A 1 353 ? 3.361 -22.689 4.111 1.00 97.88 353 GLY A C 1
ATOM 2744 O O . GLY A 1 353 ? 3.848 -23.473 3.292 1.00 97.88 353 GLY A O 1
ATOM 2745 N N . ARG A 1 354 ? 2.697 -21.588 3.722 1.00 97.75 354 ARG A N 1
ATOM 2746 C CA . ARG A 1 354 ? 2.603 -21.202 2.303 1.00 97.75 354 ARG A CA 1
ATOM 2747 C C . ARG A 1 354 ? 3.974 -20.796 1.762 1.00 97.75 354 ARG A C 1
ATOM 2749 O O . ARG A 1 354 ? 4.812 -20.225 2.465 1.00 97.75 354 ARG A O 1
ATOM 2756 N N . ILE A 1 355 ? 4.199 -21.106 0.486 1.00 97.81 355 ILE A N 1
ATOM 2757 C CA . ILE A 1 355 ? 5.404 -20.679 -0.225 1.00 97.81 355 ILE A CA 1
ATOM 2758 C C . ILE A 1 355 ? 5.348 -19.162 -0.363 1.00 97.81 355 ILE A C 1
ATOM 2760 O O . ILE A 1 355 ? 4.401 -18.623 -0.925 1.00 97.81 355 ILE A O 1
ATOM 2764 N N . LYS A 1 356 ? 6.376 -18.510 0.170 1.00 97.75 356 LYS A N 1
ATOM 2765 C CA . LYS A 1 356 ? 6.595 -17.072 0.123 1.00 97.75 356 LYS A CA 1
ATOM 2766 C C . LYS A 1 356 ? 8.110 -16.800 0.043 1.00 97.75 356 LYS A C 1
ATOM 2768 O O . LYS A 1 356 ? 8.877 -17.605 0.578 1.00 97.75 356 LYS A O 1
ATOM 2773 N N . PRO A 1 357 ? 8.570 -15.696 -0.566 1.00 98.06 357 PRO A N 1
ATOM 2774 C CA . PRO A 1 357 ? 7.826 -14.828 -1.486 1.00 98.06 357 PRO A CA 1
ATOM 2775 C C . PRO A 1 357 ? 7.238 -15.619 -2.669 1.00 98.06 357 PRO A C 1
ATOM 2777 O O . PRO A 1 357 ? 7.751 -16.683 -3.011 1.00 98.06 357 PRO A O 1
ATOM 2780 N N . ASP A 1 358 ? 6.142 -15.141 -3.261 1.00 98.50 358 ASP A N 1
ATOM 2781 C CA . ASP A 1 358 ? 5.470 -15.820 -4.380 1.00 98.50 358 ASP A CA 1
ATOM 2782 C C . ASP A 1 358 ? 6.306 -15.738 -5.663 1.00 98.50 358 ASP A C 1
ATOM 2784 O O . ASP A 1 358 ? 6.364 -16.681 -6.454 1.00 98.50 358 ASP A O 1
ATOM 2788 N N . VAL A 1 359 ? 6.962 -14.592 -5.861 1.00 98.38 359 VAL A N 1
ATOM 2789 C CA . VAL A 1 359 ? 7.811 -14.292 -7.017 1.00 98.38 359 VAL A CA 1
ATOM 2790 C C . VAL A 1 359 ? 9.030 -13.472 -6.596 1.00 98.38 359 VAL A C 1
ATOM 2792 O O . VAL A 1 359 ? 9.104 -12.944 -5.486 1.00 98.38 359 VAL A O 1
ATOM 2795 N N . MET A 1 360 ? 9.993 -13.354 -7.507 1.00 98.31 360 MET A N 1
ATOM 2796 C CA . MET A 1 360 ? 11.215 -12.579 -7.311 1.00 98.31 360 MET A CA 1
ATOM 2797 C C . MET A 1 360 ? 11.399 -11.596 -8.468 1.00 98.31 360 MET A C 1
ATOM 2799 O O . MET A 1 360 ? 11.138 -11.948 -9.620 1.00 98.31 360 MET A O 1
ATOM 2803 N N . ALA A 1 361 ? 11.894 -10.397 -8.175 1.00 98.56 361 ALA A N 1
ATOM 2804 C CA . ALA A 1 361 ? 12.290 -9.408 -9.177 1.00 98.56 361 ALA A CA 1
ATOM 2805 C C . ALA A 1 361 ? 13.614 -8.741 -8.788 1.00 98.56 361 ALA A C 1
ATOM 2807 O O . ALA A 1 361 ? 14.142 -8.966 -7.698 1.00 98.56 361 ALA A O 1
ATOM 2808 N N . MET A 1 362 ? 14.185 -7.952 -9.698 1.00 98.50 362 MET A N 1
ATOM 2809 C CA . MET A 1 362 ? 15.436 -7.251 -9.424 1.00 98.50 362 MET A CA 1
ATOM 2810 C C . MET A 1 362 ? 15.233 -6.248 -8.281 1.00 98.50 362 MET A C 1
ATOM 2812 O O . MET A 1 362 ? 14.494 -5.279 -8.419 1.00 98.50 362 MET A O 1
ATOM 2816 N N . GLY A 1 363 ? 15.889 -6.494 -7.153 1.00 98.12 363 GLY A N 1
ATOM 2817 C CA . GLY A 1 363 ? 15.870 -5.610 -5.986 1.00 98.12 363 GLY A CA 1
ATOM 2818 C C . GLY A 1 363 ? 17.254 -5.174 -5.549 1.00 98.12 363 GLY A C 1
ATOM 2819 O O . GLY A 1 363 ? 17.366 -4.247 -4.764 1.00 98.12 363 GLY A O 1
ATOM 2820 N N . GLN A 1 364 ? 18.310 -5.836 -6.022 1.00 98.31 364 GLN A N 1
ATOM 2821 C CA . GLN A 1 364 ? 19.681 -5.406 -5.783 1.00 98.31 364 GLN A CA 1
ATOM 2822 C C . GLN A 1 364 ? 20.179 -4.601 -6.985 1.00 98.31 364 GLN A C 1
ATOM 2824 O O . GLN A 1 364 ? 20.135 -5.083 -8.118 1.00 98.31 364 GLN A O 1
ATOM 2829 N N . SER A 1 365 ? 20.680 -3.397 -6.713 1.00 97.12 365 SER A N 1
ATOM 2830 C CA . SER A 1 365 ? 21.157 -2.428 -7.703 1.00 97.12 365 SER A CA 1
ATOM 2831 C C . SER A 1 365 ? 20.087 -2.022 -8.723 1.00 97.12 365 SER A C 1
ATOM 2833 O O . SER A 1 365 ? 20.386 -1.802 -9.898 1.00 97.12 365 SER A O 1
ATOM 2835 N N . THR A 1 366 ? 18.835 -1.903 -8.279 1.00 98.00 366 THR A N 1
ATOM 2836 C CA . THR A 1 366 ? 17.712 -1.472 -9.121 1.00 98.00 366 THR A CA 1
ATOM 2837 C C . THR A 1 366 ? 17.857 -0.000 -9.481 1.00 98.00 366 THR A C 1
ATOM 2839 O O . THR A 1 366 ? 18.138 0.824 -8.613 1.00 98.00 366 THR A O 1
ATOM 2842 N N . VAL A 1 367 ? 17.662 0.339 -10.756 1.00 97.94 367 VAL A N 1
ATOM 2843 C CA . VAL A 1 367 ? 17.835 1.701 -11.271 1.00 97.94 367 VAL A CA 1
ATOM 2844 C C . VAL A 1 367 ? 16.616 2.556 -10.938 1.00 97.94 367 VAL A C 1
ATOM 2846 O O . VAL A 1 367 ? 15.482 2.165 -11.222 1.00 97.94 367 VAL A O 1
ATOM 2849 N N . ILE A 1 368 ? 16.869 3.730 -10.354 1.00 98.00 368 ILE A N 1
ATOM 2850 C CA . ILE A 1 368 ? 15.861 4.635 -9.786 1.00 98.00 368 ILE A CA 1
ATOM 2851 C C . ILE A 1 368 ? 16.185 6.111 -10.057 1.00 98.00 368 ILE A C 1
ATOM 2853 O O . ILE A 1 368 ? 17.317 6.481 -10.380 1.00 98.00 368 ILE A O 1
ATOM 2857 N N . GLN A 1 369 ? 15.182 6.974 -9.891 1.00 97.94 369 GLN A N 1
ATOM 2858 C CA . GLN A 1 369 ? 15.358 8.424 -9.797 1.00 97.94 369 GLN A CA 1
ATOM 2859 C C . GLN A 1 369 ? 15.835 8.788 -8.392 1.00 97.94 369 GLN A C 1
ATOM 2861 O O . GLN A 1 369 ? 15.113 8.576 -7.424 1.00 97.94 369 GLN A O 1
ATOM 2866 N N . SER A 1 370 ? 17.017 9.388 -8.275 1.00 96.94 370 SER A N 1
ATOM 2867 C CA . SER A 1 370 ? 17.528 9.847 -6.981 1.00 96.94 370 SER A CA 1
ATOM 2868 C C . SER A 1 370 ? 16.993 11.242 -6.606 1.00 96.94 370 SER A C 1
ATOM 2870 O O . SER A 1 370 ? 16.633 12.015 -7.507 1.00 96.94 370 SER A O 1
ATOM 2872 N N . PRO A 1 371 ? 16.996 11.619 -5.308 1.00 95.88 371 PRO A N 1
ATOM 2873 C CA . PRO A 1 371 ? 16.493 12.916 -4.842 1.00 95.88 371 PRO A CA 1
ATOM 2874 C C . PRO A 1 371 ? 17.218 14.130 -5.440 1.00 95.88 371 PRO A C 1
ATOM 2876 O O . PRO A 1 371 ? 16.665 15.226 -5.480 1.00 95.88 371 PRO A O 1
ATOM 2879 N N . ASN A 1 372 ? 18.454 13.953 -5.921 1.00 94.94 372 ASN A N 1
ATOM 2880 C CA . ASN A 1 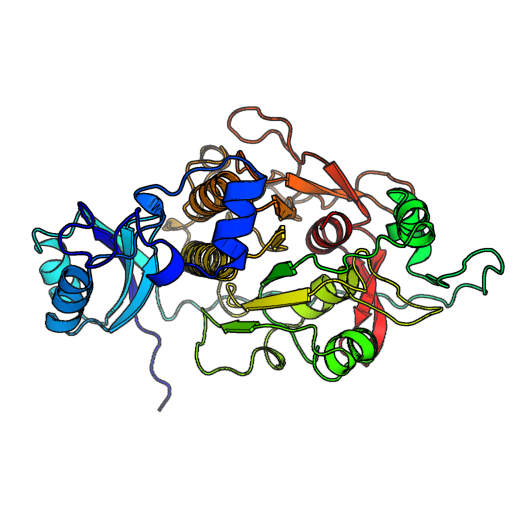372 ? 19.265 15.032 -6.495 1.00 94.94 372 ASN A CA 1
ATOM 2881 C C . ASN A 1 372 ? 18.982 15.301 -7.990 1.00 94.94 372 ASN A C 1
ATOM 2883 O O . ASN A 1 372 ? 19.657 16.129 -8.603 1.00 94.94 372 ASN A O 1
ATOM 2887 N N . GLY A 1 373 ? 18.022 14.594 -8.594 1.00 95.00 373 GLY A N 1
ATOM 2888 C CA . GLY A 1 373 ? 17.673 14.747 -10.008 1.00 95.00 373 GLY A CA 1
ATOM 2889 C C . GLY A 1 373 ? 18.422 13.817 -10.964 1.00 95.00 373 GLY A C 1
ATOM 2890 O O . GLY A 1 373 ? 17.994 13.688 -12.107 1.00 95.00 373 GLY A O 1
ATOM 2891 N N . GLN A 1 374 ? 19.470 13.119 -10.524 1.00 95.25 374 GLN A N 1
ATOM 2892 C CA . GLN A 1 374 ? 20.185 12.129 -11.338 1.00 95.25 374 GLN A CA 1
ATOM 2893 C C . GLN A 1 374 ? 19.569 10.731 -11.210 1.00 95.25 374 GLN A C 1
ATOM 2895 O O . GLN A 1 374 ? 18.843 10.441 -10.256 1.00 95.25 374 GLN A O 1
ATOM 2900 N N . ILE A 1 375 ? 19.907 9.843 -12.143 1.00 96.19 375 ILE A N 1
ATOM 2901 C CA . ILE A 1 375 ? 19.602 8.415 -12.022 1.00 96.19 375 ILE A CA 1
ATOM 2902 C C . ILE A 1 375 ? 20.716 7.724 -11.230 1.00 96.19 375 ILE A C 1
ATOM 2904 O O . ILE A 1 375 ? 21.901 7.976 -11.449 1.00 96.19 375 ILE A O 1
ATOM 2908 N N . GLY A 1 376 ? 20.316 6.865 -10.299 1.00 96.69 376 GLY A N 1
ATOM 2909 C CA . GLY A 1 376 ? 21.199 6.040 -9.482 1.00 96.69 376 GLY A CA 1
ATOM 2910 C C . GLY A 1 376 ? 20.661 4.621 -9.373 1.00 96.69 376 GLY A C 1
ATOM 2911 O O . GLY A 1 376 ? 19.732 4.242 -10.087 1.00 96.69 376 GLY A O 1
ATOM 2912 N N . SER A 1 377 ? 21.240 3.840 -8.470 1.00 97.44 377 SER A N 1
ATOM 2913 C CA . SER A 1 377 ? 20.717 2.528 -8.101 1.00 97.44 377 SER A CA 1
ATOM 2914 C C . SER A 1 377 ? 20.616 2.376 -6.593 1.00 97.44 377 SER A C 1
ATOM 2916 O O . SER A 1 377 ? 21.405 2.975 -5.868 1.00 97.44 377 SER A O 1
ATOM 2918 N N . ALA A 1 378 ? 19.652 1.588 -6.136 1.00 97.88 378 ALA A N 1
ATOM 2919 C CA . ALA A 1 378 ? 19.420 1.305 -4.724 1.00 97.88 378 ALA A CA 1
ATOM 2920 C C . ALA A 1 378 ? 19.085 -0.182 -4.526 1.00 97.88 378 ALA A C 1
ATOM 2922 O O . ALA A 1 378 ? 18.936 -0.935 -5.497 1.00 97.88 378 ALA A O 1
ATOM 2923 N N . ASN A 1 379 ? 19.020 -0.611 -3.266 1.00 98.00 379 ASN A N 1
ATOM 2924 C CA . ASN A 1 379 ? 18.754 -1.994 -2.889 1.00 98.00 379 ASN A CA 1
ATOM 2925 C C . ASN A 1 379 ? 17.471 -2.085 -2.064 1.00 98.00 379 ASN A C 1
ATOM 2927 O O . ASN A 1 379 ? 17.276 -1.292 -1.159 1.00 98.00 379 ASN A O 1
ATOM 2931 N N . GLY A 1 380 ? 16.642 -3.089 -2.323 1.00 97.62 380 GLY A N 1
ATOM 2932 C CA . GLY A 1 380 ? 15.491 -3.400 -1.488 1.00 97.62 380 GLY A CA 1
ATOM 2933 C C . GLY A 1 380 ? 14.468 -4.273 -2.202 1.00 97.62 380 GLY A C 1
ATOM 2934 O O . GLY A 1 380 ? 14.248 -4.169 -3.412 1.00 97.62 380 GLY A O 1
ATOM 2935 N N . THR A 1 381 ? 13.778 -5.122 -1.443 1.00 98.25 381 THR A N 1
ATOM 2936 C CA . THR A 1 381 ? 12.543 -5.769 -1.916 1.00 98.25 381 THR A CA 1
ATOM 2937 C C . THR A 1 381 ? 11.460 -4.729 -2.218 1.00 98.25 381 THR A C 1
ATOM 2939 O O . THR A 1 381 ? 10.644 -4.940 -3.116 1.00 98.25 381 THR A O 1
ATOM 2942 N N . SER A 1 382 ? 11.530 -3.562 -1.564 1.00 97.56 382 SER A N 1
ATOM 2943 C CA . SER A 1 382 ? 10.777 -2.340 -1.876 1.00 97.56 382 SER A CA 1
ATOM 2944 C C . SER A 1 382 ? 10.938 -1.869 -3.325 1.00 97.56 382 SER A C 1
ATOM 2946 O O . SER A 1 382 ? 10.037 -1.218 -3.844 1.00 97.56 382 SER A O 1
ATOM 2948 N N . LEU A 1 383 ? 12.027 -2.242 -4.008 1.00 98.56 383 LEU A N 1
ATOM 2949 C CA . LEU A 1 383 ? 12.269 -1.964 -5.429 1.00 98.56 383 LEU A CA 1
ATOM 2950 C C . LEU A 1 383 ? 11.960 -3.159 -6.342 1.00 98.56 383 LEU A C 1
ATOM 2952 O O . LEU A 1 383 ? 11.890 -2.997 -7.555 1.00 98.56 383 LEU A O 1
ATOM 2956 N N . SER A 1 384 ? 11.742 -4.346 -5.772 1.00 98.56 384 SER A N 1
ATOM 2957 C CA . SER A 1 384 ? 11.305 -5.539 -6.511 1.00 98.56 384 SER A CA 1
ATOM 2958 C C . SER A 1 384 ? 9.793 -5.528 -6.747 1.00 98.56 384 SER A C 1
ATOM 2960 O O . SER A 1 384 ? 9.344 -5.745 -7.872 1.00 98.56 384 SER A O 1
ATOM 2962 N N . ALA A 1 385 ? 9.009 -5.227 -5.705 1.00 98.62 385 ALA A N 1
ATOM 2963 C CA . ALA A 1 385 ? 7.551 -5.092 -5.772 1.00 98.62 385 ALA A CA 1
ATOM 2964 C C . ALA A 1 385 ? 7.048 -4.134 -6.879 1.00 98.62 385 ALA A C 1
ATOM 2966 O O . ALA A 1 385 ? 6.193 -4.553 -7.667 1.00 98.62 385 ALA A O 1
ATOM 2967 N N . PRO A 1 386 ? 7.602 -2.916 -7.045 1.00 98.62 386 PRO A N 1
ATOM 2968 C CA . PRO A 1 386 ? 7.163 -2.000 -8.095 1.00 98.62 386 PRO A CA 1
ATOM 2969 C C . PRO A 1 386 ? 7.477 -2.491 -9.510 1.00 98.62 386 PRO A C 1
ATOM 2971 O O . PRO A 1 386 ? 6.799 -2.089 -10.438 1.00 98.62 386 PRO A O 1
ATOM 2974 N N . ILE A 1 387 ? 8.464 -3.366 -9.721 1.00 98.19 387 ILE A N 1
ATOM 2975 C CA . ILE A 1 387 ? 8.725 -3.909 -11.067 1.00 98.19 387 ILE A CA 1
ATOM 2976 C C . ILE A 1 387 ? 7.655 -4.949 -11.455 1.00 98.19 387 ILE A C 1
ATOM 2978 O O . ILE A 1 387 ? 7.367 -5.125 -12.639 1.00 98.19 387 ILE A O 1
ATOM 2982 N N . ILE A 1 388 ? 7.085 -5.649 -10.465 1.00 98.38 388 ILE A N 1
ATOM 2983 C CA . ILE A 1 388 ? 5.993 -6.620 -10.651 1.00 98.38 388 ILE A CA 1
ATOM 2984 C C . ILE A 1 388 ? 4.637 -5.927 -10.829 1.00 98.38 388 ILE A C 1
ATOM 2986 O O . ILE A 1 388 ? 3.785 -6.450 -11.550 1.00 98.38 388 ILE A O 1
ATOM 2990 N N . SER A 1 389 ? 4.454 -4.786 -10.162 1.00 97.06 389 SER A N 1
ATOM 2991 C CA . SER A 1 389 ? 3.269 -3.925 -10.267 1.00 97.06 389 SER A CA 1
ATOM 2992 C C . SER A 1 389 ? 3.186 -3.241 -11.630 1.00 97.06 389 SER A C 1
ATOM 2994 O O . SER A 1 389 ? 2.051 -3.162 -12.155 1.00 97.06 389 SER A O 1
#

Secondary structure (DSSP, 8-state):
---PPPEEEEEEES--TT----TT-GGGTS-HHHHHHHHHHTPPP-GGGSPPPHHHHHHHHHTT-EEEEEETTTTEEEEEES-HHHHHHHHT-TTEEEEEEEE-TT---PPPPPPP-EE-PPPPP-TT-SS--GGGHHHHHTTTHHHHHHTT-SSTT-EEEEEES--TTTTTSGGGHHHHHTT-EEEEEESSSTTS-GGGS-SHHHHHHHHHH-EETTTEE-S-TT-EEEEEE---TT---THHHHHHHHHHHHHHHHT-SEEEE---BS--SSGGGPPPGGGTTTTSSHHHHHHHHHHHTT-EEEEE--S-TTSSS-B--BTTTSTTEEEEEEE-TTSPBPTTS-B---TT----SSEEEE-SSEEEE-TTSSEEEE--GGGTHHHH-

Solvent-accessible surface area (backbone atoms only — not comparable to full-atom values): 19773 Å² total; per-residue (Å²): 129,87,76,76,68,57,34,26,31,41,37,30,36,72,67,51,78,76,34,93,73,52,80,90,49,51,70,82,76,27,36,68,55,27,52,50,53,17,59,77,70,73,43,82,81,51,81,51,74,43,62,60,17,60,63,61,56,47,55,47,44,74,68,69,37,45,74,76,51,63,31,34,76,70,30,28,34,37,32,39,46,87,47,71,68,47,53,56,54,52,63,68,36,89,58,42,66,49,74,41,83,32,42,76,54,89,72,86,58,76,50,62,78,82,81,69,72,41,87,62,74,86,46,78,87,53,91,86,42,90,72,28,29,32,58,20,38,58,65,36,49,76,74,48,44,58,63,43,43,76,72,69,54,29,36,67,91,41,32,36,26,40,42,28,40,13,32,30,43,47,92,72,37,61,39,32,49,66,44,60,78,65,60,25,67,76,46,74,50,42,64,68,51,72,85,63,61,55,47,76,40,41,54,63,29,26,33,31,47,23,30,18,39,10,55,34,76,47,45,32,45,26,58,26,53,51,33,30,35,31,49,32,28,22,40,51,50,59,49,52,47,64,41,36,35,54,28,40,32,40,50,48,54,48,33,47,29,67,30,36,44,31,36,35,28,55,52,63,50,46,78,31,80,49,70,91,67,36,59,55,68,81,43,25,48,20,60,69,42,68,33,10,42,38,42,30,51,39,26,70,63,66,23,50,33,29,16,8,8,33,66,30,34,76,50,95,77,25,40,44,23,36,36,19,34,11,78,41,29,46,6,15,17,18,12,28,94,85,69,45,78,32,67,41,25,12,36,46,53,29,60,75,64,48,80,34,44,69,47,72,31,40,5,41,66,34,51,27,50,41,96,88,61,48,69,23,20,33,71,34,10,36,47,7,17,27,54,76,96

Sequence (389 aa):
METSSQEKYFVSFNNKLGTPFTLENPTDYLTIKSVERRVKQGIDIDYTDLPVSPNYINQLKETGAKVLFTLKWFNGAVIETTSEAMVLQIENLESVKEIRKVFEPGLKSAPMPEEEIFPIYTVAKDPNDFYFYGSSSTQIKMLNGHIIHNKGFRGKGITIGVLDAGFYNTNTLPAFDSLWKDERVIFTKDFVTPNSNIYQEHTHGMIVLSAMVGNLPGQLIGSAPEANYILIRSEDANSEQIIEEYNWAAAAELADSLGVDIINSSLGYYLYDTPWQSHTYSQMNGISTPIAQAANFAGEKGILVVSSAGNEGTNDWKYIITPADAINTIGVGAVNELGQYASFSSIGPSADGRIKPDVMAMGQSTVIQSPNGQIGSANGTSLSAPIIS

Foldseek 3Di:
DPPFAFWKKKWAFPAQPQQPDDQVCLVVQFPPLLVVLCVVVVFGRDQLSGFHHVVLVVVLVVLVWAFLAAFSNRSITMTGDHDPVSVVVNCPDNGTDDMGTFDDTDQFDDFADAFDWFADDWDDADPPQPQQQTPQVLQCVVVPLSVVVVVVQQAAPAEEEEEEFAQACCVPFPQNPCCVVVVQAVEEAESPDGPDDRNNTGCLSNFLVSQRQGRDRRAHDHSRVNHRYYYYYLDHSRFFTLSSLVSLLRSLSVCSRHNHQEYQYADFAADGSPRVRGHDLLCLQLCNRSNSSSLVVSLSSNHAYFYEQFQCLPDPVLAGGPPLSHPRYQYEFADASVRHHDNRTRADDRNNRHHPNPYYGHFFQRWGQDSVNDITGGHGSSNGRSRVD

Mean predicted aligned error: 4.01 Å